Protein AF-A0A0V1L958-F1 (afdb_monomer_lite)

InterPro domains:
  IPR001623 DnaJ domain [PF00226] (36-102)
  IPR001623 DnaJ domain [PF00226] (265-318)
  IPR001623 DnaJ domain [PR00625] (37-55)
  IPR001623 DnaJ domain [PR00625] (57-72)
  IPR001623 DnaJ domain [PR00625] (77-97)
  IPR001623 DnaJ domain [PR00625] (97-116)
  IPR001623 DnaJ domain [PS50076] (35-105)
  IPR001623 DnaJ domain [PS50076] (251-321)
  IPR001623 DnaJ domain [SM00271] (34-97)
  IPR001623 DnaJ domain [SM00271] (250-313)
  IPR001623 DnaJ domain [cd06257] (35-94)
  IPR001623 DnaJ domain [cd06257] (269-310)
  IPR018253 DnaJ domain, conserved site [PS00636] (82-101)
  IPR018253 DnaJ domain, conserved site [PS00636] (298-317)
  IPR036869 Chaperone J-domain superfamily [G3DSA:1.10.287.110] (22-124)
  IPR036869 Chaperone J-domain superfamily [G3DSA:1.10.287.110] (256-340)
  IPR036869 Chaperone J-domain superfamily [SSF46565] (31-121)
  IPR036869 Chaperone J-domain superfamily [SSF46565] (265-337)
  IPR052594 J domain-containing protein [PTHR44144] (22-258)
  IPR056453 DNAJC9, HTH domain [PF23302] (141-210)

Sequence (487 aa):
MVVTQDSKRTPLLIEFFIAMDTFADECKQYFDTECLYELLNLSKDAKPDRTAIKKAYYKASLKYHPDRVHGKDEKELATKKFQILSKAFDVLYDEEKRAAYDEMGLVDNDLLSKVSDWMTFWRKLFKPVEKQDIESFYANYIGSEEERYDLKKAYLAKKGDMDYIVETICGISSPEEESRYREILLEMIKNREIPAYKQFTQEDPNKKMKRTNRAKREAQRFKKESEKCPSGDLFAEIAKRAEKRRKDGEAFLDRLAASCPKMLSQIVLQKAYYKASLKYHPDRVHGKDEKELATKKFQILSKAFDVLYDEEKRAAYDEMGLVDNDLLSKVSDWMTFWRKLFKPVEKQDIESFYANYIGSEEERYDLKKAYLAKKGDMDYIVETICGISSPEEESRYREILLEMIKNREIPAYKQFTQEDPNKKMKRTNRAKREAQRFKKESEKCPSGDLFAEIAKRAEKRRKDGEAFLDRLAASCPKVTKKSRKKN

Structure (mmCIF, N/CA/C/O backbone):
data_AF-A0A0V1L958-F1
#
_entry.id   AF-A0A0V1L958-F1
#
loop_
_atom_site.group_PDB
_atom_site.id
_atom_site.type_symbol
_atom_site.label_atom_id
_atom_site.label_alt_id
_atom_site.label_comp_id
_atom_site.label_asym_id
_atom_site.label_entity_id
_atom_site.label_seq_id
_atom_site.pdbx_PDB_ins_code
_atom_site.Cartn_x
_atom_site.Cartn_y
_atom_site.Cartn_z
_atom_site.occupancy
_atom_site.B_iso_or_equiv
_atom_site.auth_seq_id
_atom_site.auth_comp_id
_atom_site.auth_asym_id
_atom_site.auth_atom_id
_atom_site.pdbx_PDB_model_num
ATOM 1 N N . MET A 1 1 ? -50.303 53.799 -48.688 1.00 34.72 1 MET A N 1
ATOM 2 C CA . MET A 1 1 ? -50.592 55.032 -47.929 1.00 34.72 1 MET A CA 1
ATOM 3 C C . MET A 1 1 ? -50.660 54.668 -46.456 1.00 34.72 1 MET A C 1
ATOM 5 O O . MET A 1 1 ? -51.419 53.768 -46.143 1.00 34.72 1 MET A O 1
ATOM 9 N N . VAL A 1 2 ? -49.862 55.365 -45.633 1.00 32.59 2 VAL A N 1
ATOM 10 C CA . VAL A 1 2 ? -50.050 55.629 -44.186 1.00 32.59 2 VAL A CA 1
ATOM 11 C C . VAL A 1 2 ? -50.062 54.381 -43.278 1.00 32.59 2 VAL A C 1
ATOM 13 O O . VAL A 1 2 ? -51.015 53.620 -43.261 1.00 32.59 2 VAL A O 1
ATOM 16 N N . VAL A 1 3 ? -48.934 54.003 -42.663 1.00 32.62 3 VAL A N 1
ATOM 17 C CA . VAL A 1 3 ? -48.378 54.528 -41.390 1.00 32.62 3 VAL A CA 1
ATOM 18 C C . VAL A 1 3 ? -49.330 54.336 -40.206 1.00 32.62 3 VAL A C 1
ATOM 20 O O . VAL A 1 3 ? -50.265 55.104 -40.033 1.00 32.62 3 VAL A O 1
ATOM 23 N N . THR A 1 4 ? -48.993 53.401 -39.316 1.00 35.91 4 THR A N 1
ATOM 24 C CA . THR A 1 4 ? -49.228 53.567 -37.874 1.00 35.91 4 THR A CA 1
ATOM 25 C C . THR A 1 4 ? -47.968 53.130 -37.134 1.00 35.91 4 THR A C 1
ATOM 27 O O . THR A 1 4 ? -47.658 51.942 -37.043 1.00 35.91 4 THR A O 1
ATOM 30 N N . GLN A 1 5 ? -47.213 54.137 -36.706 1.00 33.38 5 GLN A N 1
ATOM 31 C CA . GLN A 1 5 ? -46.013 54.076 -35.883 1.00 33.38 5 GLN A CA 1
ATOM 32 C C . GLN A 1 5 ? -46.358 53.922 -34.394 1.00 33.38 5 GLN A C 1
ATOM 34 O O . GLN A 1 5 ? -47.342 54.497 -33.939 1.00 33.38 5 GLN A O 1
ATOM 39 N N . ASP A 1 6 ? -45.440 53.244 -33.691 1.00 32.62 6 ASP A N 1
ATOM 40 C CA . ASP A 1 6 ? -44.981 53.506 -32.318 1.00 32.62 6 ASP A CA 1
ATOM 41 C C . ASP A 1 6 ? -45.963 53.339 -31.152 1.00 32.62 6 ASP A C 1
ATOM 43 O O . ASP A 1 6 ? -47.161 53.531 -31.256 1.00 32.62 6 ASP A O 1
ATOM 47 N N . SER A 1 7 ? -45.542 53.084 -29.919 1.00 33.09 7 SER A N 1
ATOM 48 C CA . SER A 1 7 ? -44.327 52.558 -29.287 1.00 33.09 7 SER A CA 1
ATOM 49 C C . SER A 1 7 ? -44.721 52.380 -27.807 1.00 33.09 7 SER A C 1
ATOM 51 O O . SER A 1 7 ? -45.605 53.099 -27.337 1.00 33.09 7 SER A O 1
ATOM 53 N N . LYS A 1 8 ? -44.066 51.441 -27.099 1.00 34.97 8 LYS A N 1
ATOM 54 C CA . LYS A 1 8 ? -44.044 51.165 -25.631 1.00 34.97 8 LYS A CA 1
ATOM 55 C C . LYS A 1 8 ? -44.277 49.678 -25.301 1.00 34.97 8 LYS A C 1
ATOM 57 O O . LYS A 1 8 ? -45.287 49.279 -24.737 1.00 34.97 8 LYS A O 1
ATOM 62 N N . ARG A 1 9 ? -43.275 48.860 -25.637 1.00 35.84 9 ARG A N 1
ATOM 63 C CA . ARG A 1 9 ? -42.814 47.716 -24.818 1.00 35.84 9 ARG A CA 1
ATOM 64 C C . ARG A 1 9 ? -41.791 48.320 -23.831 1.00 35.84 9 ARG A C 1
ATOM 66 O O . ARG A 1 9 ? -41.052 49.193 -24.271 1.00 35.84 9 ARG A O 1
ATOM 73 N N . THR A 1 10 ? -41.666 48.014 -22.543 1.00 43.62 10 THR A N 1
ATOM 74 C CA . THR A 1 10 ? -41.894 46.825 -21.689 1.00 43.62 10 THR A CA 1
ATOM 75 C C . THR A 1 10 ? -42.270 47.310 -20.251 1.00 43.62 10 THR A C 1
ATOM 77 O O . THR A 1 10 ? -42.455 48.521 -20.097 1.00 43.62 10 THR A O 1
ATOM 80 N N . PRO A 1 11 ? -42.464 46.457 -19.210 1.00 42.91 11 PRO A N 1
ATOM 81 C CA . PRO A 1 11 ? -41.418 45.613 -18.580 1.00 42.91 11 PRO A CA 1
ATOM 82 C C . PRO A 1 11 ? -41.889 44.146 -18.408 1.00 42.91 11 PRO A C 1
ATOM 84 O O . PRO A 1 11 ? -43.016 43.888 -18.012 1.00 42.91 11 PRO A O 1
ATOM 87 N N . LEU A 1 12 ? -41.145 43.107 -18.805 1.00 37.53 12 LEU A N 1
ATOM 88 C CA . LEU A 1 12 ? -39.969 42.579 -18.093 1.00 37.53 12 LEU A CA 1
ATOM 89 C C . LEU A 1 12 ? -40.127 42.619 -16.563 1.00 37.53 12 LEU A C 1
ATOM 91 O O . LEU A 1 12 ? -39.428 43.371 -15.896 1.00 37.53 12 LEU A O 1
ATOM 95 N N . LEU A 1 13 ? -41.063 41.842 -16.006 1.00 35.81 13 LEU A N 1
ATOM 96 C CA . LEU A 1 13 ? -41.132 41.642 -14.550 1.00 35.81 13 LEU A CA 1
ATOM 97 C C . LEU A 1 13 ? -41.776 40.313 -14.120 1.00 35.81 13 LEU A C 1
ATOM 99 O O . LEU A 1 13 ? -42.358 40.234 -13.045 1.00 35.81 13 LEU A O 1
ATOM 103 N N . ILE A 1 14 ? -41.699 39.267 -14.954 1.00 36.25 14 ILE A N 1
ATOM 104 C CA . ILE A 1 14 ? -42.205 37.926 -14.583 1.00 36.25 14 ILE A CA 1
ATOM 105 C C . ILE A 1 14 ? -41.171 36.801 -14.802 1.00 36.25 14 ILE A C 1
ATOM 107 O O . ILE A 1 14 ? -41.283 35.759 -14.173 1.00 36.25 14 ILE A O 1
ATOM 111 N N . GLU A 1 15 ? -40.079 37.016 -15.543 1.00 33.12 15 GLU A N 1
ATOM 112 C CA . GLU A 1 15 ? -39.010 36.004 -15.698 1.00 33.12 15 GLU A CA 1
ATOM 113 C C . GLU A 1 15 ? -37.699 36.387 -14.994 1.00 33.12 15 GLU A C 1
ATOM 115 O O . GLU A 1 15 ? -36.605 36.196 -15.514 1.00 33.12 15 GLU A O 1
ATOM 120 N N . PHE A 1 16 ? -37.802 36.952 -13.790 1.00 30.97 16 PHE A N 1
ATOM 121 C CA . PHE A 1 16 ? -36.652 37.141 -12.898 1.00 30.97 16 PHE A CA 1
ATOM 122 C C . PHE A 1 16 ? -36.967 36.647 -11.479 1.00 30.97 16 PHE A C 1
ATOM 124 O O . PHE A 1 16 ? -36.532 37.225 -10.489 1.00 30.97 16 PHE A O 1
ATOM 131 N N . PHE A 1 17 ? -37.754 35.573 -11.369 1.00 32.97 17 PHE A N 1
ATOM 132 C CA . PHE A 1 17 ? -37.924 34.845 -10.114 1.00 32.97 17 PHE A CA 1
ATOM 133 C C . PHE A 1 17 ? -36.887 33.715 -10.051 1.00 32.97 17 PHE A C 1
ATOM 135 O O . PHE A 1 17 ? -37.150 32.569 -10.385 1.00 32.97 17 PHE A O 1
ATOM 142 N N . ILE A 1 18 ? -35.666 34.119 -9.695 1.00 35.16 18 ILE A N 1
ATOM 143 C CA . ILE A 1 18 ? -34.832 33.443 -8.701 1.00 35.16 18 ILE A CA 1
ATOM 144 C C . ILE A 1 18 ? -34.645 31.925 -8.922 1.00 35.16 18 ILE A C 1
ATOM 146 O O . ILE A 1 18 ? -35.332 31.092 -8.338 1.00 35.16 18 ILE A O 1
ATOM 150 N N . ALA A 1 19 ? -33.605 31.567 -9.677 1.00 34.44 19 ALA A N 1
ATOM 151 C CA . ALA A 1 19 ? -32.840 30.357 -9.392 1.00 34.44 19 ALA A CA 1
ATOM 152 C C . ALA A 1 19 ? -32.055 30.596 -8.086 1.00 34.44 19 ALA A C 1
ATOM 154 O O . ALA A 1 19 ? -30.899 31.010 -8.110 1.00 34.44 19 ALA A O 1
ATOM 155 N N . MET A 1 20 ? -32.719 30.448 -6.938 1.00 36.75 20 MET A N 1
ATOM 156 C CA . MET A 1 20 ? -32.032 30.231 -5.666 1.00 36.75 20 MET A CA 1
ATOM 157 C C . MET A 1 20 ? -31.793 28.734 -5.592 1.00 36.75 20 MET A C 1
ATOM 159 O O . MET A 1 20 ? -32.751 27.980 -5.459 1.00 36.75 20 MET A O 1
ATOM 163 N N . ASP A 1 21 ? -30.532 28.322 -5.690 1.00 49.59 21 ASP A N 1
ATOM 164 C CA . ASP A 1 21 ? -30.099 26.998 -5.254 1.00 49.59 21 ASP A CA 1
ATOM 165 C C . ASP A 1 21 ? -30.551 26.837 -3.794 1.00 49.59 21 ASP A C 1
ATOM 167 O O . ASP A 1 21 ? -29.983 27.444 -2.875 1.00 49.59 21 ASP A O 1
ATOM 171 N N . THR A 1 22 ? -31.653 26.118 -3.573 1.00 69.44 22 THR A N 1
ATOM 172 C CA . THR A 1 22 ? -32.182 25.952 -2.223 1.00 69.44 22 THR A CA 1
ATOM 173 C C . THR A 1 22 ? -31.316 24.935 -1.491 1.00 69.44 22 THR A C 1
ATOM 175 O O . THR A 1 22 ? -30.816 23.972 -2.069 1.00 69.44 22 THR A O 1
ATOM 178 N N . PHE A 1 23 ? -31.123 25.116 -0.185 1.00 71.62 23 PHE A N 1
ATOM 179 C CA . PHE A 1 23 ? -30.355 24.165 0.625 1.00 71.62 23 PHE A CA 1
ATOM 180 C C . PHE A 1 23 ? -30.924 22.729 0.553 1.00 71.62 23 PHE A C 1
ATOM 182 O O . PHE A 1 23 ? -30.184 21.754 0.697 1.00 71.62 23 PHE A O 1
ATOM 189 N N . ALA A 1 24 ? -32.221 22.589 0.265 1.00 71.12 24 ALA A N 1
ATOM 190 C CA . ALA A 1 24 ? -32.866 21.307 0.003 1.00 71.12 24 ALA A CA 1
ATOM 191 C C . ALA A 1 24 ? -32.310 20.611 -1.257 1.00 71.12 24 ALA A C 1
ATOM 193 O O . ALA A 1 24 ? -32.070 19.402 -1.225 1.00 71.12 24 ALA A O 1
ATOM 194 N N . ASP A 1 25 ? -32.016 21.365 -2.322 1.00 74.94 25 ASP A N 1
ATOM 195 C CA . ASP A 1 25 ? -31.424 20.838 -3.557 1.00 74.94 25 ASP A CA 1
ATOM 196 C C . ASP A 1 25 ? -29.988 20.342 -3.326 1.00 74.94 25 ASP A C 1
ATOM 198 O O . ASP A 1 25 ? -29.609 19.272 -3.814 1.00 74.94 25 ASP A O 1
ATOM 202 N N . GLU A 1 26 ? -29.205 21.057 -2.505 1.00 77.56 26 GLU A N 1
ATOM 203 C CA . GLU A 1 26 ? -27.882 20.595 -2.063 1.00 77.56 26 GLU A CA 1
ATOM 204 C C . GLU A 1 26 ? -27.998 19.276 -1.275 1.00 77.56 26 GLU A C 1
ATOM 206 O O . GLU A 1 26 ? -27.267 18.318 -1.534 1.00 77.56 26 GLU A O 1
ATOM 211 N N . CYS A 1 27 ? -28.941 19.177 -0.334 1.00 78.88 27 CYS A N 1
ATOM 212 C CA . CYS A 1 27 ? -29.138 17.955 0.452 1.00 78.88 27 CYS A CA 1
ATOM 213 C C . CYS A 1 27 ? -29.503 16.755 -0.441 1.00 78.88 27 CYS A C 1
ATOM 215 O O . CYS A 1 27 ? -28.914 15.675 -0.306 1.00 78.88 27 CYS A O 1
ATOM 217 N N . LYS A 1 28 ? -30.384 16.970 -1.424 1.00 81.06 28 LYS A N 1
ATOM 218 C CA . LYS A 1 28 ? -30.781 15.957 -2.405 1.00 81.06 28 LYS A CA 1
ATOM 219 C C . LYS A 1 28 ? -29.618 15.511 -3.288 1.00 81.06 28 LYS A C 1
ATOM 221 O O . LYS A 1 28 ? -29.446 14.317 -3.495 1.00 81.06 28 LYS A O 1
ATOM 226 N N . GLN A 1 29 ? -28.778 16.434 -3.757 1.00 81.25 29 GLN A N 1
ATOM 227 C CA . GLN A 1 29 ? -27.649 16.108 -4.634 1.00 81.25 29 GLN A CA 1
ATOM 228 C C . GLN A 1 29 ? -26.586 15.225 -3.954 1.00 81.25 29 GLN A C 1
ATOM 230 O O . GLN A 1 29 ? -25.982 14.372 -4.607 1.00 81.25 29 GLN A O 1
ATOM 235 N N . TYR A 1 30 ? -26.305 15.443 -2.663 1.00 81.44 30 TYR A N 1
ATOM 236 C CA . TYR A 1 30 ? -25.180 14.784 -1.979 1.00 81.44 30 TYR A CA 1
ATOM 237 C C . TYR A 1 30 ? -25.575 13.609 -1.071 1.00 81.44 30 TYR A C 1
ATOM 239 O O . TYR A 1 30 ? -24.711 12.762 -0.784 1.00 81.44 30 TYR A O 1
ATOM 247 N N . PHE A 1 31 ? -26.826 13.568 -0.605 1.00 79.25 31 PHE A N 1
ATOM 248 C CA . PHE A 1 31 ? -27.336 12.585 0.358 1.00 79.25 31 PHE A CA 1
ATOM 249 C C . PHE A 1 31 ? -28.683 11.956 -0.043 1.00 79.25 31 PHE A C 1
ATOM 251 O O . PHE A 1 31 ? -29.248 11.209 0.756 1.00 79.25 31 PHE A O 1
ATOM 258 N N . ASP A 1 32 ? -29.191 12.236 -1.250 1.00 81.50 32 ASP A N 1
ATOM 259 C CA . ASP A 1 32 ? -30.458 11.710 -1.789 1.00 81.50 32 ASP A CA 1
ATOM 260 C C . ASP A 1 32 ? -31.678 11.956 -0.876 1.00 81.50 32 ASP A C 1
ATOM 262 O O . ASP A 1 32 ? -32.675 11.243 -0.948 1.00 81.50 32 ASP A O 1
ATOM 266 N N . THR A 1 33 ? -31.597 12.954 0.012 1.00 78.94 33 THR A N 1
ATOM 267 C CA . THR A 1 33 ? -32.581 13.192 1.075 1.00 78.94 33 THR A CA 1
ATOM 268 C C . THR A 1 33 ? -32.763 14.687 1.325 1.00 78.94 33 THR A C 1
ATOM 270 O O . THR A 1 33 ? -31.783 15.420 1.405 1.00 78.94 33 THR A O 1
ATOM 273 N N . GLU A 1 34 ? -34.009 15.137 1.489 1.00 76.12 34 GLU A N 1
ATOM 274 C CA . GLU A 1 34 ? -34.371 16.542 1.776 1.00 76.12 34 GLU A CA 1
ATOM 275 C C . GLU A 1 34 ? -34.651 16.781 3.280 1.00 76.12 34 GLU A C 1
ATOM 277 O O . GLU A 1 34 ? -34.739 17.917 3.746 1.00 76.12 34 GLU A O 1
ATOM 282 N N . CYS A 1 35 ? -34.766 15.706 4.070 1.00 81.00 35 CYS A N 1
ATOM 283 C CA . CYS A 1 35 ? -35.030 15.751 5.507 1.00 81.00 35 CYS A CA 1
ATOM 284 C C . CYS A 1 35 ? -33.734 15.889 6.329 1.00 81.00 35 CYS A C 1
ATOM 286 O O . CYS A 1 35 ? -32.867 15.012 6.306 1.00 81.00 35 CYS A O 1
ATOM 288 N N . LEU A 1 36 ? -33.621 16.957 7.131 1.00 82.12 36 LEU A N 1
ATOM 289 C CA . LEU A 1 36 ? -32.430 17.208 7.961 1.00 82.12 36 LEU A CA 1
ATOM 290 C C . LEU A 1 36 ? -32.231 16.156 9.061 1.00 82.12 36 LEU A C 1
ATOM 292 O O . LEU A 1 36 ? -31.097 15.853 9.433 1.00 82.12 36 LEU A O 1
ATOM 296 N N . TYR A 1 37 ? -33.319 15.583 9.583 1.00 83.44 37 TYR A N 1
ATOM 297 C CA . TYR A 1 37 ? -33.236 14.515 10.580 1.00 83.44 37 TYR A CA 1
ATOM 298 C C . TYR A 1 37 ? -32.628 13.249 9.973 1.00 83.44 37 TYR A C 1
ATOM 300 O O . TYR A 1 37 ? -31.693 12.680 10.537 1.00 83.44 37 TYR A O 1
ATOM 308 N N . GLU A 1 38 ? -33.085 12.861 8.783 1.00 83.88 38 GLU A N 1
ATOM 309 C CA . GLU A 1 38 ? -32.570 11.697 8.059 1.00 83.88 38 GLU A CA 1
ATOM 310 C C . GLU A 1 38 ? -31.110 11.887 7.634 1.00 83.88 38 GLU A C 1
ATOM 312 O O . GLU A 1 38 ? -30.319 10.947 7.720 1.00 83.88 38 GLU A O 1
ATOM 317 N N . LEU A 1 39 ? -30.708 13.120 7.304 1.00 84.38 39 LEU A N 1
ATOM 318 C CA . LEU A 1 39 ? -29.314 13.469 7.024 1.00 84.38 39 LEU A CA 1
ATOM 319 C C . LEU A 1 39 ? -28.372 13.120 8.195 1.00 84.38 39 LEU A C 1
ATOM 321 O O . LEU A 1 39 ? -27.256 12.630 7.994 1.00 84.38 39 LEU A O 1
ATOM 325 N N . LEU A 1 40 ? -28.833 13.329 9.433 1.00 83.12 40 LEU A N 1
ATOM 326 C CA . LEU A 1 40 ? -28.118 12.947 10.654 1.00 83.12 40 LEU A CA 1
ATOM 327 C C . LEU A 1 40 ? -28.400 11.495 11.095 1.00 83.12 40 LEU A C 1
ATOM 329 O O . LEU A 1 40 ? -27.878 11.064 12.121 1.00 83.12 40 LEU A O 1
ATOM 333 N N . ASN A 1 41 ? -29.152 10.707 10.319 1.00 82.62 41 ASN A N 1
ATOM 334 C CA . ASN A 1 41 ? -29.668 9.378 10.684 1.00 82.62 41 ASN A CA 1
ATOM 335 C C . ASN A 1 41 ? -30.516 9.384 11.971 1.00 82.62 41 ASN A C 1
ATOM 337 O O . ASN A 1 41 ? -30.402 8.491 12.815 1.00 82.62 41 ASN A O 1
ATOM 341 N N . LEU A 1 42 ? -31.352 10.405 12.135 1.00 83.44 42 LEU A N 1
ATOM 342 C CA . LEU A 1 42 ? -32.339 10.522 13.202 1.00 83.44 42 LEU A CA 1
ATOM 343 C C . LEU A 1 42 ? -33.750 10.387 12.626 1.00 83.44 42 LEU A C 1
ATOM 345 O O . LEU A 1 42 ? -34.031 10.835 11.519 1.00 83.44 42 LEU A O 1
ATOM 349 N N . SER A 1 43 ? -34.652 9.789 13.400 1.00 78.44 43 SER A N 1
ATOM 350 C CA . SER A 1 43 ? -36.080 9.788 13.077 1.00 78.44 43 SER A CA 1
ATOM 351 C C . SER A 1 43 ? -36.714 11.091 13.571 1.00 78.44 43 SER A C 1
ATOM 353 O O . SER A 1 43 ? -36.534 11.455 14.737 1.00 78.44 43 SER A O 1
ATOM 355 N N . LYS A 1 44 ? -37.467 11.774 12.697 1.00 71.62 44 LYS A N 1
ATOM 356 C CA . LYS A 1 44 ? -38.232 12.988 13.036 1.00 71.62 44 LYS A CA 1
ATOM 357 C C . LYS A 1 44 ? -39.283 12.709 14.121 1.00 71.62 44 LYS A C 1
ATOM 359 O O . LYS A 1 44 ? -39.476 13.523 15.021 1.00 71.62 44 LYS A O 1
ATOM 364 N N . ASP A 1 45 ? -39.883 11.519 14.098 1.00 63.56 45 ASP A N 1
ATOM 365 C CA . ASP A 1 45 ? -40.940 11.105 15.034 1.00 63.56 45 ASP A CA 1
ATOM 366 C C . ASP A 1 45 ? -40.430 10.904 16.467 1.00 63.56 45 ASP A C 1
ATOM 368 O O . ASP A 1 45 ? -41.184 11.020 17.432 1.00 63.56 45 ASP A O 1
ATOM 372 N N . ALA A 1 46 ? -39.130 10.640 16.625 1.00 60.69 46 ALA A N 1
ATOM 373 C CA . ALA A 1 46 ? -38.510 10.375 17.918 1.00 60.69 46 ALA A CA 1
ATOM 374 C C . ALA A 1 46 ? -38.252 11.638 18.763 1.00 60.69 46 ALA A C 1
ATOM 376 O O . ALA A 1 46 ? -37.761 11.498 19.882 1.00 60.69 46 ALA A O 1
ATOM 377 N N . LYS A 1 47 ? -38.539 12.849 18.243 1.00 69.31 47 LYS A N 1
ATOM 378 C CA . LYS A 1 47 ? -38.243 14.155 18.876 1.00 69.31 47 LYS A CA 1
ATOM 379 C C . LYS A 1 47 ? -36.872 14.161 19.575 1.00 69.31 47 LYS A C 1
ATOM 381 O O . LYS A 1 47 ? -36.798 14.271 20.801 1.00 69.31 47 LYS A O 1
ATOM 386 N N . PRO A 1 48 ? -35.776 13.978 18.817 1.00 72.88 48 PRO A N 1
ATOM 387 C CA . PRO A 1 48 ? -34.462 13.769 19.403 1.00 72.88 48 PRO A CA 1
ATOM 388 C C . PRO A 1 48 ? -34.030 14.975 20.248 1.00 72.88 48 PRO A C 1
ATOM 390 O O . PRO A 1 48 ? -34.073 16.126 19.807 1.00 72.88 48 PRO A O 1
ATOM 393 N N . ASP A 1 49 ? -33.589 14.695 21.473 1.00 79.56 49 ASP A N 1
ATOM 394 C CA . ASP A 1 49 ? -33.024 15.691 22.381 1.00 79.56 49 ASP A CA 1
ATOM 395 C C . ASP A 1 49 ? -31.697 16.265 21.830 1.00 79.56 49 ASP A C 1
ATOM 397 O O . ASP A 1 49 ? -31.009 15.620 21.027 1.00 79.56 49 ASP A O 1
ATOM 401 N N . ARG A 1 50 ? -31.291 17.465 22.274 1.00 79.75 50 ARG A N 1
ATOM 402 C CA . ARG A 1 50 ? -30.060 18.150 21.816 1.00 79.75 50 ARG A CA 1
ATOM 403 C C . ARG A 1 50 ? -28.822 17.255 21.939 1.00 79.75 50 ARG A C 1
ATOM 405 O O . ARG A 1 50 ? -27.926 17.285 21.092 1.00 79.75 50 ARG A O 1
ATOM 412 N N . THR A 1 51 ? -28.781 16.412 22.971 1.00 79.75 51 THR A N 1
ATOM 413 C CA . THR A 1 51 ? -27.709 15.433 23.199 1.00 79.75 51 THR A CA 1
ATOM 414 C C . THR A 1 51 ? -27.651 14.349 22.115 1.00 79.75 51 THR A C 1
ATOM 416 O O . THR A 1 51 ? -26.560 13.987 21.663 1.00 79.75 51 THR A O 1
ATOM 419 N N . ALA A 1 52 ? -28.803 13.858 21.649 1.00 81.81 52 ALA A N 1
ATOM 420 C CA . ALA A 1 52 ? -28.908 12.882 20.566 1.00 81.81 52 ALA A CA 1
ATOM 421 C C . ALA A 1 52 ? -28.507 13.498 19.217 1.00 81.81 52 ALA A C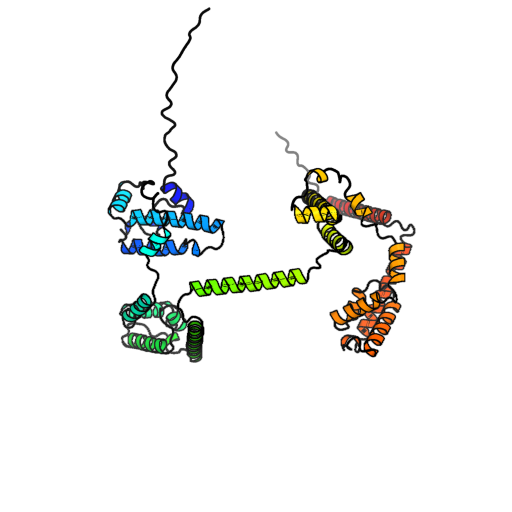 1
ATOM 423 O O . ALA A 1 52 ? -27.740 12.882 18.475 1.00 81.81 52 ALA A O 1
ATOM 424 N N . ILE A 1 53 ? -28.929 14.740 18.952 1.00 84.50 53 ILE A N 1
ATOM 425 C CA . ILE A 1 53 ? -28.557 15.510 17.753 1.00 84.50 53 ILE A CA 1
ATOM 426 C C . ILE A 1 53 ? -27.041 15.732 17.701 1.00 84.50 53 ILE A C 1
ATOM 428 O O . ILE A 1 53 ? -26.399 15.428 16.693 1.00 84.50 53 ILE A O 1
ATOM 432 N N . LYS A 1 54 ? -26.430 16.143 18.821 1.00 84.00 54 LYS A N 1
ATOM 433 C CA . LYS A 1 54 ? -24.970 16.298 18.935 1.00 84.00 54 LYS A CA 1
ATOM 434 C C . LYS A 1 54 ? -24.220 14.985 18.687 1.00 84.00 54 LYS A C 1
ATOM 436 O O . LYS A 1 54 ? -23.219 14.979 17.970 1.00 84.00 54 LYS A O 1
ATOM 441 N N . LYS A 1 55 ? -24.697 13.865 19.243 1.00 83.31 55 LYS A N 1
ATOM 442 C CA . LYS A 1 55 ? -24.094 12.532 19.034 1.00 83.31 55 LYS A CA 1
ATOM 443 C C . LYS A 1 55 ? -24.207 12.064 17.580 1.00 83.31 55 LYS A C 1
ATOM 445 O O . LYS A 1 55 ? -23.253 11.497 17.046 1.00 83.31 55 LYS A O 1
ATOM 450 N N . ALA A 1 56 ? -25.355 12.283 16.948 1.00 84.75 56 ALA A N 1
ATOM 451 C CA . ALA A 1 56 ? -25.610 11.911 15.561 1.00 84.75 56 ALA A CA 1
ATOM 452 C C . ALA A 1 56 ? -24.733 12.715 14.587 1.00 84.75 56 ALA A C 1
ATOM 454 O O . ALA A 1 56 ? -24.032 12.131 13.757 1.00 84.75 56 ALA A O 1
ATOM 455 N N . TYR A 1 57 ? -24.666 14.035 14.781 1.00 86.25 57 TYR A N 1
ATOM 456 C CA . TYR A 1 57 ? -23.769 14.913 14.033 1.00 86.25 57 TYR A CA 1
ATOM 457 C C . TYR A 1 57 ? -22.300 14.527 14.205 1.00 86.25 57 TYR A C 1
ATOM 459 O O . TYR A 1 57 ? -21.580 14.428 13.214 1.00 86.25 57 TYR A O 1
ATOM 467 N N . TYR A 1 58 ? -21.856 14.206 15.424 1.00 82.75 58 TYR A N 1
ATOM 468 C CA . TYR A 1 58 ? -20.486 13.741 15.653 1.00 82.75 58 TYR A CA 1
ATOM 469 C C . TYR A 1 58 ? -20.152 12.508 14.797 1.00 82.75 58 TYR A C 1
ATOM 471 O O . TYR A 1 58 ? -19.170 12.515 14.051 1.00 82.75 58 TYR A O 1
ATOM 479 N N . LYS A 1 59 ? -21.014 11.483 14.812 1.00 84.44 59 LYS A N 1
ATOM 480 C CA . LYS A 1 59 ? -20.833 10.263 14.005 1.00 84.44 59 LYS A CA 1
ATOM 481 C C . LYS A 1 59 ? -20.809 10.547 12.500 1.00 84.44 59 LYS A C 1
ATOM 483 O O . LYS A 1 59 ? -19.951 10.011 11.799 1.00 84.44 59 LYS A O 1
ATOM 488 N N . ALA A 1 60 ? -21.721 11.384 12.008 1.00 84.44 60 ALA A N 1
ATOM 489 C CA . ALA A 1 60 ? -21.784 11.750 10.594 1.00 84.44 60 ALA A CA 1
ATOM 490 C C . ALA A 1 60 ? -20.557 12.576 10.164 1.00 84.44 60 ALA A C 1
ATOM 492 O O . ALA A 1 60 ? -19.937 12.278 9.143 1.00 84.44 60 ALA A O 1
ATOM 493 N N . SER A 1 61 ? -20.141 13.544 10.985 1.00 84.00 61 SER A N 1
ATOM 494 C CA . SER A 1 61 ? -18.987 14.413 10.729 1.00 84.00 61 SER A CA 1
ATOM 495 C C . SER A 1 61 ? -17.677 13.623 10.626 1.00 84.00 61 SER A C 1
ATOM 497 O O . SER A 1 61 ? -16.882 13.871 9.724 1.00 84.00 61 SER A O 1
ATOM 499 N N . LEU A 1 62 ? -17.489 12.589 11.456 1.00 82.50 62 LEU A N 1
ATOM 500 C CA . LEU A 1 62 ? -16.328 11.701 11.372 1.00 82.50 62 LEU A CA 1
ATOM 501 C C . LEU A 1 62 ? -16.283 10.903 10.067 1.00 82.50 62 LEU A C 1
ATOM 503 O O . LEU A 1 62 ? -15.194 10.549 9.620 1.00 82.50 62 LEU A O 1
ATOM 507 N N . LYS A 1 63 ? -17.431 10.579 9.462 1.00 82.62 63 LYS A N 1
ATOM 508 C CA . LYS A 1 63 ? -17.490 9.812 8.208 1.00 82.62 63 LYS A CA 1
ATOM 509 C C . LYS A 1 63 ? -17.061 10.651 7.004 1.00 82.62 63 LYS A C 1
ATOM 511 O O . LYS A 1 63 ? -16.399 10.122 6.118 1.00 82.62 63 LYS A O 1
ATOM 516 N N . TYR A 1 64 ? -17.405 11.938 6.995 1.00 83.38 64 TYR A N 1
ATOM 517 C CA . TYR A 1 64 ? -17.164 12.845 5.867 1.00 83.38 64 TYR A CA 1
ATOM 518 C C . TYR A 1 64 ? -16.089 13.906 6.152 1.00 83.38 64 TYR A C 1
ATOM 520 O O . TYR A 1 64 ? -16.009 14.909 5.452 1.00 83.38 64 TYR A O 1
ATOM 528 N N . HIS A 1 65 ? -15.247 13.702 7.168 1.00 79.44 65 HIS A N 1
ATOM 529 C CA . HIS A 1 65 ? -14.187 14.649 7.512 1.00 79.44 65 HIS A CA 1
ATOM 530 C C . HIS A 1 65 ? -13.093 14.693 6.420 1.00 79.44 65 HIS A C 1
ATOM 532 O O . HIS A 1 65 ? -12.549 13.637 6.076 1.00 79.44 65 HIS A O 1
ATOM 538 N N . PRO A 1 66 ? -12.693 15.878 5.913 1.00 79.06 66 PRO A N 1
ATOM 539 C CA . PRO A 1 66 ? -11.747 15.994 4.795 1.00 79.06 66 PRO A CA 1
ATOM 540 C C . PRO A 1 66 ? -10.327 15.507 5.122 1.00 79.06 66 PRO A C 1
ATOM 542 O O . PRO A 1 66 ? -9.576 15.157 4.217 1.00 79.06 66 PRO A O 1
ATOM 545 N N . ASP A 1 67 ? -9.963 15.425 6.405 1.00 77.06 67 ASP A N 1
ATOM 546 C CA . ASP A 1 67 ? -8.665 14.886 6.852 1.00 77.06 67 ASP A CA 1
ATOM 547 C C . ASP A 1 67 ? -8.550 13.357 6.696 1.00 77.06 67 ASP A C 1
ATOM 549 O O . ASP A 1 67 ? -7.457 12.800 6.722 1.00 77.06 67 ASP A O 1
ATOM 553 N N . ARG A 1 68 ? -9.671 12.647 6.492 1.00 75.38 68 ARG A N 1
ATOM 554 C CA . ARG A 1 68 ? -9.669 11.185 6.286 1.00 75.38 68 ARG A CA 1
ATOM 555 C C . ARG A 1 68 ? -9.438 10.772 4.833 1.00 75.38 68 ARG A C 1
ATOM 557 O O . ARG A 1 68 ? -9.361 9.579 4.552 1.00 75.38 68 ARG A O 1
ATOM 564 N N . VAL A 1 69 ? -9.363 11.736 3.921 1.00 78.75 69 VAL A N 1
ATOM 565 C CA . VAL A 1 69 ? -9.349 11.517 2.475 1.00 78.75 69 VAL A CA 1
ATOM 566 C C . VAL A 1 69 ? -8.057 12.082 1.888 1.00 78.75 69 VAL A C 1
ATOM 568 O O . VAL A 1 69 ? -7.621 13.172 2.256 1.00 78.75 69 VAL A O 1
ATOM 571 N N . HIS A 1 70 ? -7.416 11.347 0.978 1.00 69.94 70 HIS A N 1
ATOM 572 C CA . HIS A 1 70 ? -6.109 11.726 0.425 1.00 69.94 70 HIS A CA 1
ATOM 573 C C . HIS A 1 70 ? -6.178 12.289 -1.007 1.00 69.94 70 HIS A C 1
ATOM 575 O O . HIS A 1 70 ? -5.281 13.046 -1.383 1.00 69.94 70 HIS A O 1
ATOM 581 N N . GLY A 1 71 ? -7.230 11.989 -1.781 1.00 76.31 71 GLY A N 1
ATOM 582 C CA . GLY A 1 71 ? -7.434 12.503 -3.143 1.00 76.31 71 GLY A CA 1
ATOM 583 C C . GLY A 1 71 ? -7.952 13.947 -3.186 1.00 76.31 71 GLY A C 1
ATOM 584 O O . GLY A 1 71 ? -8.680 14.370 -2.293 1.00 76.31 71 GLY A O 1
ATOM 585 N N . LYS A 1 72 ? -7.584 14.720 -4.220 1.00 74.25 72 LYS A N 1
ATOM 586 C CA . LYS A 1 72 ? -7.995 16.131 -4.372 1.00 74.25 72 LYS A CA 1
ATOM 587 C C . LYS A 1 72 ? -9.506 16.265 -4.619 1.00 74.25 72 LYS A C 1
ATOM 589 O O . LYS A 1 72 ? -10.177 16.955 -3.861 1.00 74.25 72 LYS A O 1
ATOM 594 N N . ASP A 1 73 ? -10.037 15.517 -5.583 1.00 77.50 73 ASP A N 1
ATOM 595 C CA . ASP A 1 73 ? -11.465 15.553 -5.940 1.00 77.50 73 ASP A CA 1
ATOM 596 C C . ASP A 1 73 ? -12.342 14.980 -4.813 1.00 77.50 73 ASP A C 1
ATOM 598 O O . ASP A 1 73 ? -13.401 15.508 -4.472 1.00 77.50 73 ASP A O 1
ATOM 602 N N . GLU A 1 74 ? -11.862 13.925 -4.152 1.00 77.12 74 GLU A N 1
ATOM 603 C CA . GLU A 1 74 ? -12.555 13.319 -3.013 1.00 77.12 74 GLU A CA 1
ATOM 604 C C . GLU A 1 74 ? -12.579 14.249 -1.787 1.00 77.12 74 GLU A C 1
ATOM 606 O O . GLU A 1 74 ? -13.557 14.253 -1.038 1.00 77.12 74 GLU A O 1
ATOM 611 N N . LYS A 1 75 ? -11.537 15.071 -1.584 1.00 80.94 75 LYS A N 1
ATOM 612 C CA . LYS A 1 75 ? -11.515 16.102 -0.534 1.00 80.94 75 LYS A CA 1
ATOM 613 C C . LYS A 1 75 ? -12.548 17.191 -0.783 1.00 80.94 75 LYS A C 1
ATOM 615 O O . LYS A 1 75 ? -13.189 17.631 0.170 1.00 80.94 75 LYS A O 1
ATOM 620 N N . GLU A 1 76 ? -12.729 17.618 -2.029 1.00 81.62 76 GLU A N 1
ATOM 621 C CA . GLU A 1 76 ? -13.747 18.614 -2.384 1.00 81.62 76 GLU A CA 1
ATOM 622 C C . GLU A 1 76 ? -15.157 18.073 -2.109 1.00 81.62 76 GLU A C 1
ATOM 624 O O . GLU A 1 76 ? -15.960 18.737 -1.451 1.00 81.62 76 GLU A O 1
ATOM 629 N N . LEU A 1 77 ? -15.428 16.822 -2.500 1.00 82.56 77 LEU A N 1
ATOM 630 C CA . LEU A 1 77 ? -16.693 16.143 -2.200 1.00 82.56 77 LEU A CA 1
ATOM 631 C C . LEU A 1 77 ? -16.923 15.961 -0.692 1.00 82.56 77 LEU A C 1
ATOM 633 O O . LEU A 1 77 ? -18.025 16.217 -0.204 1.00 82.56 77 LEU A O 1
ATOM 637 N N . ALA A 1 78 ? -15.898 15.545 0.057 1.00 81.50 78 ALA A N 1
ATOM 638 C CA . ALA A 1 78 ? -15.976 15.406 1.511 1.00 81.50 78 ALA A CA 1
ATOM 639 C C . ALA A 1 78 ? -16.246 16.754 2.192 1.00 81.50 78 ALA A C 1
ATOM 641 O O . ALA A 1 78 ? -17.098 16.835 3.071 1.00 81.50 78 ALA A O 1
ATOM 642 N N . THR A 1 79 ? -15.592 17.825 1.733 1.00 82.88 79 THR A N 1
ATOM 643 C CA . THR A 1 79 ? -15.789 19.184 2.257 1.00 82.88 79 THR A CA 1
ATOM 644 C C . THR A 1 79 ? -17.225 19.657 2.045 1.00 82.88 79 THR A C 1
ATOM 646 O O . THR A 1 79 ? -17.847 20.127 2.994 1.00 82.88 79 THR A O 1
ATOM 649 N N . LYS A 1 80 ? -17.794 19.464 0.848 1.00 83.12 80 LYS A N 1
ATOM 650 C CA . LYS A 1 80 ? -19.195 19.825 0.572 1.00 83.12 80 LYS A CA 1
ATOM 651 C C . LYS A 1 80 ? -20.180 19.017 1.417 1.00 83.12 80 LYS A C 1
ATOM 653 O O . LYS A 1 80 ? -21.069 19.585 2.044 1.00 83.12 80 LYS A O 1
ATOM 658 N N . LYS A 1 81 ? -19.988 17.696 1.513 1.00 84.12 81 LYS A N 1
ATOM 659 C CA . LYS A 1 81 ? -20.820 16.830 2.369 1.00 84.12 81 LYS A CA 1
ATOM 660 C C . LYS A 1 81 ? -20.747 17.229 3.840 1.00 84.12 81 LYS A C 1
ATOM 662 O O . LYS A 1 81 ? -21.763 17.225 4.530 1.00 84.12 81 LYS A O 1
ATOM 667 N N . PHE A 1 82 ? -19.559 17.591 4.311 1.00 83.50 82 PHE A N 1
ATOM 668 C CA . PHE A 1 82 ? -19.357 18.072 5.669 1.00 83.50 82 PHE A CA 1
ATOM 669 C C . PHE A 1 82 ? -20.088 19.397 5.912 1.00 83.50 82 PHE A C 1
ATOM 671 O O . PHE A 1 82 ? -20.791 19.523 6.908 1.00 83.50 82 PHE A O 1
ATOM 678 N N . GLN A 1 83 ? -19.975 20.356 4.989 1.00 82.50 83 GLN A N 1
ATOM 679 C CA . GLN A 1 83 ? -20.664 21.646 5.081 1.00 82.50 83 GLN A CA 1
ATOM 680 C C . GLN A 1 83 ? -22.181 21.474 5.180 1.00 82.50 83 GLN A C 1
ATOM 682 O O . GLN A 1 83 ? -22.806 22.087 6.041 1.00 82.50 83 GLN A O 1
ATOM 687 N N . ILE A 1 84 ? -22.765 20.599 4.358 1.00 83.56 84 ILE A N 1
ATOM 688 C CA . ILE A 1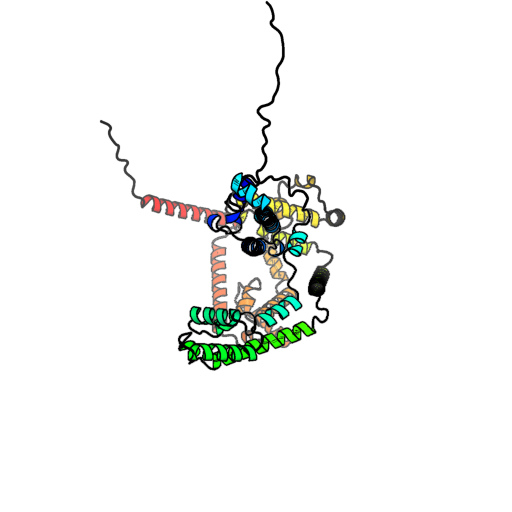 84 ? -24.204 20.304 4.388 1.00 83.56 84 ILE A CA 1
ATOM 689 C C . ILE A 1 84 ? -24.613 19.713 5.747 1.00 83.56 84 ILE A C 1
ATOM 691 O O . ILE A 1 84 ? -25.606 20.138 6.335 1.00 83.56 84 ILE A O 1
ATOM 695 N N . LEU A 1 85 ? -23.814 18.794 6.303 1.00 85.31 85 LEU A N 1
ATOM 696 C CA . LEU A 1 85 ? -24.057 18.235 7.638 1.00 85.31 85 LEU A CA 1
ATOM 697 C C . LEU A 1 85 ? -23.961 19.285 8.750 1.00 85.31 85 LEU A C 1
ATOM 699 O O . LEU A 1 85 ? -24.749 19.237 9.692 1.00 85.31 85 LEU A O 1
ATOM 703 N N . SER A 1 86 ? -23.012 20.219 8.659 1.00 83.19 86 SER A N 1
ATOM 704 C CA . SER A 1 86 ? -22.890 21.324 9.615 1.00 83.19 86 SER A CA 1
ATOM 705 C C . SER A 1 86 ? -24.088 22.267 9.539 1.00 83.19 86 SER A C 1
ATOM 707 O O . SER A 1 86 ? -24.664 22.575 10.577 1.00 83.19 86 SER A O 1
ATOM 709 N N . LYS A 1 87 ? -24.521 22.640 8.326 1.00 81.31 87 LYS A N 1
ATOM 710 C CA . LYS A 1 87 ? -25.731 23.450 8.106 1.00 81.31 87 LYS A CA 1
ATOM 711 C C . LYS A 1 87 ? -26.962 22.777 8.730 1.00 81.31 87 LYS A C 1
ATOM 713 O O . LYS A 1 87 ? -27.711 23.413 9.464 1.00 81.31 87 LYS A O 1
ATOM 718 N N . ALA A 1 88 ? -27.138 21.473 8.505 1.00 84.25 88 ALA A N 1
ATOM 719 C CA . ALA A 1 88 ? -28.239 20.712 9.094 1.00 84.25 88 ALA A CA 1
ATOM 720 C C . ALA A 1 88 ? -28.169 20.655 10.627 1.00 84.25 88 ALA A C 1
ATOM 722 O O . ALA A 1 88 ? -29.187 20.790 11.302 1.00 84.25 88 ALA A O 1
ATOM 723 N N . PHE A 1 89 ? -26.970 20.478 11.188 1.00 84.69 89 PHE A N 1
ATOM 724 C CA . PHE A 1 89 ? -26.774 20.495 12.633 1.00 84.69 89 PHE A CA 1
ATOM 725 C C . PHE A 1 89 ? -27.103 21.858 13.244 1.00 84.69 89 PHE A C 1
ATOM 727 O O . PHE A 1 89 ? -27.787 21.888 14.258 1.00 84.69 89 PHE A O 1
ATOM 734 N N . ASP A 1 90 ? -26.688 22.968 12.634 1.00 83.00 90 ASP A N 1
ATOM 735 C CA . ASP A 1 90 ? -26.951 24.313 13.163 1.00 83.00 90 ASP A CA 1
ATOM 736 C C . ASP A 1 90 ? -28.448 24.651 13.200 1.00 83.00 90 ASP A C 1
ATOM 738 O O . ASP A 1 90 ? -28.905 25.329 14.122 1.00 83.00 90 ASP A O 1
ATOM 742 N N . VAL A 1 91 ? -29.222 24.150 12.232 1.00 82.44 91 VAL A N 1
ATOM 743 C CA . VAL A 1 91 ? -30.687 24.283 12.217 1.00 82.44 91 VAL A CA 1
ATOM 744 C C . VAL A 1 91 ? -31.331 23.412 13.294 1.00 82.44 91 VAL A C 1
ATOM 746 O O . VAL A 1 91 ? -32.222 23.872 13.996 1.00 82.44 91 VAL A O 1
ATOM 749 N N . LEU A 1 92 ? -30.883 22.162 13.450 1.00 83.12 92 LEU A N 1
ATOM 750 C CA . LEU A 1 92 ? -31.494 21.212 14.386 1.00 83.12 92 LEU A CA 1
ATOM 751 C C . LEU A 1 92 ? -31.038 21.387 15.844 1.00 83.12 92 LEU A C 1
ATOM 753 O O . LEU A 1 92 ? -31.728 20.943 16.761 1.00 83.12 92 LEU A O 1
ATOM 757 N N . TYR A 1 93 ? -29.865 21.973 16.076 1.00 82.56 93 TYR A N 1
ATOM 758 C CA . TYR A 1 93 ? -29.297 22.162 17.411 1.00 82.56 93 TYR A CA 1
ATOM 759 C C . TYR A 1 93 ? -29.926 23.347 18.152 1.00 82.56 93 TYR A C 1
ATOM 761 O O . TYR A 1 93 ? -30.087 23.292 19.373 1.00 82.56 93 TYR A O 1
ATOM 769 N N . ASP A 1 94 ? -30.279 24.404 17.419 1.00 80.81 94 ASP A N 1
ATOM 770 C CA . ASP A 1 94 ? -30.976 25.573 17.945 1.00 80.81 94 ASP A CA 1
ATOM 771 C C . ASP A 1 94 ? -32.484 25.288 18.032 1.00 80.81 94 ASP A C 1
ATOM 773 O O . ASP A 1 94 ? -33.110 24.872 17.061 1.00 80.81 94 ASP A O 1
ATOM 777 N N . GLU A 1 95 ? -33.073 25.482 19.212 1.00 79.50 95 GLU A N 1
ATOM 778 C CA . GLU A 1 95 ? -34.491 25.182 19.441 1.00 79.50 95 GLU A CA 1
ATOM 779 C C . GLU A 1 95 ? -35.422 26.067 18.617 1.00 79.50 95 GLU A C 1
ATOM 781 O O . GLU A 1 95 ? -36.431 25.566 18.123 1.00 79.50 95 GLU A O 1
ATOM 786 N N . GLU A 1 96 ? -35.069 27.339 18.431 1.00 75.62 96 GLU A N 1
ATOM 787 C CA . GLU A 1 96 ? -35.889 28.294 17.684 1.00 75.62 96 GLU A CA 1
ATOM 788 C C . GLU A 1 96 ? -35.848 27.975 16.186 1.00 75.62 96 GLU A C 1
ATOM 790 O O . GLU A 1 96 ? -36.882 27.935 15.519 1.00 75.62 96 GLU A O 1
ATOM 795 N N . LYS A 1 97 ? -34.660 27.644 15.662 1.00 77.69 97 LYS A N 1
ATOM 796 C CA . LYS A 1 97 ? -34.489 27.259 14.251 1.00 77.69 97 LYS A CA 1
ATOM 797 C C . LYS A 1 97 ? -35.083 25.891 13.947 1.00 77.69 97 LYS A C 1
ATOM 799 O O . LYS A 1 97 ? -35.642 25.702 12.870 1.00 77.69 97 LYS A O 1
ATOM 804 N N . ARG A 1 98 ? -35.003 24.950 14.889 1.00 81.69 98 ARG A N 1
ATOM 805 C CA . ARG A 1 98 ? -35.631 23.634 14.759 1.00 81.69 98 ARG A CA 1
ATOM 806 C C . ARG A 1 98 ? -37.150 23.755 14.733 1.00 81.69 98 ARG A C 1
ATOM 808 O O . ARG A 1 98 ? -37.770 23.128 13.884 1.00 81.69 98 ARG A O 1
ATOM 815 N N . ALA A 1 99 ? -37.731 24.580 15.606 1.00 77.50 99 ALA A N 1
ATOM 816 C CA . ALA A 1 99 ? -39.167 24.850 15.594 1.00 77.50 99 ALA A CA 1
ATOM 817 C C . ALA A 1 99 ? -39.603 25.493 14.267 1.00 77.50 99 ALA A C 1
ATOM 819 O O . ALA A 1 99 ? -40.542 25.013 13.638 1.00 77.50 99 ALA A O 1
ATOM 820 N N . ALA A 1 100 ? -38.859 26.493 13.781 1.00 75.75 100 ALA A N 1
ATOM 821 C CA . ALA A 1 100 ? -39.120 27.111 12.481 1.00 75.75 100 ALA A CA 1
ATOM 822 C C . ALA A 1 100 ? -39.008 26.110 11.314 1.00 75.75 100 ALA A C 1
ATOM 824 O O . ALA A 1 100 ? -39.838 26.124 10.407 1.00 75.75 100 ALA A O 1
ATOM 825 N N . TYR A 1 101 ? -38.027 25.201 11.344 1.00 78.19 101 TYR A N 1
ATOM 826 C CA . TYR A 1 101 ? -37.893 24.128 10.354 1.00 78.19 101 TYR A CA 1
ATOM 827 C C . TYR A 1 101 ? -39.049 23.120 10.422 1.00 78.19 101 TYR A C 1
ATOM 829 O O . TYR A 1 101 ? -39.573 22.712 9.385 1.00 78.19 101 TYR A O 1
ATOM 837 N N . ASP A 1 102 ? -39.469 22.731 11.627 1.00 80.00 102 ASP A N 1
ATOM 838 C CA . ASP A 1 102 ? -40.575 21.794 11.828 1.00 80.00 102 ASP A CA 1
ATOM 839 C C . ASP A 1 102 ? -41.930 22.387 11.389 1.00 80.00 102 ASP A C 1
ATOM 841 O O . ASP A 1 102 ? -42.777 21.628 10.913 1.00 80.00 102 ASP A O 1
ATOM 845 N N . GLU A 1 103 ? -42.114 23.711 11.497 1.00 73.75 103 GLU A N 1
ATOM 846 C CA . GLU A 1 103 ? -43.336 24.436 11.109 1.00 73.75 103 GLU A CA 1
ATOM 847 C C . GLU A 1 103 ? -43.368 24.877 9.636 1.00 73.75 103 GLU A C 1
ATOM 849 O O . GLU A 1 103 ? -44.398 24.730 8.978 1.00 73.75 103 GLU A O 1
ATOM 854 N N . MET A 1 104 ? -42.270 25.427 9.104 1.00 64.25 104 MET A N 1
ATOM 855 C CA . MET A 1 104 ? -42.237 26.062 7.775 1.00 64.25 104 MET A CA 1
ATOM 856 C C . MET A 1 104 ? -41.544 25.219 6.698 1.00 64.25 104 MET A C 1
ATOM 858 O O . MET A 1 104 ? -41.692 25.513 5.513 1.00 64.25 104 MET A O 1
ATOM 862 N N . GLY A 1 105 ? -40.766 24.196 7.072 1.00 62.94 105 GLY A N 1
ATOM 863 C CA . GLY A 1 105 ? -40.041 23.324 6.134 1.00 62.94 105 GLY A CA 1
ATOM 864 C C . GLY A 1 105 ? -38.940 24.006 5.306 1.00 62.94 105 GLY A C 1
ATOM 865 O O . GLY A 1 105 ? -38.288 23.340 4.504 1.00 62.94 105 GLY A O 1
ATOM 866 N N . LEU A 1 106 ? -38.709 25.308 5.493 1.00 57.84 106 LEU A N 1
ATOM 867 C CA . LEU A 1 106 ? -37.736 26.114 4.757 1.00 57.84 106 LEU A CA 1
ATOM 868 C C . LEU A 1 106 ? -36.535 26.452 5.643 1.00 57.84 106 LEU A C 1
ATOM 870 O O . LEU A 1 106 ? -36.683 26.854 6.795 1.00 57.84 106 LEU A O 1
ATOM 874 N N . VAL A 1 107 ? -35.337 26.307 5.079 1.00 58.78 107 VAL A N 1
ATOM 875 C CA . VAL A 1 107 ? -34.073 26.703 5.707 1.00 58.78 107 VAL A CA 1
ATOM 876 C C . VAL A 1 107 ? -33.493 27.845 4.888 1.00 58.78 107 VAL A C 1
ATOM 878 O O . VAL A 1 107 ? -33.158 27.653 3.719 1.00 58.78 107 VAL A O 1
ATOM 881 N N . ASP A 1 108 ? -33.391 29.026 5.489 1.00 55.62 108 ASP A N 1
ATOM 882 C CA . ASP A 1 108 ? -32.860 30.203 4.807 1.00 55.62 108 ASP A CA 1
ATOM 883 C C . ASP A 1 108 ? -31.329 30.105 4.646 1.00 55.62 108 ASP A C 1
ATOM 885 O O . ASP A 1 108 ? -30.604 29.793 5.596 1.00 55.62 108 ASP A O 1
ATOM 889 N N . ASN A 1 109 ? -30.833 30.339 3.427 1.00 52.50 109 ASN A N 1
ATOM 890 C CA . ASN A 1 109 ? -29.441 30.071 3.023 1.00 52.50 109 ASN A CA 1
ATOM 891 C C . ASN A 1 109 ? -28.467 31.180 3.493 1.00 52.50 109 ASN A C 1
ATOM 893 O O . ASN A 1 109 ? -27.249 30.998 3.481 1.00 52.50 109 ASN A O 1
ATOM 897 N N . ASP A 1 110 ? -28.993 32.326 3.943 1.00 49.09 110 ASP A N 1
ATOM 898 C CA . ASP A 1 110 ? -28.211 33.550 4.186 1.00 49.09 110 ASP A CA 1
ATOM 899 C C . ASP A 1 110 ? -27.602 33.651 5.603 1.00 49.09 110 ASP A C 1
ATOM 901 O O . ASP A 1 110 ? -26.702 34.449 5.869 1.00 49.09 110 ASP A O 1
ATOM 905 N N . LEU A 1 111 ? -28.011 32.781 6.534 1.00 47.47 111 LEU A N 1
ATOM 906 C CA . LEU A 1 111 ? -27.573 32.834 7.938 1.00 47.47 111 LEU A CA 1
ATOM 907 C C . LEU A 1 111 ? -26.148 32.299 8.199 1.00 47.47 111 LEU A C 1
ATOM 909 O O . LEU A 1 111 ? -25.679 32.348 9.338 1.00 47.47 111 LEU A O 1
ATOM 913 N N . LEU A 1 112 ? -25.445 31.793 7.178 1.00 46.81 112 LEU A N 1
ATOM 914 C CA . LEU A 1 112 ? -24.205 31.015 7.344 1.00 46.81 112 LEU A CA 1
ATOM 915 C C . LEU A 1 112 ? -23.032 31.431 6.441 1.00 46.81 112 LEU A C 1
ATOM 917 O O . LEU A 1 112 ? -21.950 30.851 6.554 1.00 46.81 112 LEU A O 1
ATOM 921 N N . SER A 1 113 ? -23.169 32.488 5.632 1.00 50.75 113 SER A N 1
ATOM 922 C CA . SER A 1 113 ? -22.080 33.002 4.774 1.00 50.75 113 SER A CA 1
ATOM 923 C C . SER A 1 113 ? -20.844 33.507 5.548 1.00 50.75 113 SER A C 1
ATOM 925 O O . SER A 1 113 ? -19.789 33.730 4.957 1.00 50.75 113 SER A O 1
ATOM 927 N N . LYS A 1 114 ? -20.931 33.647 6.881 1.00 50.09 114 LYS A N 1
ATOM 928 C CA . LYS A 1 114 ? -19.845 34.141 7.748 1.00 50.09 114 LYS A CA 1
ATOM 929 C C . LYS A 1 114 ? -18.983 33.067 8.417 1.00 50.09 114 LYS A C 1
ATOM 931 O O . LYS A 1 114 ? -17.992 33.424 9.053 1.00 50.09 114 LYS A O 1
ATOM 936 N N . VAL A 1 115 ? -19.283 31.772 8.291 1.00 48.88 115 VAL A N 1
ATOM 937 C CA . VAL A 1 115 ? -18.460 30.725 8.933 1.00 48.88 115 VAL A CA 1
ATOM 938 C C . VAL A 1 115 ? -17.365 30.253 7.973 1.00 48.88 115 VAL A C 1
ATOM 940 O O . VAL A 1 115 ? -17.350 29.119 7.504 1.00 48.88 115 VAL A O 1
ATOM 943 N N . SER A 1 116 ? -16.411 31.146 7.695 1.00 51.75 116 SER A N 1
ATOM 944 C CA . SER A 1 116 ? -15.196 30.819 6.929 1.00 51.75 116 SER A CA 1
ATOM 945 C C . SER A 1 116 ? -14.308 29.779 7.635 1.00 51.75 116 SER A C 1
ATOM 947 O O . SER A 1 116 ? -13.428 29.209 7.001 1.00 51.75 116 SER A O 1
ATOM 949 N N . ASP A 1 117 ? -14.556 29.488 8.916 1.00 60.62 117 ASP A N 1
ATOM 950 C CA . ASP A 1 117 ? -13.741 28.593 9.740 1.00 60.62 117 ASP A CA 1
ATOM 951 C C . ASP A 1 117 ? -14.590 27.526 10.456 1.00 60.62 117 ASP A C 1
ATOM 953 O O . ASP A 1 117 ? -14.547 27.351 11.677 1.00 60.62 117 ASP A O 1
ATOM 957 N N . TRP A 1 118 ? -15.365 26.753 9.694 1.00 63.06 118 TRP A N 1
ATOM 958 C CA . TRP A 1 118 ? -16.159 25.624 10.209 1.00 63.06 118 TRP A CA 1
ATOM 959 C C . TRP A 1 118 ? -15.313 24.597 10.990 1.00 63.06 118 TRP A C 1
ATOM 961 O O . TRP A 1 118 ? -15.788 23.966 11.936 1.00 63.06 118 TRP A O 1
ATOM 971 N N . MET A 1 119 ? -14.026 24.471 10.652 1.00 61.47 119 MET A N 1
ATOM 972 C CA . MET A 1 119 ? -13.081 23.590 11.342 1.00 61.47 119 MET A CA 1
ATOM 973 C C . MET A 1 119 ? -12.773 24.078 12.767 1.00 61.47 119 MET A C 1
ATOM 975 O O . MET A 1 119 ? -12.565 23.268 13.671 1.00 61.47 119 MET A O 1
ATOM 979 N N . THR A 1 120 ? -12.805 25.395 13.001 1.00 67.31 120 THR A N 1
ATOM 980 C CA . THR A 1 120 ? -12.662 25.979 14.346 1.00 67.31 120 THR A CA 1
ATOM 981 C C . THR A 1 120 ? -13.930 25.787 15.174 1.00 67.31 120 THR A C 1
ATOM 983 O O . THR A 1 120 ? -13.842 25.449 16.354 1.00 67.31 120 THR A O 1
ATOM 986 N N . PHE A 1 121 ? -15.107 25.903 14.551 1.00 68.88 121 PHE A N 1
ATOM 987 C CA . PHE A 1 121 ? -16.392 25.634 15.195 1.00 68.88 121 PHE A CA 1
ATOM 988 C C . PHE A 1 121 ? -16.506 24.170 15.632 1.00 68.88 121 PHE A C 1
ATOM 990 O O . PHE A 1 121 ? -16.823 23.896 16.790 1.00 68.88 121 PHE A O 1
ATOM 997 N N . TRP A 1 122 ? -16.148 23.225 14.757 1.00 70.50 122 TRP A N 1
ATOM 998 C CA . TRP A 1 122 ? -16.138 21.801 15.096 1.00 70.50 122 TRP A CA 1
ATOM 999 C C . TRP A 1 122 ? -15.172 21.492 16.251 1.00 70.50 122 TRP A C 1
ATOM 1001 O O . TRP A 1 122 ? -15.563 20.818 17.200 1.00 70.50 122 TRP A O 1
ATOM 1011 N N . ARG A 1 123 ? -13.955 22.062 16.244 1.00 72.50 123 ARG A N 1
ATOM 1012 C CA . ARG A 1 123 ? -12.986 21.932 17.354 1.00 72.50 123 ARG A CA 1
ATOM 1013 C C . ARG A 1 123 ? -13.466 22.573 18.660 1.00 72.50 123 ARG A C 1
ATOM 1015 O O . ARG A 1 123 ? -13.094 22.119 19.738 1.00 72.50 123 ARG A O 1
ATOM 1022 N N . LYS A 1 124 ? -14.290 23.622 18.585 1.00 74.38 124 LYS A N 1
ATOM 1023 C CA . LYS A 1 124 ? -14.905 24.265 19.756 1.00 74.38 124 LYS A CA 1
ATOM 1024 C C . LYS A 1 124 ? -16.031 23.410 20.345 1.00 74.38 124 LYS A C 1
ATOM 1026 O O . LYS A 1 124 ? -16.161 23.335 21.565 1.00 74.38 124 LYS A O 1
ATOM 1031 N N . LEU A 1 125 ? -16.833 22.764 19.495 1.00 70.69 125 LEU A N 1
ATOM 1032 C CA . LEU A 1 125 ? -17.925 21.872 19.907 1.00 70.69 125 LEU A CA 1
ATOM 1033 C C . LEU A 1 125 ? -17.437 20.512 20.424 1.00 70.69 125 LEU A C 1
ATOM 1035 O O . LEU A 1 125 ? -18.038 19.953 21.352 1.00 70.69 125 LEU A O 1
ATOM 1039 N N . PHE A 1 126 ? -16.369 19.998 19.812 1.00 75.69 126 PHE A N 1
ATOM 1040 C CA . PHE A 1 126 ? -15.704 18.741 20.127 1.00 75.69 126 PHE A CA 1
ATOM 1041 C C . PHE A 1 126 ? -14.237 19.039 20.424 1.00 75.69 126 PHE A C 1
ATOM 1043 O O . PHE A 1 126 ? -13.383 18.994 19.534 1.00 75.69 126 PHE A O 1
ATOM 1050 N N . LYS A 1 127 ? -13.960 19.384 21.687 1.00 72.31 127 LYS A N 1
ATOM 1051 C CA . LYS A 1 127 ? -12.585 19.558 22.157 1.00 72.31 127 LYS A CA 1
ATOM 1052 C C . LYS A 1 127 ? -11.780 18.292 21.826 1.00 72.31 127 LYS A C 1
ATOM 1054 O O . LYS A 1 127 ? -12.328 17.191 21.946 1.00 72.31 127 LYS A O 1
ATOM 1059 N N . PRO A 1 128 ? -10.524 18.430 21.368 1.00 68.00 128 PRO A N 1
ATOM 1060 C CA . PRO A 1 128 ? -9.667 17.274 21.162 1.00 68.00 128 PRO A CA 1
ATOM 1061 C C . PRO A 1 128 ? -9.544 16.522 22.485 1.00 68.00 128 PRO A C 1
ATOM 1063 O O . PRO A 1 128 ? -9.400 17.148 23.527 1.00 68.00 128 PRO A O 1
ATOM 1066 N N . VAL A 1 129 ? -9.631 15.195 22.430 1.00 73.12 129 VAL A N 1
ATOM 1067 C CA . VAL A 1 129 ? -9.524 14.352 23.621 1.00 73.12 129 VAL A CA 1
ATOM 1068 C C . VAL A 1 129 ? -8.125 14.527 24.208 1.00 73.12 129 VAL A C 1
ATOM 1070 O O . VAL A 1 129 ? -7.135 14.129 23.586 1.00 73.12 129 VAL A O 1
ATOM 1073 N N . GLU A 1 130 ? -8.040 15.143 25.383 1.00 77.81 130 GLU A N 1
ATOM 1074 C CA . GLU A 1 130 ? -6.784 15.309 26.103 1.00 77.81 130 GLU A CA 1
ATOM 1075 C C . GLU A 1 130 ? -6.484 14.072 26.958 1.00 77.81 130 GLU A C 1
ATOM 1077 O O . GLU A 1 130 ? -7.358 13.257 27.259 1.00 77.81 130 GLU A O 1
ATOM 1082 N N . LYS A 1 131 ? -5.227 13.917 27.391 1.00 77.38 131 LYS A N 1
ATOM 1083 C CA . LYS A 1 131 ? -4.843 12.805 28.280 1.00 77.38 131 LYS A CA 1
ATOM 1084 C C . LYS A 1 131 ? -5.674 12.793 29.567 1.00 77.38 131 LYS A C 1
ATOM 1086 O O . LYS A 1 131 ? -6.076 11.728 30.017 1.00 77.38 131 LYS A O 1
ATOM 1091 N N . GLN A 1 132 ? -5.987 13.974 30.096 1.00 80.00 132 GLN A N 1
ATOM 1092 C CA . GLN A 1 132 ? -6.804 14.141 31.297 1.00 80.00 132 GLN A CA 1
ATOM 1093 C C . GLN A 1 132 ? -8.262 13.699 31.081 1.00 80.00 132 GLN A C 1
ATOM 1095 O O . GLN A 1 132 ? -8.863 13.110 31.978 1.00 80.00 132 GLN A O 1
ATOM 1100 N N . ASP A 1 133 ? -8.825 13.909 29.885 1.00 78.19 133 ASP A N 1
ATOM 1101 C CA . ASP A 1 133 ? -10.171 13.426 29.542 1.00 78.19 133 ASP A CA 1
ATOM 1102 C C . ASP A 1 133 ? -10.214 11.891 29.506 1.00 78.19 133 ASP A C 1
ATOM 1104 O O . ASP A 1 133 ? -11.177 11.270 29.946 1.00 78.19 133 ASP A O 1
ATOM 1108 N N . ILE A 1 134 ? -9.140 11.265 29.018 1.00 79.56 134 ILE A N 1
ATOM 1109 C CA . ILE A 1 134 ? -9.003 9.804 28.980 1.00 79.56 134 ILE A CA 1
ATOM 1110 C C . ILE A 1 134 ? -8.841 9.242 30.397 1.00 79.56 134 ILE A C 1
ATOM 1112 O O . ILE A 1 134 ? -9.506 8.274 30.758 1.00 79.56 134 ILE A O 1
ATOM 1116 N N . GLU A 1 135 ? -7.974 9.845 31.211 1.00 83.19 135 GLU A N 1
ATOM 1117 C CA . GLU A 1 135 ? -7.732 9.428 32.597 1.00 83.19 135 GLU A CA 1
ATOM 1118 C C . GLU A 1 135 ? -8.988 9.577 33.465 1.00 83.19 135 GLU A C 1
ATOM 1120 O O . GLU A 1 135 ? -9.343 8.654 34.198 1.00 83.19 135 GLU A O 1
ATOM 1125 N N . SER A 1 136 ? -9.703 10.698 33.338 1.00 84.56 136 SER A N 1
ATOM 1126 C CA . SER A 1 136 ? -10.971 10.919 34.043 1.00 84.56 136 SER A CA 1
ATOM 1127 C C . SER A 1 136 ? -12.071 9.966 33.576 1.00 84.56 136 SER A C 1
ATOM 1129 O O . SER A 1 136 ? -12.834 9.468 34.404 1.00 84.56 136 SER A O 1
ATOM 1131 N N . PHE A 1 137 ? -12.127 9.643 32.279 1.00 83.56 137 PHE A N 1
ATOM 1132 C CA . PHE A 1 137 ? -13.028 8.613 31.770 1.00 83.56 137 PHE A CA 1
ATOM 1133 C C . PHE A 1 137 ? -12.743 7.254 32.419 1.00 83.56 137 PHE A C 1
ATOM 1135 O O . PHE A 1 137 ? -13.663 6.643 32.957 1.00 83.56 137 PHE A O 1
ATOM 1142 N N . TYR A 1 138 ? -11.484 6.800 32.446 1.00 80.50 138 TYR A N 1
ATOM 1143 C CA . TYR A 1 138 ? -11.134 5.527 33.084 1.00 80.50 138 TYR A CA 1
ATOM 1144 C C . TYR A 1 138 ? -11.416 5.521 34.586 1.00 80.50 138 TYR A C 1
ATOM 1146 O O . TYR A 1 138 ? -11.925 4.525 35.094 1.00 80.50 138 TYR A O 1
ATOM 1154 N N . ALA A 1 139 ? -11.146 6.624 35.286 1.00 84.44 139 ALA A N 1
ATOM 1155 C CA . ALA A 1 139 ? -11.427 6.740 36.715 1.00 84.44 139 ALA A CA 1
ATOM 1156 C C . ALA A 1 139 ? -12.924 6.594 37.038 1.00 84.44 139 ALA A C 1
ATOM 1158 O O . ALA A 1 139 ? -13.271 5.996 38.052 1.00 84.44 139 ALA A O 1
ATOM 1159 N N . ASN A 1 140 ? -13.799 7.105 36.167 1.00 85.56 140 ASN A N 1
ATOM 1160 C CA . ASN A 1 140 ? -15.248 7.004 36.338 1.00 85.56 140 ASN A CA 1
ATOM 1161 C C . ASN A 1 140 ? -15.818 5.679 35.819 1.00 85.56 140 ASN A C 1
ATOM 1163 O O . ASN A 1 140 ? -16.815 5.201 36.348 1.00 85.56 140 ASN A O 1
ATOM 1167 N N . TYR A 1 141 ? -15.216 5.100 34.780 1.00 85.94 141 TYR A N 1
ATOM 1168 C CA . TYR A 1 141 ? -15.695 3.875 34.146 1.00 85.94 141 TYR A CA 1
ATOM 1169 C C . TYR A 1 141 ? -15.313 2.624 34.949 1.00 85.94 141 TYR A C 1
ATOM 1171 O O . TYR A 1 141 ? -16.145 1.734 35.135 1.00 85.94 141 TYR A O 1
ATOM 1179 N N . ILE A 1 142 ? -14.083 2.552 35.467 1.00 83.00 142 ILE A N 1
ATOM 1180 C CA . ILE A 1 142 ? -13.593 1.390 36.219 1.00 83.00 142 ILE A CA 1
ATOM 1181 C C . ILE A 1 142 ? -14.389 1.234 37.522 1.00 83.00 142 ILE A C 1
ATOM 1183 O O . ILE A 1 142 ? -14.381 2.104 38.386 1.00 83.00 142 ILE A O 1
ATOM 1187 N N . GLY A 1 143 ? -15.056 0.091 37.684 1.00 81.00 143 GLY A N 1
ATOM 1188 C CA . GLY A 1 143 ? -15.888 -0.225 38.846 1.00 81.00 143 GLY A CA 1
ATOM 1189 C C . GLY A 1 143 ? -17.310 0.339 38.785 1.00 81.00 143 GLY A C 1
ATOM 1190 O O . GLY A 1 143 ? -18.083 0.105 39.713 1.00 81.00 143 GLY A O 1
ATOM 1191 N N . SER A 1 144 ? -17.672 1.043 37.710 1.00 87.50 144 SER A N 1
ATOM 1192 C CA . SER A 1 144 ? -19.023 1.573 37.511 1.00 87.50 144 SER A CA 1
ATOM 1193 C C . SER A 1 144 ? -20.037 0.497 37.108 1.00 87.50 144 SER A C 1
ATOM 1195 O O . SER A 1 144 ? -19.697 -0.611 36.676 1.00 87.50 144 SER A O 1
ATOM 1197 N N . GLU A 1 145 ? -21.322 0.844 37.199 1.00 86.00 145 GLU A N 1
ATOM 1198 C CA . GLU A 1 145 ? -22.398 0.023 36.637 1.00 86.00 145 GLU A CA 1
ATOM 1199 C C . GLU A 1 145 ? -22.317 -0.075 35.106 1.00 86.00 145 GLU A C 1
ATOM 1201 O O . GLU A 1 145 ? -22.703 -1.103 34.548 1.00 86.00 145 GLU A O 1
ATOM 1206 N N . GLU A 1 146 ? -21.768 0.943 34.430 1.00 85.12 146 GLU A N 1
ATOM 1207 C CA . GLU A 1 146 ? -21.577 0.945 32.974 1.00 85.12 146 GLU A CA 1
ATOM 1208 C C . GLU A 1 146 ? -20.598 -0.149 32.550 1.00 85.12 146 GLU A C 1
ATOM 1210 O O . GLU A 1 146 ? -20.890 -0.934 31.651 1.00 85.12 146 GLU A O 1
ATOM 1215 N N . GLU A 1 147 ? -19.486 -0.290 33.271 1.00 88.19 147 GLU A N 1
ATOM 1216 C CA . GLU A 1 147 ? -18.520 -1.354 33.013 1.00 88.19 147 GLU A CA 1
ATOM 1217 C C . GLU A 1 147 ? -19.128 -2.743 33.234 1.00 88.19 147 GLU A C 1
ATOM 1219 O O . GLU A 1 147 ? -18.929 -3.658 32.429 1.00 88.19 147 GLU A O 1
ATOM 1224 N N . ARG A 1 148 ? -19.915 -2.910 34.304 1.00 88.94 148 ARG A N 1
ATOM 1225 C CA . ARG A 1 148 ? -20.639 -4.163 34.564 1.00 88.94 148 ARG A CA 1
ATOM 1226 C C . ARG A 1 148 ? -21.642 -4.473 33.450 1.00 88.94 148 ARG A C 1
ATOM 1228 O O . ARG A 1 148 ? -21.750 -5.626 33.022 1.00 88.94 148 ARG A O 1
ATOM 1235 N N . TYR A 1 149 ? -22.356 -3.463 32.963 1.00 89.19 149 TYR A N 1
ATOM 1236 C CA . TYR A 1 149 ? -23.297 -3.595 31.856 1.00 89.19 149 TYR A CA 1
ATOM 1237 C C . TYR A 1 149 ? -22.593 -3.977 30.547 1.00 89.19 149 TYR A C 1
ATOM 1239 O O . TYR A 1 149 ? -23.021 -4.920 29.873 1.00 89.19 149 TYR A O 1
ATOM 1247 N N . ASP A 1 150 ? -21.490 -3.312 30.209 1.00 89.62 150 ASP A N 1
ATOM 1248 C CA . ASP A 1 150 ? -20.731 -3.572 28.986 1.00 89.62 150 ASP A CA 1
ATOM 1249 C C . ASP A 1 150 ? -20.066 -4.956 29.009 1.00 89.62 150 ASP A C 1
ATOM 1251 O O . ASP A 1 150 ? -20.138 -5.689 28.016 1.00 89.62 150 ASP A O 1
ATOM 1255 N N . LEU A 1 151 ? -19.538 -5.387 30.163 1.00 88.12 151 LEU A N 1
ATOM 1256 C CA . LEU A 1 151 ? -19.069 -6.761 30.390 1.00 88.12 151 LEU A CA 1
ATOM 1257 C C . LEU A 1 151 ? -20.174 -7.783 30.148 1.00 88.12 151 LEU A C 1
ATOM 1259 O O . LEU A 1 151 ? -19.980 -8.747 29.403 1.00 88.12 151 LEU A O 1
ATOM 1263 N N . LYS A 1 152 ? -21.353 -7.563 30.737 1.00 89.31 152 LYS A N 1
ATOM 1264 C CA . LYS A 1 152 ? -22.512 -8.444 30.567 1.00 89.31 152 LYS A CA 1
ATOM 1265 C C . LYS A 1 152 ? -22.938 -8.525 29.104 1.00 89.31 152 LYS A C 1
ATOM 1267 O O . LYS A 1 152 ? -23.170 -9.618 28.584 1.00 89.31 152 LYS A O 1
ATOM 1272 N N . LYS A 1 153 ? -23.000 -7.385 28.419 1.00 91.06 153 LYS A N 1
ATOM 1273 C CA . LYS A 1 153 ? -23.368 -7.292 27.005 1.00 91.06 153 LYS A CA 1
ATOM 1274 C C . LYS A 1 153 ? -22.368 -8.024 26.108 1.00 91.06 153 LYS A C 1
ATOM 1276 O O . LYS A 1 153 ? -22.786 -8.827 25.272 1.00 91.06 153 LYS A O 1
ATOM 1281 N N . ALA A 1 154 ? -21.068 -7.805 26.304 1.00 90.12 154 ALA A N 1
ATOM 1282 C CA . ALA A 1 154 ? -20.014 -8.474 25.542 1.00 90.12 154 ALA A CA 1
ATOM 1283 C C . ALA A 1 154 ? -19.999 -9.992 25.798 1.00 90.12 154 ALA A C 1
ATOM 1285 O O . ALA A 1 154 ? -19.903 -10.788 24.858 1.00 90.12 154 ALA A O 1
ATOM 1286 N N . TYR A 1 155 ? -20.179 -10.403 27.057 1.00 89.00 155 TYR A N 1
ATOM 1287 C CA . TYR A 1 155 ? -20.236 -11.809 27.450 1.00 89.00 155 TYR A CA 1
ATOM 1288 C C . TYR A 1 155 ? -21.412 -12.545 26.799 1.00 89.00 155 TYR A C 1
ATOM 1290 O O . TYR A 1 155 ? -21.239 -13.641 26.259 1.00 89.00 155 TYR A O 1
ATOM 1298 N N . LEU A 1 156 ? -22.604 -11.940 26.800 1.00 90.88 156 LEU A N 1
ATOM 1299 C CA . LEU A 1 156 ? -23.791 -12.514 26.163 1.00 90.88 156 LEU A CA 1
ATOM 1300 C C . LEU A 1 156 ? -23.656 -12.572 24.635 1.00 90.88 156 LEU A C 1
ATOM 1302 O O . LEU A 1 156 ? -24.049 -13.571 24.033 1.00 90.88 156 LEU A O 1
ATOM 1306 N N . ALA A 1 157 ? -23.052 -11.555 24.013 1.00 90.69 157 ALA A N 1
ATOM 1307 C CA . ALA A 1 157 ? -22.910 -11.473 22.559 1.00 90.69 157 ALA A CA 1
ATOM 1308 C C . ALA A 1 157 ? -22.082 -12.623 21.956 1.00 90.69 157 ALA A C 1
ATOM 1310 O O . ALA A 1 157 ? -22.413 -13.123 20.877 1.00 90.69 157 ALA A O 1
ATOM 1311 N N . LYS A 1 158 ? -21.016 -13.064 22.640 1.00 89.88 158 LYS A N 1
ATOM 1312 C CA . LYS A 1 158 ? -20.117 -14.134 22.159 1.00 89.88 158 LYS A CA 1
ATOM 1313 C C . LYS A 1 158 ? -19.983 -15.316 23.113 1.00 89.88 158 LYS A C 1
ATOM 1315 O O . LYS A 1 158 ? -18.993 -16.036 23.061 1.00 89.88 158 LYS A O 1
ATOM 1320 N N . LYS A 1 159 ? -20.994 -15.555 23.951 1.00 88.19 159 LYS A N 1
ATOM 1321 C CA . LYS A 1 159 ? -21.062 -16.721 24.850 1.00 88.19 159 LYS A CA 1
ATOM 1322 C C . LYS A 1 159 ? -19.800 -16.900 25.714 1.00 88.19 159 LYS A C 1
ATOM 1324 O O . LYS A 1 159 ? -19.319 -18.017 25.898 1.00 88.19 159 LYS A O 1
ATOM 1329 N N . GLY A 1 160 ? -19.273 -15.800 26.249 1.00 83.44 160 GLY A N 1
ATOM 1330 C CA . GLY A 1 160 ? -18.122 -15.812 27.155 1.00 83.44 160 GLY A CA 1
ATOM 1331 C C . GLY A 1 160 ? -16.747 -15.925 26.489 1.00 83.44 160 GLY A C 1
ATOM 1332 O O . GLY A 1 160 ? -15.801 -16.374 27.132 1.00 83.44 160 GLY A O 1
ATOM 1333 N N . ASP A 1 161 ? -16.618 -15.535 25.220 1.00 86.75 161 ASP A N 1
ATOM 1334 C CA . ASP A 1 161 ? -15.317 -15.427 24.558 1.00 86.75 161 ASP A CA 1
ATOM 1335 C C . ASP A 1 161 ? -14.480 -14.265 25.120 1.00 86.75 161 ASP A C 1
ATOM 1337 O O . ASP A 1 161 ? -14.773 -13.093 24.872 1.00 86.75 161 ASP A O 1
ATOM 1341 N N . MET A 1 162 ? -13.415 -14.592 25.855 1.00 83.75 162 MET A N 1
ATOM 1342 C CA . MET A 1 162 ? -12.525 -13.596 26.452 1.00 83.75 162 MET A CA 1
ATOM 1343 C C . MET A 1 162 ? -11.741 -12.792 25.418 1.00 83.75 162 MET A C 1
ATOM 1345 O O . MET A 1 162 ? -11.444 -11.635 25.693 1.00 83.75 162 MET A O 1
ATOM 1349 N N . ASP A 1 163 ? -11.433 -13.350 24.241 1.00 85.06 163 ASP A N 1
ATOM 1350 C CA . ASP A 1 163 ? -10.755 -12.588 23.182 1.00 85.06 163 ASP A CA 1
ATOM 1351 C C . ASP A 1 163 ? -11.643 -11.413 22.727 1.00 85.06 163 ASP A C 1
ATOM 1353 O O . ASP A 1 163 ? -11.183 -10.276 22.632 1.00 85.06 163 ASP A O 1
ATOM 1357 N N . TYR A 1 164 ? -12.941 -11.672 22.541 1.00 86.38 164 TYR A N 1
ATOM 1358 C CA . TYR A 1 164 ? -13.919 -10.663 22.130 1.00 86.38 164 TYR A CA 1
ATOM 1359 C C . TYR A 1 164 ? -14.237 -9.653 23.233 1.00 86.38 164 TYR A C 1
ATOM 1361 O O . TYR A 1 164 ? -14.334 -8.457 22.962 1.00 86.38 164 TYR A O 1
ATOM 1369 N N . ILE A 1 165 ? -14.401 -10.120 24.475 1.00 86.25 165 ILE A N 1
ATOM 1370 C CA . ILE A 1 165 ? -14.646 -9.242 25.628 1.00 86.25 165 ILE A CA 1
ATOM 1371 C C . ILE A 1 165 ? -13.480 -8.264 25.780 1.00 86.25 165 ILE A C 1
ATOM 1373 O O . ILE A 1 165 ? -13.705 -7.070 25.962 1.00 86.25 165 ILE A O 1
ATOM 1377 N N . VAL A 1 166 ? -12.249 -8.762 25.626 1.00 83.44 166 VAL A N 1
ATOM 1378 C CA . VAL A 1 166 ? -11.043 -7.943 25.740 1.00 83.44 166 VAL A CA 1
ATOM 1379 C C . VAL A 1 166 ? -10.927 -6.904 24.623 1.00 83.44 166 VAL A C 1
ATOM 1381 O O . VAL A 1 166 ? -10.481 -5.788 24.851 1.00 83.44 166 VAL A O 1
ATOM 1384 N N . GLU A 1 167 ? -11.330 -7.253 23.405 1.00 82.25 167 GLU A N 1
ATOM 1385 C CA . GLU A 1 167 ? -11.275 -6.334 22.265 1.00 82.25 167 GLU A CA 1
ATOM 1386 C C . GLU A 1 167 ? -12.406 -5.294 22.277 1.00 82.25 167 GLU A C 1
ATOM 1388 O O . GLU A 1 167 ? -12.236 -4.179 21.788 1.00 82.25 167 GLU A O 1
ATOM 1393 N N . THR A 1 168 ? -13.565 -5.654 22.829 1.00 82.75 168 THR A N 1
ATOM 1394 C CA . THR A 1 168 ? -14.765 -4.805 22.804 1.00 82.75 168 THR A CA 1
ATOM 1395 C C . THR A 1 168 ? -14.763 -3.766 23.921 1.00 82.75 168 THR A C 1
ATOM 1397 O O . THR A 1 168 ? -15.294 -2.672 23.735 1.00 82.75 168 THR A O 1
ATOM 1400 N N . ILE A 1 169 ? -14.196 -4.098 25.081 1.00 82.31 169 ILE A N 1
ATOM 1401 C CA . ILE A 1 169 ? -14.214 -3.225 26.255 1.00 82.31 169 ILE A CA 1
ATOM 1402 C C . ILE A 1 169 ? -12.991 -2.317 26.236 1.00 82.31 169 ILE A C 1
ATOM 1404 O O . ILE A 1 169 ? -11.850 -2.771 26.148 1.00 82.31 169 ILE A O 1
ATOM 1408 N N . CYS A 1 170 ? -13.239 -1.011 26.322 1.00 65.56 170 CYS A N 1
ATOM 1409 C CA . CYS A 1 170 ? -12.185 -0.013 26.384 1.00 65.56 170 CYS A CA 1
ATOM 1410 C C . CYS A 1 170 ? -11.332 -0.210 27.642 1.00 65.56 170 CYS A C 1
ATOM 1412 O O . CYS A 1 170 ? -11.865 -0.327 28.742 1.00 65.56 170 CYS A O 1
ATOM 1414 N N . GLY A 1 171 ? -10.007 -0.187 27.478 1.00 60.06 171 GLY A N 1
ATOM 1415 C CA . GLY A 1 171 ? -9.078 -0.095 28.603 1.00 60.06 171 GLY A CA 1
ATOM 1416 C C . GLY A 1 171 ? -8.094 -1.232 28.768 1.00 60.06 171 GLY A C 1
ATOM 1417 O O . GLY A 1 171 ? -7.219 -1.091 29.603 1.00 60.06 171 GLY A O 1
ATOM 1418 N N . ILE A 1 172 ? -8.149 -2.308 27.978 1.00 58.59 172 ILE A N 1
ATOM 1419 C CA . ILE A 1 172 ? -7.242 -3.437 28.225 1.00 58.59 172 ILE A CA 1
ATOM 1420 C C . ILE A 1 172 ? -5.870 -3.154 27.644 1.00 58.59 172 ILE A C 1
ATOM 1422 O O . ILE A 1 172 ? -5.588 -3.381 26.468 1.00 58.59 172 ILE A O 1
ATOM 1426 N N . SER A 1 173 ? -5.013 -2.652 28.521 1.00 56.88 173 SER A N 1
ATOM 1427 C CA . SER A 1 173 ? -3.599 -2.422 28.250 1.00 56.88 173 SER A CA 1
ATOM 1428 C C . SER A 1 173 ? -2.712 -3.270 29.163 1.00 56.88 173 SER A C 1
ATOM 1430 O O . SER A 1 173 ? -1.531 -3.461 28.857 1.00 56.88 173 SER A O 1
ATOM 1432 N N . SER A 1 174 ? -3.265 -3.824 30.253 1.00 65.50 174 SER A N 1
ATOM 1433 C CA . SER A 1 174 ? -2.519 -4.587 31.256 1.00 65.50 174 SER A CA 1
ATOM 1434 C C . SER A 1 174 ? -3.051 -6.016 31.464 1.00 65.50 174 SER A C 1
ATOM 1436 O O . SER A 1 174 ? -4.260 -6.236 31.550 1.00 65.50 174 SER A O 1
ATOM 1438 N N . PRO A 1 175 ? -2.165 -7.021 31.637 1.00 69.56 175 PRO A N 1
ATOM 1439 C CA . PRO A 1 175 ? -2.546 -8.366 32.085 1.00 69.56 175 PRO A CA 1
ATOM 1440 C C . PRO A 1 175 ? -3.314 -8.411 33.421 1.00 69.56 175 PRO A C 1
ATOM 1442 O O . PRO A 1 175 ? -4.007 -9.389 33.701 1.00 69.56 175 PRO A O 1
ATOM 1445 N N . GLU A 1 176 ? -3.172 -7.381 34.256 1.00 73.56 176 GLU A N 1
ATOM 1446 C CA . GLU A 1 176 ? -3.852 -7.263 35.552 1.00 73.56 176 GLU A CA 1
ATOM 1447 C C . GLU A 1 176 ? -5.358 -7.001 35.375 1.00 73.56 176 GLU A C 1
ATOM 1449 O O . GLU A 1 176 ? -6.181 -7.571 36.092 1.00 73.56 176 GLU A O 1
ATOM 1454 N N . GLU A 1 177 ? -5.738 -6.240 34.346 1.00 76.31 177 GLU A N 1
ATOM 1455 C CA . GLU A 1 177 ? -7.131 -5.871 34.060 1.00 76.31 177 GLU A CA 1
ATOM 1456 C C . GLU A 1 177 ? -7.961 -7.074 33.589 1.00 76.31 177 GLU A C 1
ATOM 1458 O O . GLU A 1 177 ? -9.112 -7.229 33.998 1.00 76.31 177 GLU A O 1
ATOM 1463 N N . GLU A 1 178 ? -7.366 -7.995 32.814 1.00 79.00 178 GLU A N 1
ATOM 1464 C CA . GLU A 1 178 ? -8.032 -9.248 32.414 1.00 79.00 178 GLU A CA 1
ATOM 1465 C C . GLU A 1 178 ? -8.420 -10.093 33.642 1.00 79.00 178 GLU A C 1
ATOM 1467 O O . GLU A 1 178 ? -9.449 -10.773 33.630 1.00 79.00 178 GLU A O 1
ATOM 1472 N N . SER A 1 179 ? -7.617 -10.053 34.710 1.00 83.62 179 SER A N 1
ATOM 1473 C CA . SER A 1 179 ? -7.892 -10.815 35.935 1.00 83.62 179 SER A CA 1
ATOM 1474 C C . SER A 1 179 ? -9.108 -10.252 36.672 1.00 83.62 179 SER A C 1
ATOM 1476 O O . SER A 1 179 ? -10.016 -11.012 37.007 1.00 83.62 179 SER A O 1
ATOM 1478 N N . ARG A 1 180 ? -9.197 -8.923 36.798 1.00 86.75 180 ARG A N 1
ATOM 1479 C CA . ARG A 1 180 ? -10.347 -8.233 37.402 1.00 86.75 180 ARG A CA 1
ATOM 1480 C C . ARG A 1 180 ? -11.650 -8.510 36.650 1.00 86.75 180 ARG A C 1
ATOM 1482 O O . ARG A 1 180 ? -12.673 -8.796 37.266 1.00 86.75 180 ARG A O 1
ATOM 1489 N N . TYR A 1 181 ? -11.621 -8.502 35.316 1.00 86.12 181 TYR A N 1
ATOM 1490 C CA . TYR A 1 181 ? -12.808 -8.833 34.520 1.00 86.12 181 TYR A CA 1
ATOM 1491 C C . TYR A 1 181 ? -13.288 -10.262 34.723 1.00 86.12 181 TYR A C 1
ATOM 1493 O O . TYR A 1 181 ? -14.493 -10.503 34.791 1.00 86.12 181 TYR A O 1
ATOM 1501 N N . ARG A 1 182 ? -12.368 -11.218 34.874 1.00 87.31 182 ARG A N 1
ATOM 1502 C CA . ARG A 1 182 ? -12.749 -12.595 35.204 1.00 87.31 182 ARG A CA 1
ATOM 1503 C C . ARG A 1 182 ? -13.397 -12.689 36.574 1.00 87.31 182 ARG A C 1
ATOM 1505 O O . ARG A 1 182 ? -14.371 -13.420 36.699 1.00 87.31 182 ARG A O 1
ATOM 1512 N N . GLU A 1 183 ? -12.887 -11.967 37.565 1.00 88.94 183 GLU A N 1
ATOM 1513 C CA . GLU A 1 183 ? -13.475 -11.936 38.907 1.00 88.94 183 GLU A CA 1
ATOM 1514 C C . GLU A 1 183 ? -14.903 -11.383 38.878 1.00 88.94 183 GLU A C 1
ATOM 1516 O O . GLU A 1 183 ? -15.810 -12.040 39.384 1.00 88.94 183 GLU A O 1
ATOM 1521 N N . ILE A 1 184 ? -15.128 -10.261 38.184 1.00 89.31 184 ILE A N 1
ATOM 1522 C CA . ILE A 1 184 ? -16.464 -9.661 38.022 1.00 89.31 184 ILE A CA 1
ATOM 1523 C C . ILE A 1 184 ? -17.422 -10.628 37.309 1.00 89.31 184 ILE A C 1
ATOM 1525 O O . ILE A 1 184 ? -18.554 -10.830 37.744 1.00 89.31 184 ILE A O 1
ATOM 1529 N N . LEU A 1 185 ? -16.979 -11.273 36.227 1.00 89.38 185 LEU A N 1
ATOM 1530 C CA . LEU A 1 185 ? -17.808 -12.238 35.499 1.00 89.38 185 LEU A CA 1
ATOM 1531 C C . LEU A 1 185 ? -18.106 -13.492 36.336 1.00 89.38 185 LEU A C 1
ATOM 1533 O O . LEU A 1 185 ? -19.219 -14.014 36.280 1.00 89.38 185 LEU A O 1
ATOM 1537 N N . LEU A 1 186 ? -17.148 -13.973 37.134 1.00 90.88 186 LEU A N 1
ATOM 1538 C CA . LEU A 1 186 ? -17.362 -15.083 38.067 1.00 90.88 186 LEU A CA 1
ATOM 1539 C C . LEU A 1 186 ? -18.352 -14.706 39.177 1.00 90.88 186 LEU A C 1
ATOM 1541 O O . LEU A 1 186 ? -19.193 -15.531 39.537 1.00 90.88 186 LEU A O 1
ATOM 1545 N N . GLU A 1 187 ? -18.296 -13.471 39.677 1.00 92.12 187 GLU A N 1
ATOM 1546 C CA . GLU A 1 187 ? -19.269 -12.923 40.627 1.00 92.12 187 GLU A CA 1
ATOM 1547 C C . GLU A 1 187 ? -20.680 -12.895 40.015 1.00 92.12 187 GLU A C 1
ATOM 1549 O O . GLU A 1 187 ? -21.622 -13.422 40.607 1.00 92.12 187 GLU A O 1
ATOM 1554 N N . MET A 1 188 ? -20.825 -12.399 38.782 1.00 89.75 188 MET A N 1
ATOM 1555 C CA . MET A 1 188 ? -22.108 -12.376 38.061 1.00 89.75 188 MET A CA 1
ATOM 1556 C C . MET A 1 188 ? -22.669 -13.779 37.793 1.00 89.75 188 MET A C 1
ATOM 1558 O O . MET A 1 188 ? -23.880 -13.998 37.882 1.00 89.75 188 MET A O 1
ATOM 1562 N N . ILE A 1 189 ? -21.803 -14.753 37.491 1.00 91.50 189 ILE A N 1
ATOM 1563 C CA . ILE A 1 189 ? -22.197 -16.161 37.333 1.00 91.50 189 ILE A CA 1
ATOM 1564 C C . ILE A 1 189 ? -22.666 -16.736 38.675 1.00 91.50 189 ILE A C 1
ATOM 1566 O O . ILE A 1 189 ? -23.685 -17.428 38.727 1.00 91.50 189 ILE A O 1
ATOM 1570 N N . LYS A 1 190 ? -21.960 -16.428 39.771 1.00 92.88 190 LYS A N 1
ATOM 1571 C CA . LYS A 1 190 ? -22.328 -16.862 41.127 1.00 92.88 190 LYS A CA 1
ATOM 1572 C C . LYS A 1 190 ? -23.685 -16.291 41.550 1.00 92.88 190 LYS A C 1
ATOM 1574 O O . LYS A 1 190 ? -24.508 -17.035 42.082 1.00 92.88 190 LYS A O 1
ATOM 1579 N N . ASN A 1 191 ? -23.942 -15.022 41.235 1.00 92.25 191 ASN A N 1
ATOM 1580 C CA . ASN A 1 191 ? -25.212 -14.336 41.491 1.00 92.25 191 ASN A CA 1
ATOM 1581 C C . ASN A 1 191 ? -26.335 -14.744 40.513 1.00 92.25 191 ASN A C 1
ATOM 1583 O O . ASN A 1 191 ? -27.465 -14.285 40.651 1.00 92.25 191 ASN A O 1
ATOM 1587 N N . ARG A 1 192 ? -26.054 -15.636 39.547 1.00 86.81 192 ARG A N 1
ATOM 1588 C CA . ARG A 1 192 ? -26.978 -16.107 38.495 1.00 86.81 192 ARG A CA 1
ATOM 1589 C C . ARG A 1 192 ? -27.508 -15.002 37.571 1.00 86.81 192 ARG A C 1
ATOM 1591 O O . ARG A 1 192 ? -28.546 -15.174 36.938 1.00 86.81 192 ARG A O 1
ATOM 1598 N N . GLU A 1 193 ? -26.781 -13.897 37.433 1.00 88.00 193 GLU A N 1
ATOM 1599 C CA . GLU A 1 193 ? -27.137 -12.803 36.519 1.00 88.00 193 GLU A CA 1
ATOM 1600 C C . GLU A 1 193 ? -26.811 -13.119 35.054 1.00 88.00 193 GLU A C 1
ATOM 1602 O O . GLU A 1 193 ? -27.384 -12.520 34.137 1.00 88.00 193 GLU A O 1
ATOM 1607 N N . ILE A 1 194 ? -25.857 -14.029 34.839 1.00 89.62 194 ILE A N 1
ATOM 1608 C CA . ILE A 1 194 ? -25.333 -14.429 33.534 1.00 89.62 194 ILE A CA 1
ATOM 1609 C C . ILE A 1 194 ? -25.129 -15.958 33.523 1.00 89.62 194 ILE A C 1
ATOM 1611 O O . ILE A 1 194 ? -24.643 -16.515 34.511 1.00 89.62 194 ILE A O 1
ATOM 1615 N N . PRO A 1 195 ? -25.475 -16.667 32.430 1.00 89.44 195 PRO A N 1
ATOM 1616 C CA . PRO A 1 195 ? -25.260 -18.110 32.321 1.00 89.44 195 PRO A CA 1
ATOM 1617 C C . PRO A 1 195 ? -23.772 -18.474 32.217 1.00 89.44 195 PRO A C 1
ATOM 1619 O O . PRO A 1 195 ? -23.006 -17.815 31.520 1.00 89.44 195 PRO A O 1
ATOM 1622 N N . ALA A 1 196 ? -23.371 -19.584 32.839 1.00 90.19 196 ALA A N 1
ATOM 1623 C CA . ALA A 1 196 ? -22.013 -20.109 32.723 1.00 90.19 196 ALA A CA 1
ATOM 1624 C C . ALA A 1 196 ? -21.799 -20.806 31.366 1.00 90.19 196 ALA A C 1
ATOM 1626 O O . ALA A 1 196 ? -22.271 -21.925 31.147 1.00 90.19 196 ALA A O 1
ATOM 1627 N N . TYR A 1 197 ? -21.056 -20.176 30.454 1.00 89.56 197 TYR A N 1
ATOM 1628 C CA . TYR A 1 197 ? -20.690 -20.800 29.180 1.00 89.56 197 TYR A CA 1
ATOM 1629 C C . TYR A 1 197 ? -19.384 -21.596 29.272 1.00 89.56 197 TYR A C 1
ATOM 1631 O O . TYR A 1 197 ? -18.399 -21.144 29.856 1.00 89.56 197 TYR A O 1
ATOM 1639 N N . LYS A 1 198 ? -19.347 -22.757 28.601 1.00 86.31 198 LYS A N 1
ATOM 1640 C CA . LYS A 1 198 ? -18.161 -23.634 28.526 1.00 86.31 198 LYS A CA 1
ATOM 1641 C C . LYS A 1 198 ? -16.926 -22.926 27.966 1.00 86.31 198 LYS A C 1
ATOM 1643 O O . LYS A 1 198 ? -15.817 -23.213 28.390 1.00 86.31 198 LYS A O 1
ATOM 1648 N N . GLN A 1 199 ? -17.125 -21.988 27.042 1.00 84.75 199 GLN A N 1
ATOM 1649 C CA . GLN A 1 199 ? -16.044 -21.229 26.411 1.00 84.75 199 GLN A CA 1
ATOM 1650 C C . GLN A 1 199 ? -15.289 -20.332 27.407 1.00 84.75 199 GLN A C 1
ATOM 1652 O O . GLN A 1 199 ? -14.093 -20.121 27.237 1.00 84.75 199 GLN A O 1
ATOM 1657 N N . PHE A 1 200 ? -15.967 -19.867 28.462 1.00 86.75 200 PHE A N 1
ATOM 1658 C CA . PHE A 1 200 ? -15.367 -19.086 29.544 1.00 86.75 200 PHE A CA 1
ATOM 1659 C C . PHE A 1 200 ? -14.817 -19.973 30.670 1.00 86.75 200 PHE A C 1
ATOM 1661 O O . PHE A 1 200 ? -13.724 -19.728 31.174 1.00 86.75 200 PHE A O 1
ATOM 1668 N N . THR A 1 201 ? -15.560 -21.009 31.075 1.00 84.69 201 THR A N 1
ATOM 1669 C CA . THR A 1 201 ? -15.182 -21.862 32.217 1.00 84.69 201 THR A CA 1
ATOM 1670 C C . THR A 1 201 ? -14.082 -22.871 31.890 1.00 84.69 201 THR A C 1
ATOM 1672 O O . THR A 1 201 ? -13.272 -23.187 32.756 1.00 84.69 201 THR A O 1
ATOM 1675 N N . GLN A 1 202 ? -14.032 -23.367 30.652 1.00 84.19 202 GLN A N 1
ATOM 1676 C CA . GLN A 1 202 ? -13.049 -24.340 30.160 1.00 84.19 202 GLN A CA 1
ATOM 1677 C C . GLN A 1 202 ? -12.182 -23.719 29.064 1.00 84.19 202 GLN A C 1
ATOM 1679 O O . GLN A 1 202 ? -12.027 -24.262 27.970 1.00 84.19 202 GLN A O 1
ATOM 1684 N N . GLU A 1 203 ? -11.651 -22.532 29.334 1.00 82.19 203 GLU A N 1
ATOM 1685 C CA . GLU A 1 203 ? -10.776 -21.870 28.382 1.00 82.19 203 GLU A CA 1
ATOM 1686 C C . GLU A 1 203 ? -9.402 -22.557 28.285 1.00 82.19 203 GLU A C 1
ATOM 1688 O O . GLU A 1 203 ? -8.789 -22.907 29.294 1.00 82.19 203 GLU A O 1
ATOM 1693 N N . ASP A 1 204 ? -8.886 -22.692 27.058 1.00 83.12 204 ASP A N 1
ATOM 1694 C CA . ASP A 1 204 ? -7.533 -23.192 26.802 1.00 83.12 204 ASP A CA 1
ATOM 1695 C C . ASP A 1 204 ? -6.472 -22.250 27.421 1.00 83.12 204 ASP A C 1
ATOM 1697 O O . ASP A 1 204 ? -6.400 -21.067 27.049 1.00 83.12 204 ASP A O 1
ATOM 1701 N N . PRO A 1 205 ? -5.593 -22.747 28.315 1.00 82.44 205 PRO A N 1
ATOM 1702 C CA . PRO A 1 205 ? -4.558 -21.932 28.951 1.00 82.44 205 PRO A CA 1
ATOM 1703 C C . PRO A 1 205 ? -3.601 -21.276 27.943 1.00 82.44 205 PRO A C 1
ATOM 1705 O O . PRO A 1 205 ? -3.083 -20.187 28.204 1.00 82.44 205 PRO A O 1
ATOM 1708 N N . ASN A 1 206 ? -3.400 -21.868 26.760 1.00 84.31 206 ASN A N 1
ATOM 1709 C CA . ASN A 1 206 ? -2.572 -21.289 25.705 1.00 84.31 206 ASN A CA 1
ATOM 1710 C C . ASN A 1 206 ? -3.187 -20.024 25.105 1.00 84.31 206 ASN A C 1
ATOM 1712 O O . ASN A 1 206 ? -2.444 -19.114 24.730 1.00 84.31 206 ASN A O 1
ATOM 1716 N N . LYS A 1 207 ? -4.520 -19.932 25.005 1.00 83.25 207 LYS A N 1
ATOM 1717 C CA . LYS A 1 207 ? -5.191 -18.713 24.519 1.00 83.25 207 LYS A CA 1
ATOM 1718 C C . LYS A 1 207 ? -4.981 -17.559 25.497 1.00 83.25 207 LYS A C 1
ATOM 1720 O O . LYS A 1 207 ? -4.525 -16.489 25.093 1.00 83.25 207 LYS A O 1
ATOM 1725 N N . LYS A 1 208 ? -5.150 -17.829 26.794 1.00 81.44 208 LYS A N 1
ATOM 1726 C CA . LYS A 1 208 ? -4.837 -1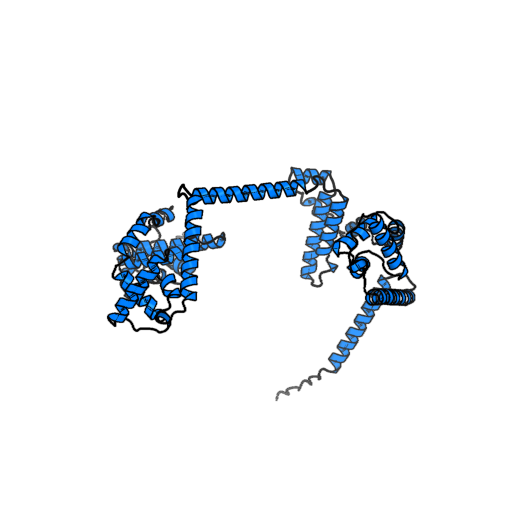6.882 27.875 1.00 81.44 208 LYS A CA 1
ATOM 1727 C C . LYS A 1 208 ? -3.365 -16.452 27.865 1.00 81.44 208 LYS A C 1
ATOM 1729 O O . LYS A 1 208 ? -3.052 -15.262 27.938 1.00 81.44 208 LYS A O 1
ATOM 1734 N N . MET A 1 209 ? -2.438 -17.396 27.701 1.00 81.56 209 MET A N 1
ATOM 1735 C CA . MET A 1 209 ? -1.008 -17.085 27.603 1.00 81.56 209 MET A CA 1
ATOM 1736 C C . MET A 1 209 ? -0.678 -16.228 26.367 1.00 81.56 209 MET A C 1
ATOM 1738 O O . MET A 1 209 ? 0.139 -15.310 26.441 1.00 81.56 209 MET A O 1
ATOM 1742 N N . LYS A 1 210 ? -1.316 -16.479 25.218 1.00 85.38 210 LYS A N 1
ATOM 1743 C CA . LYS A 1 210 ? -1.120 -15.670 24.003 1.00 85.38 210 LYS A CA 1
ATOM 1744 C C . LYS A 1 210 ? -1.612 -14.234 24.184 1.00 85.38 210 LYS A C 1
ATOM 1746 O O . LYS A 1 210 ? -0.879 -13.318 23.810 1.00 85.38 210 LYS A O 1
ATOM 1751 N N . ARG A 1 211 ? -2.789 -14.030 24.788 1.00 84.25 211 ARG A N 1
ATOM 1752 C CA . ARG A 1 211 ? -3.319 -12.688 25.089 1.00 84.25 211 ARG A CA 1
ATOM 1753 C C . ARG A 1 211 ? -2.414 -11.905 26.033 1.00 84.25 211 ARG A C 1
ATOM 1755 O O . ARG A 1 211 ? -1.990 -10.803 25.698 1.00 84.25 211 ARG A O 1
ATOM 1762 N N . THR A 1 212 ? -2.022 -12.506 27.154 1.00 81.75 212 THR A N 1
ATOM 1763 C CA . THR A 1 212 ? -1.121 -11.858 28.123 1.00 81.75 212 THR A CA 1
ATOM 1764 C C . THR A 1 212 ? 0.239 -11.509 27.509 1.00 81.75 212 THR A C 1
ATOM 1766 O O . THR A 1 212 ? 0.768 -10.423 27.745 1.00 81.75 212 THR A O 1
ATOM 1769 N N . ASN A 1 213 ? 0.800 -12.376 26.660 1.00 85.81 213 ASN A N 1
ATOM 1770 C CA . ASN A 1 213 ? 2.037 -12.081 25.933 1.00 85.81 213 ASN A CA 1
ATOM 1771 C C . ASN A 1 213 ? 1.867 -10.971 24.885 1.00 85.81 213 ASN A C 1
ATOM 1773 O O . ASN A 1 213 ? 2.794 -10.184 24.686 1.00 85.81 213 ASN A O 1
ATOM 1777 N N . ARG A 1 214 ? 0.709 -10.887 24.217 1.00 84.38 214 ARG A N 1
ATOM 1778 C CA . ARG A 1 214 ? 0.380 -9.786 23.300 1.00 84.38 214 ARG A CA 1
ATOM 1779 C C . ARG A 1 214 ? 0.313 -8.455 24.051 1.00 84.38 214 ARG A C 1
ATOM 1781 O O . ARG A 1 214 ? 1.046 -7.546 23.672 1.00 84.38 214 ARG A O 1
ATOM 1788 N N . ALA A 1 215 ? -0.433 -8.390 25.154 1.00 81.00 215 ALA A N 1
ATOM 1789 C CA . ALA A 1 215 ? -0.531 -7.196 25.999 1.00 81.00 215 ALA A CA 1
ATOM 1790 C C . ALA A 1 215 ? 0.849 -6.740 26.507 1.00 81.00 215 ALA A C 1
ATOM 1792 O O . ALA A 1 215 ? 1.219 -5.576 26.373 1.00 81.00 215 ALA A O 1
ATOM 1793 N N . LYS A 1 216 ? 1.694 -7.673 26.976 1.00 84.06 216 LYS A N 1
ATOM 1794 C CA . LYS A 1 216 ? 3.081 -7.366 27.382 1.00 84.06 216 LYS A CA 1
ATOM 1795 C C . LYS A 1 216 ? 3.919 -6.778 26.242 1.00 84.06 216 LYS A C 1
ATOM 1797 O O . LYS A 1 216 ? 4.690 -5.846 26.465 1.00 84.06 216 LYS A O 1
ATOM 1802 N N . ARG A 1 217 ? 3.798 -7.316 25.023 1.00 84.50 217 ARG A N 1
ATOM 1803 C CA . ARG A 1 217 ? 4.521 -6.808 23.842 1.00 84.50 217 ARG A CA 1
ATOM 1804 C C . ARG A 1 217 ? 4.034 -5.420 23.434 1.00 84.50 217 ARG A C 1
ATOM 1806 O O . ARG A 1 217 ? 4.862 -4.582 23.090 1.00 84.50 217 ARG A O 1
ATOM 1813 N N . GLU A 1 218 ? 2.728 -5.182 23.466 1.00 83.38 218 GLU A N 1
ATOM 1814 C CA . GLU A 1 218 ? 2.124 -3.881 23.158 1.00 83.38 218 GLU A CA 1
ATOM 1815 C C . GLU A 1 218 ? 2.535 -2.827 24.198 1.00 83.38 218 GLU A C 1
ATOM 1817 O O . GLU A 1 218 ? 3.047 -1.778 23.814 1.00 83.38 218 GLU A O 1
ATOM 1822 N N . ALA A 1 219 ? 2.497 -3.153 25.494 1.00 80.44 219 ALA A N 1
ATOM 1823 C CA . ALA A 1 219 ? 2.990 -2.279 26.562 1.00 80.44 219 ALA A CA 1
ATOM 1824 C C . ALA A 1 219 ? 4.491 -1.955 26.423 1.00 80.44 219 ALA A C 1
ATOM 1826 O O . ALA A 1 219 ? 4.911 -0.814 26.609 1.00 80.44 219 ALA A O 1
ATOM 1827 N N . GLN A 1 220 ? 5.325 -2.934 26.049 1.00 84.06 220 GLN A N 1
ATOM 1828 C CA . GLN A 1 220 ? 6.747 -2.691 25.769 1.00 84.06 220 GLN A CA 1
ATOM 1829 C C . GLN A 1 220 ? 6.963 -1.793 24.546 1.00 84.06 220 GLN A C 1
ATOM 1831 O O . GLN A 1 220 ? 7.876 -0.967 24.554 1.00 84.06 220 GLN A O 1
ATOM 1836 N N . ARG A 1 221 ? 6.159 -1.955 23.486 1.00 81.69 221 ARG A N 1
ATOM 1837 C CA . ARG A 1 221 ? 6.209 -1.074 22.309 1.00 81.69 221 ARG A CA 1
ATOM 1838 C C . ARG A 1 221 ? 5.822 0.348 22.685 1.00 81.69 221 ARG A C 1
ATOM 1840 O O . ARG A 1 221 ? 6.574 1.255 22.355 1.00 81.69 221 ARG A O 1
ATOM 1847 N N . PHE A 1 222 ? 4.738 0.514 23.439 1.00 77.81 222 PHE A N 1
ATOM 1848 C CA . PHE A 1 222 ? 4.295 1.815 23.923 1.00 77.81 222 PHE A CA 1
ATOM 1849 C C . PHE A 1 222 ? 5.374 2.505 24.764 1.00 77.81 222 PHE A C 1
ATOM 1851 O O . PHE A 1 222 ? 5.707 3.652 24.491 1.00 77.81 222 PHE A O 1
ATOM 1858 N N . LYS A 1 223 ? 6.008 1.793 25.710 1.00 79.56 223 LYS A N 1
ATOM 1859 C CA . LYS A 1 223 ? 7.135 2.336 26.492 1.00 79.56 223 LYS A CA 1
ATOM 1860 C C . LYS A 1 223 ? 8.274 2.818 25.588 1.00 79.56 223 LYS A C 1
ATOM 1862 O O . LYS A 1 223 ? 8.651 3.984 25.655 1.00 79.56 223 LYS A O 1
ATOM 1867 N N . LYS A 1 224 ? 8.739 1.977 24.659 1.00 83.56 224 LYS A N 1
ATOM 1868 C CA . LYS A 1 224 ? 9.797 2.345 23.697 1.00 83.56 224 LYS A CA 1
ATOM 1869 C C . LYS A 1 224 ? 9.414 3.511 22.784 1.00 83.56 224 LYS A C 1
ATOM 1871 O O . LYS A 1 224 ? 10.282 4.262 22.352 1.00 83.56 224 LYS A O 1
ATOM 1876 N N . GLU A 1 225 ? 8.145 3.628 22.411 1.00 75.00 225 GLU A N 1
ATOM 1877 C CA . GLU A 1 225 ? 7.653 4.740 21.594 1.00 75.00 225 GLU A CA 1
ATOM 1878 C C . GLU A 1 225 ? 7.528 6.029 22.407 1.00 75.00 225 GLU A C 1
ATOM 1880 O O . GLU A 1 225 ? 7.923 7.083 21.915 1.00 75.00 225 GLU A O 1
ATOM 1885 N N . SER A 1 226 ? 7.086 5.947 23.664 1.00 68.38 226 SER A N 1
ATOM 1886 C CA . SER A 1 226 ? 7.050 7.086 24.585 1.00 68.38 226 SER A CA 1
ATOM 1887 C C . SER A 1 226 ? 8.450 7.628 24.894 1.00 68.38 226 SER A C 1
ATOM 1889 O O . SER A 1 226 ? 8.648 8.838 24.883 1.00 68.38 226 SER A O 1
ATOM 1891 N N . GLU A 1 227 ? 9.452 6.754 25.038 1.00 76.56 227 GLU A N 1
ATOM 1892 C CA . GLU A 1 227 ? 10.865 7.135 25.199 1.00 76.56 227 GLU A CA 1
ATOM 1893 C C . GLU A 1 227 ? 11.414 7.883 23.974 1.00 76.56 227 GLU A C 1
ATOM 1895 O O . GLU A 1 227 ? 12.242 8.782 24.106 1.00 76.56 227 GLU A O 1
ATOM 1900 N N . LYS A 1 228 ? 10.939 7.543 22.769 1.00 70.06 228 LYS A N 1
ATOM 1901 C CA . LYS A 1 228 ? 11.314 8.240 21.527 1.00 70.06 228 LYS A CA 1
ATOM 1902 C C . LYS A 1 228 ? 10.621 9.592 21.365 1.00 70.06 228 LYS A C 1
ATOM 1904 O O . LYS A 1 228 ? 11.115 10.421 20.606 1.00 70.06 228 LYS A O 1
ATOM 1909 N N . CYS A 1 229 ? 9.501 9.815 22.052 1.00 55.06 229 CYS A N 1
ATOM 1910 C CA . CYS A 1 229 ? 8.677 11.019 21.944 1.00 55.06 229 CYS A CA 1
ATOM 1911 C C . CYS A 1 229 ? 8.503 11.716 23.313 1.00 55.06 229 CYS A C 1
ATOM 1913 O O . CYS A 1 229 ? 7.387 11.799 23.829 1.00 55.06 229 CYS A O 1
ATOM 1915 N N . PRO A 1 230 ? 9.580 12.269 23.906 1.00 58.03 230 PRO A N 1
ATOM 1916 C CA . PRO A 1 230 ? 9.525 12.878 25.237 1.00 58.03 230 PRO A CA 1
ATOM 1917 C C . PRO A 1 230 ? 8.743 14.202 25.284 1.00 58.03 230 PRO A C 1
ATOM 1919 O O . PRO A 1 230 ? 8.253 14.578 26.343 1.00 58.03 230 PRO A O 1
ATOM 1922 N N . SER A 1 231 ? 8.593 14.911 24.156 1.00 57.38 231 SER A N 1
ATOM 1923 C CA . SER A 1 231 ? 7.944 16.232 24.109 1.00 57.38 231 SER A CA 1
ATOM 1924 C C . SER A 1 231 ? 6.417 16.190 24.012 1.00 57.38 231 SER A C 1
ATOM 1926 O O . SER A 1 231 ? 5.784 17.236 24.089 1.00 57.38 231 SER A O 1
ATOM 1928 N N . GLY A 1 232 ? 5.806 15.017 23.801 1.00 60.94 232 GLY A N 1
ATOM 1929 C CA . GLY A 1 232 ? 4.350 14.877 23.660 1.00 60.94 232 GLY A CA 1
ATOM 1930 C C . GLY A 1 232 ? 3.731 15.518 22.406 1.00 60.94 232 GLY A C 1
ATOM 1931 O O . GLY A 1 232 ? 2.550 15.300 22.151 1.00 60.94 232 GLY A O 1
ATOM 1932 N N . ASP A 1 233 ? 4.505 16.255 21.605 1.00 67.44 233 ASP A N 1
ATOM 1933 C CA . ASP A 1 233 ? 4.027 16.917 20.392 1.00 67.44 233 ASP A CA 1
ATOM 1934 C C . ASP A 1 233 ? 4.174 16.012 19.156 1.00 67.44 233 ASP A C 1
ATOM 1936 O O . ASP A 1 233 ? 5.225 15.928 18.511 1.00 67.44 233 ASP A O 1
ATOM 1940 N N . LEU A 1 234 ? 3.086 15.307 18.842 1.00 63.78 234 LEU A N 1
ATOM 1941 C CA . LEU A 1 234 ? 2.969 14.403 17.698 1.00 63.78 234 LEU A CA 1
ATOM 1942 C C . LEU A 1 234 ? 3.202 15.123 16.358 1.00 63.78 234 LEU A C 1
ATOM 1944 O O . LEU A 1 234 ? 3.741 14.524 15.424 1.00 63.78 234 LEU A O 1
ATOM 1948 N N . PHE A 1 235 ? 2.836 16.403 16.257 1.00 62.94 235 PHE A N 1
ATOM 1949 C CA . PHE A 1 235 ? 2.958 17.167 15.015 1.00 62.94 235 PHE A CA 1
ATOM 1950 C C . PHE A 1 235 ? 4.416 17.467 14.674 1.00 62.94 235 PHE A C 1
ATOM 1952 O O . PHE A 1 235 ? 4.829 17.277 13.526 1.00 62.94 235 PHE A O 1
ATOM 1959 N N . ALA A 1 236 ? 5.220 17.839 15.673 1.00 69.38 236 ALA A N 1
ATOM 1960 C CA . ALA A 1 236 ? 6.654 18.048 15.500 1.00 69.38 236 ALA A CA 1
ATOM 1961 C C . ALA A 1 236 ? 7.370 16.776 15.007 1.00 69.38 236 ALA A C 1
ATOM 1963 O O . ALA A 1 236 ? 8.272 16.843 14.171 1.00 69.38 236 ALA A O 1
ATOM 1964 N N . GLU A 1 237 ? 6.950 15.598 15.469 1.00 68.75 237 GLU A N 1
ATOM 1965 C CA . GLU A 1 237 ? 7.536 14.322 15.048 1.00 68.75 237 GLU A CA 1
ATOM 1966 C C . GLU A 1 237 ? 7.092 13.904 13.635 1.00 68.75 237 GLU A C 1
ATOM 1968 O O . GLU A 1 237 ? 7.902 13.407 12.846 1.00 68.75 237 GLU A O 1
ATOM 1973 N N . ILE A 1 238 ? 5.833 14.155 13.258 1.00 75.25 238 ILE A N 1
ATOM 1974 C CA . ILE A 1 238 ? 5.360 13.958 11.876 1.00 75.25 238 ILE A CA 1
ATOM 1975 C C . ILE A 1 238 ? 6.154 14.849 10.913 1.00 75.25 238 ILE A C 1
ATOM 1977 O O . ILE A 1 238 ? 6.583 14.373 9.856 1.00 75.25 238 ILE A O 1
ATOM 1981 N N . ALA A 1 239 ? 6.410 16.102 11.299 1.00 74.44 239 ALA A N 1
ATOM 1982 C CA . ALA A 1 239 ? 7.228 17.030 10.526 1.00 74.44 239 ALA A CA 1
ATOM 1983 C C . ALA A 1 239 ? 8.673 16.523 10.377 1.00 74.44 239 ALA A C 1
ATOM 1985 O O . ALA A 1 239 ? 9.169 16.432 9.254 1.00 74.44 239 ALA A O 1
ATOM 1986 N N . LYS A 1 240 ? 9.313 16.069 11.465 1.00 79.62 240 LYS A N 1
ATOM 1987 C CA . LYS A 1 240 ? 10.658 15.460 11.418 1.00 79.62 240 LYS A CA 1
ATOM 1988 C C . LYS A 1 240 ? 10.717 14.238 10.501 1.00 79.62 240 LYS A C 1
ATOM 1990 O O . LYS A 1 240 ? 11.663 14.077 9.731 1.00 79.62 240 LYS A O 1
ATOM 1995 N N . ARG A 1 241 ? 9.699 13.373 10.536 1.00 81.38 241 ARG A N 1
ATOM 1996 C CA . ARG A 1 241 ? 9.613 12.197 9.651 1.00 81.38 241 ARG A CA 1
ATOM 1997 C C . ARG A 1 241 ? 9.373 12.580 8.194 1.00 81.38 241 ARG A C 1
ATOM 1999 O O . ARG A 1 241 ? 9.882 11.907 7.299 1.00 81.38 241 ARG A O 1
ATOM 2006 N N . ALA A 1 242 ? 8.591 13.624 7.933 1.00 79.81 242 ALA A N 1
ATOM 2007 C CA . ALA A 1 242 ? 8.419 14.167 6.589 1.00 79.81 242 ALA A CA 1
ATOM 2008 C C . ALA A 1 242 ? 9.734 14.757 6.061 1.00 79.81 242 ALA A C 1
ATOM 2010 O O . ALA A 1 242 ? 10.127 14.454 4.938 1.00 79.81 242 ALA A O 1
ATOM 2011 N N . GLU A 1 243 ? 10.461 15.500 6.894 1.00 81.69 243 GLU A N 1
ATOM 2012 C CA . GLU A 1 243 ? 11.757 16.072 6.536 1.00 81.69 243 GLU A CA 1
ATOM 2013 C C . GLU A 1 243 ? 12.812 14.989 6.288 1.00 81.69 243 GLU A C 1
ATOM 2015 O O . GLU A 1 243 ? 13.562 15.073 5.318 1.00 81.69 243 GLU A O 1
ATOM 2020 N N . LYS A 1 244 ? 12.830 13.927 7.102 1.00 86.75 244 LYS A N 1
ATOM 2021 C CA . LYS A 1 244 ? 13.693 12.766 6.865 1.00 86.75 244 LYS A CA 1
ATOM 2022 C C . LYS A 1 244 ? 13.381 12.102 5.523 1.00 86.75 244 LYS A C 1
ATOM 2024 O O . LYS A 1 244 ? 14.295 11.886 4.739 1.00 86.75 244 LYS A O 1
ATOM 2029 N N . ARG A 1 245 ? 12.100 11.852 5.217 1.00 86.06 245 ARG A N 1
ATOM 2030 C CA . ARG A 1 245 ? 11.686 11.311 3.908 1.00 86.06 245 ARG A CA 1
ATOM 2031 C C . ARG A 1 245 ? 12.099 12.221 2.750 1.00 86.06 245 ARG A C 1
ATOM 2033 O O . ARG A 1 245 ? 12.512 11.710 1.715 1.00 86.06 245 ARG A O 1
ATOM 2040 N N . ARG A 1 246 ? 12.015 13.545 2.926 1.00 82.06 246 ARG A N 1
ATOM 2041 C CA . ARG A 1 246 ? 12.488 14.521 1.934 1.00 82.06 246 ARG A CA 1
ATOM 2042 C C . ARG A 1 246 ? 13.995 14.396 1.716 1.00 82.06 246 ARG A C 1
ATOM 2044 O O . ARG A 1 246 ? 14.410 14.240 0.578 1.00 82.06 246 ARG A O 1
ATOM 2051 N N . LYS A 1 247 ? 14.793 14.392 2.790 1.00 87.44 247 LYS A N 1
ATOM 2052 C CA . LYS A 1 247 ? 16.259 14.244 2.724 1.00 87.44 247 LYS A CA 1
ATOM 2053 C C . LYS A 1 247 ? 16.679 12.914 2.100 1.00 87.44 247 LYS A C 1
ATOM 2055 O O . LYS A 1 247 ? 17.579 12.889 1.270 1.00 87.44 247 LYS A O 1
ATOM 2060 N N . ASP A 1 248 ? 16.003 11.824 2.457 1.00 86.31 248 ASP A N 1
ATOM 2061 C CA . ASP A 1 248 ? 16.244 10.506 1.865 1.00 86.31 248 ASP A CA 1
ATOM 2062 C C . ASP A 1 248 ? 15.901 10.503 0.360 1.00 86.31 248 ASP A C 1
ATOM 2064 O O . ASP A 1 248 ? 16.613 9.891 -0.439 1.00 86.31 248 ASP A O 1
ATOM 2068 N N . GLY A 1 249 ? 14.844 11.223 -0.038 1.00 84.00 249 GLY A N 1
ATOM 2069 C CA . GLY A 1 249 ? 14.471 11.443 -1.436 1.00 84.00 249 GLY A CA 1
ATOM 2070 C C . GLY A 1 249 ? 15.486 12.291 -2.208 1.00 84.00 249 GLY A C 1
ATOM 2071 O O . GLY A 1 249 ? 15.872 11.913 -3.309 1.00 84.00 249 GLY A O 1
ATOM 2072 N N . GLU A 1 250 ? 15.968 13.388 -1.627 1.00 86.38 250 GLU A N 1
ATOM 2073 C CA . GLU A 1 250 ? 17.012 14.241 -2.217 1.00 86.38 250 GLU A CA 1
ATOM 2074 C C . GLU A 1 250 ? 18.321 13.474 -2.389 1.00 86.38 250 GLU A C 1
ATOM 2076 O O . GLU A 1 250 ? 18.852 13.412 -3.491 1.00 86.38 250 GLU A O 1
ATOM 2081 N N . ALA A 1 251 ? 18.768 12.755 -1.359 1.00 86.62 251 ALA A N 1
ATOM 2082 C CA . ALA A 1 251 ? 19.958 11.914 -1.446 1.00 86.62 251 ALA A CA 1
ATOM 2083 C C . ALA A 1 251 ? 19.829 10.808 -2.512 1.00 86.62 251 ALA A C 1
ATOM 2085 O O . ALA A 1 251 ? 20.822 10.386 -3.108 1.00 86.62 251 ALA A O 1
ATOM 2086 N N . PHE A 1 252 ? 18.616 10.305 -2.755 1.00 86.38 252 PHE A N 1
ATOM 2087 C CA . PHE A 1 252 ? 18.346 9.367 -3.842 1.00 86.38 252 PHE A CA 1
ATOM 2088 C C . PHE A 1 252 ? 18.439 10.039 -5.219 1.00 86.38 252 PHE A C 1
ATOM 2090 O O . PHE A 1 252 ? 19.064 9.475 -6.120 1.00 86.38 252 PHE A O 1
ATOM 2097 N N . LEU A 1 253 ? 17.870 11.238 -5.375 1.00 82.06 253 LEU A N 1
ATOM 2098 C CA . LEU A 1 253 ? 17.969 12.023 -6.607 1.00 82.06 253 LEU A CA 1
ATOM 2099 C C . LEU A 1 253 ? 19.415 12.435 -6.904 1.00 82.06 253 LEU A C 1
ATOM 2101 O O . LEU A 1 253 ? 19.839 12.317 -8.048 1.00 82.06 253 LEU A O 1
ATOM 2105 N N . ASP A 1 254 ? 20.199 12.798 -5.891 1.00 78.62 254 ASP A N 1
ATOM 2106 C CA . ASP A 1 254 ? 21.621 13.124 -6.037 1.00 78.62 254 ASP A CA 1
ATOM 2107 C C . ASP A 1 254 ? 22.437 11.911 -6.499 1.00 78.62 254 ASP A C 1
ATOM 2109 O O . ASP A 1 254 ? 23.276 12.018 -7.395 1.00 78.62 254 ASP A O 1
ATOM 2113 N N . ARG A 1 255 ? 22.165 10.720 -5.946 1.00 82.56 255 ARG A N 1
ATOM 2114 C CA . ARG A 1 255 ? 22.791 9.468 -6.412 1.00 82.56 255 ARG A CA 1
ATOM 2115 C C . ARG A 1 255 ? 22.397 9.133 -7.845 1.00 82.56 255 ARG A C 1
ATOM 2117 O O . ARG A 1 255 ? 23.241 8.670 -8.609 1.00 82.56 255 ARG A O 1
ATOM 2124 N N . LEU A 1 256 ? 21.137 9.360 -8.214 1.00 73.56 256 LEU A N 1
ATOM 2125 C CA . LEU A 1 256 ? 20.673 9.180 -9.587 1.00 73.56 256 LEU A CA 1
ATOM 2126 C C . LEU A 1 256 ? 21.364 10.160 -10.534 1.00 73.56 256 LEU A C 1
ATOM 2128 O O . LEU A 1 256 ? 21.909 9.726 -11.545 1.00 73.56 256 LEU A O 1
ATOM 2132 N N . ALA A 1 257 ? 21.409 11.444 -10.184 1.00 69.62 257 ALA A N 1
ATOM 2133 C CA . ALA A 1 257 ? 22.072 12.483 -10.959 1.00 69.62 257 ALA A CA 1
ATOM 2134 C C . ALA A 1 257 ? 23.576 12.210 -11.115 1.00 69.62 257 ALA A C 1
ATOM 2136 O O . ALA A 1 257 ? 24.118 12.400 -12.198 1.00 69.62 257 ALA A O 1
ATOM 2137 N N . ALA A 1 258 ? 24.238 11.690 -10.078 1.00 72.12 258 ALA A N 1
ATOM 2138 C CA . ALA A 1 258 ? 25.636 11.265 -10.145 1.00 72.12 258 ALA A CA 1
ATOM 2139 C C . ALA A 1 258 ? 25.848 10.005 -11.007 1.00 72.12 258 ALA A C 1
ATOM 2141 O O . ALA A 1 258 ? 26.916 9.833 -11.590 1.00 72.12 258 ALA A O 1
ATOM 2142 N N . SER A 1 259 ? 24.846 9.122 -11.095 1.00 68.88 259 SER A N 1
ATOM 2143 C CA . SER A 1 259 ? 24.891 7.918 -11.940 1.00 68.88 259 SER A CA 1
ATOM 2144 C C . SER A 1 259 ? 24.546 8.185 -13.410 1.00 68.88 259 SER A C 1
ATOM 2146 O O . SER A 1 259 ? 24.904 7.394 -14.283 1.00 68.88 259 SER A O 1
ATOM 2148 N N . CYS A 1 260 ? 23.860 9.295 -13.691 1.00 51.19 260 CYS A N 1
ATOM 2149 C CA . CYS A 1 260 ? 23.535 9.733 -15.039 1.00 51.19 260 CYS A CA 1
ATOM 2150 C C . CYS A 1 260 ? 24.726 10.520 -15.616 1.00 51.19 260 CYS A C 1
ATOM 2152 O O . CYS A 1 260 ? 25.077 11.571 -15.079 1.00 51.19 260 CYS A O 1
ATOM 2154 N N . PRO A 1 261 ? 25.368 10.066 -16.708 1.00 56.81 261 PRO A N 1
ATOM 2155 C CA . PRO A 1 261 ? 26.433 10.842 -17.333 1.00 56.81 261 PRO A CA 1
ATOM 2156 C C . PRO A 1 261 ? 25.874 12.186 -17.824 1.00 56.81 261 PRO A C 1
ATOM 2158 O O . PRO A 1 261 ? 24.910 12.214 -18.587 1.00 56.81 261 PRO A O 1
ATOM 2161 N N . LYS A 1 262 ? 26.490 13.298 -17.389 1.00 56.88 262 LYS A N 1
ATOM 2162 C CA . LYS A 1 262 ? 26.077 14.684 -17.708 1.00 56.88 262 LYS A CA 1
ATOM 2163 C C . LYS A 1 262 ? 26.007 14.987 -19.214 1.00 56.88 262 LYS A C 1
ATOM 2165 O O . LYS A 1 262 ? 25.326 15.923 -19.604 1.00 56.88 262 LYS A O 1
ATOM 2170 N N . MET A 1 263 ? 26.653 14.178 -20.056 1.00 53.94 263 MET A N 1
ATOM 2171 C CA . MET A 1 263 ? 26.433 14.149 -21.502 1.00 53.94 263 MET A CA 1
ATOM 2172 C C . MET A 1 263 ? 25.929 12.770 -21.920 1.00 53.94 263 MET A C 1
ATOM 2174 O O . MET A 1 263 ? 26.652 11.773 -21.851 1.00 53.94 263 MET A O 1
ATOM 2178 N N . LEU A 1 264 ? 24.699 12.720 -22.428 1.00 57.97 264 LEU A N 1
ATOM 2179 C CA . LEU A 1 264 ? 24.245 11.598 -23.241 1.00 57.97 264 LEU A CA 1
ATOM 2180 C C . LEU A 1 264 ? 25.049 11.610 -24.547 1.00 57.97 264 LEU A C 1
ATOM 2182 O O . LEU A 1 264 ? 24.857 12.493 -25.389 1.00 57.97 264 LEU A O 1
ATOM 2186 N N . SER A 1 265 ? 25.947 10.635 -24.716 1.00 67.06 265 SER A N 1
ATOM 2187 C CA . SER A 1 265 ? 26.647 10.446 -25.988 1.00 67.06 265 SER A CA 1
ATOM 2188 C C . SER A 1 265 ? 25.631 10.153 -27.099 1.00 67.06 265 SER A C 1
ATOM 2190 O O . SER A 1 265 ? 24.617 9.484 -26.868 1.00 67.06 265 SER A O 1
ATOM 2192 N N . GLN A 1 266 ? 25.886 10.647 -28.317 1.00 70.69 266 GLN A N 1
ATOM 2193 C CA . GLN A 1 266 ? 24.975 10.484 -29.463 1.00 70.69 266 GLN A CA 1
ATOM 2194 C C . GLN A 1 266 ? 24.594 9.011 -29.706 1.00 70.69 266 GLN A C 1
ATOM 2196 O O . GLN A 1 266 ? 23.453 8.713 -30.051 1.00 70.69 266 GLN A O 1
ATOM 2201 N N . ILE A 1 267 ? 25.505 8.077 -29.417 1.00 75.12 267 ILE A N 1
ATOM 2202 C CA . ILE A 1 267 ? 25.282 6.626 -29.511 1.00 75.12 267 ILE A CA 1
ATOM 2203 C C . ILE A 1 267 ? 24.216 6.145 -28.512 1.00 75.12 267 ILE A C 1
ATOM 2205 O O . ILE A 1 267 ? 23.356 5.330 -28.855 1.00 75.12 267 ILE A O 1
ATOM 2209 N N . VAL A 1 268 ? 24.247 6.627 -27.266 1.00 78.12 268 VAL A N 1
ATOM 2210 C CA . VAL A 1 268 ? 23.257 6.244 -26.244 1.00 78.12 268 VAL A CA 1
ATOM 2211 C C . VAL A 1 268 ? 21.884 6.803 -26.608 1.00 78.12 268 VAL A C 1
ATOM 2213 O O . VAL A 1 268 ? 20.886 6.088 -26.491 1.00 78.12 268 VAL A O 1
ATOM 2216 N N . LEU A 1 269 ? 21.837 8.033 -27.127 1.00 81.12 269 LEU A N 1
ATOM 2217 C CA . LEU A 1 269 ? 20.599 8.640 -27.609 1.00 81.12 269 LEU A CA 1
ATOM 2218 C C . LEU A 1 269 ? 20.017 7.854 -28.797 1.00 81.12 269 LEU A C 1
ATOM 2220 O O . LEU A 1 269 ? 18.826 7.545 -28.796 1.00 81.12 269 LEU A O 1
ATOM 2224 N N . GLN A 1 270 ? 20.848 7.456 -29.767 1.00 78.88 270 GLN A N 1
ATOM 2225 C CA . GLN A 1 270 ? 20.436 6.615 -30.899 1.00 78.88 270 GLN A CA 1
ATOM 2226 C C . GLN A 1 270 ? 19.863 5.268 -30.432 1.00 78.88 270 GLN A C 1
ATOM 2228 O O . GLN A 1 270 ? 18.795 4.857 -30.891 1.00 78.88 270 GLN A O 1
ATOM 2233 N N . LYS A 1 271 ? 20.517 4.596 -29.473 1.00 80.94 271 LYS A N 1
ATOM 2234 C CA . LYS A 1 271 ? 20.028 3.330 -28.893 1.00 80.94 271 LYS A CA 1
ATOM 2235 C C . LYS A 1 271 ? 18.695 3.505 -28.156 1.00 80.94 271 LYS A C 1
ATOM 2237 O O . LYS A 1 271 ? 17.797 2.670 -28.298 1.00 80.94 271 LYS A O 1
ATOM 2242 N N . ALA A 1 272 ? 18.544 4.581 -27.384 1.00 82.50 272 ALA A N 1
ATOM 2243 C CA . ALA A 1 272 ? 17.304 4.893 -26.675 1.00 82.50 272 ALA A CA 1
ATOM 2244 C C . ALA A 1 272 ? 16.153 5.188 -27.651 1.00 82.50 272 ALA A C 1
ATOM 2246 O O . ALA A 1 272 ? 15.060 4.629 -27.507 1.00 82.50 272 ALA A O 1
ATOM 2247 N N . TYR A 1 273 ? 16.423 5.988 -28.685 1.00 84.19 273 TYR A N 1
ATOM 2248 C CA . TYR A 1 273 ? 15.474 6.296 -29.749 1.00 84.19 273 TYR A CA 1
ATOM 2249 C C . TYR A 1 273 ? 15.050 5.047 -30.517 1.00 84.19 273 TYR A C 1
ATOM 2251 O O . TYR A 1 273 ? 13.854 4.836 -30.708 1.00 84.19 273 TYR A O 1
ATOM 2259 N N . TYR A 1 274 ? 15.989 4.172 -30.883 1.00 81.69 274 TYR A N 1
ATOM 2260 C CA . TYR A 1 274 ? 15.692 2.902 -31.546 1.00 81.69 274 TYR A CA 1
ATOM 2261 C C . TYR A 1 274 ? 14.740 2.032 -30.708 1.00 81.69 274 TYR A C 1
ATOM 2263 O O . TYR A 1 274 ? 13.701 1.578 -31.194 1.00 81.69 274 TYR A O 1
ATOM 2271 N N . LYS A 1 275 ? 15.028 1.866 -29.410 1.00 84.62 275 LYS A N 1
ATOM 2272 C CA . LYS A 1 275 ? 14.193 1.074 -28.492 1.00 84.62 275 LYS A CA 1
ATOM 2273 C C . LYS A 1 275 ? 12.783 1.654 -28.329 1.00 84.62 275 LYS A C 1
ATOM 2275 O O . LYS A 1 275 ? 11.807 0.903 -28.314 1.00 84.62 275 LYS A O 1
ATOM 2280 N N . ALA A 1 276 ? 12.665 2.975 -28.207 1.00 84.69 276 ALA A N 1
ATOM 2281 C CA . ALA A 1 276 ? 11.374 3.651 -28.107 1.00 84.69 276 ALA A CA 1
ATOM 2282 C C . ALA A 1 276 ? 10.594 3.605 -29.437 1.00 84.69 276 ALA A C 1
ATOM 2284 O O . ALA A 1 276 ? 9.387 3.359 -29.433 1.00 84.69 276 ALA A O 1
ATOM 2285 N N . SER A 1 277 ? 11.293 3.734 -30.567 1.00 83.75 277 SER A N 1
ATOM 2286 C CA . SER A 1 277 ? 10.738 3.657 -31.925 1.00 83.75 277 SER A CA 1
ATOM 2287 C C . SER A 1 277 ? 10.113 2.292 -32.192 1.00 83.75 277 SER A C 1
ATOM 2289 O O . SER A 1 277 ? 8.988 2.209 -32.675 1.00 83.75 277 SER A O 1
ATOM 2291 N N . LEU A 1 278 ? 10.780 1.209 -31.778 1.00 81.19 278 LEU A N 1
ATOM 2292 C CA . LEU A 1 278 ? 10.236 -0.148 -31.877 1.00 81.19 278 LEU A CA 1
ATOM 2293 C C . LEU A 1 278 ? 8.956 -0.351 -31.059 1.00 81.19 278 LEU A C 1
ATOM 2295 O O . LEU A 1 278 ? 8.145 -1.208 -31.408 1.00 81.19 278 LEU A O 1
ATOM 2299 N N . LYS A 1 279 ? 8.762 0.378 -29.954 1.00 82.94 279 LYS A N 1
ATOM 2300 C CA . LYS A 1 279 ? 7.560 0.250 -29.115 1.00 82.94 279 LYS A CA 1
ATOM 2301 C C . LYS A 1 279 ? 6.333 0.873 -29.779 1.00 82.94 279 LYS A C 1
ATOM 2303 O O . LYS A 1 279 ? 5.247 0.314 -29.670 1.00 82.94 279 LYS A O 1
ATOM 2308 N N . TYR A 1 280 ? 6.514 2.002 -30.458 1.00 81.00 280 TYR A N 1
ATOM 2309 C CA . TYR A 1 280 ? 5.432 2.766 -31.085 1.00 81.00 280 TYR A CA 1
ATOM 2310 C C . TYR A 1 280 ? 5.397 2.617 -32.612 1.00 81.00 280 TYR A C 1
ATOM 2312 O O . TYR A 1 280 ? 4.766 3.419 -33.292 1.00 81.00 280 TYR A O 1
ATOM 2320 N N . HIS A 1 281 ? 6.069 1.601 -33.159 1.00 80.19 281 HIS A N 1
ATOM 2321 C CA . HIS A 1 281 ? 6.132 1.391 -34.600 1.00 80.19 281 HIS A CA 1
ATOM 2322 C C . HIS A 1 281 ? 4.745 1.030 -35.176 1.00 80.19 281 HIS A C 1
ATOM 2324 O O . HIS A 1 281 ? 4.128 0.078 -34.682 1.00 80.19 281 HIS A O 1
ATOM 2330 N N . PRO A 1 282 ? 4.272 1.706 -36.243 1.00 78.12 282 PRO A N 1
ATOM 2331 C CA . PRO A 1 282 ? 2.944 1.471 -36.822 1.00 78.12 282 PRO A CA 1
ATOM 2332 C C . PRO A 1 282 ? 2.689 0.030 -37.285 1.00 78.12 282 PRO A C 1
ATOM 2334 O O . PRO A 1 282 ? 1.554 -0.433 -37.244 1.00 78.12 282 PRO A O 1
ATOM 2337 N N . ASP A 1 283 ? 3.729 -0.699 -37.698 1.00 75.25 283 ASP A N 1
ATOM 2338 C CA . ASP A 1 283 ? 3.589 -2.084 -38.185 1.00 75.25 283 ASP A CA 1
ATOM 2339 C C . ASP A 1 283 ? 3.437 -3.142 -37.079 1.00 75.25 283 ASP A C 1
ATOM 2341 O O . ASP A 1 283 ? 3.157 -4.300 -37.379 1.00 75.25 283 ASP A O 1
ATOM 2345 N N . ARG A 1 284 ? 3.593 -2.779 -35.796 1.00 74.50 284 ARG A N 1
ATOM 2346 C CA . ARG A 1 284 ? 3.326 -3.701 -34.670 1.00 74.50 284 ARG A CA 1
ATOM 2347 C C . ARG A 1 284 ? 1.864 -3.705 -34.224 1.00 74.50 284 ARG A C 1
ATOM 2349 O O . ARG A 1 284 ? 1.503 -4.504 -33.365 1.00 74.50 284 ARG A O 1
ATOM 2356 N N . VAL A 1 285 ? 1.049 -2.805 -34.767 1.00 76.06 285 VAL A N 1
ATOM 2357 C CA . VAL A 1 285 ? -0.341 -2.588 -34.367 1.00 76.06 285 VAL A CA 1
ATOM 2358 C C . VAL A 1 285 ? -1.261 -3.010 -35.510 1.00 76.06 285 VAL A C 1
ATOM 2360 O O . VAL A 1 285 ? -1.066 -2.606 -36.655 1.00 76.06 285 VAL A O 1
ATOM 2363 N N . HIS A 1 286 ? -2.262 -3.838 -35.207 1.00 69.19 286 HIS A N 1
ATOM 2364 C CA . HIS A 1 286 ? -3.170 -4.405 -36.211 1.00 69.19 286 HIS A CA 1
ATOM 2365 C C . HIS A 1 286 ? -4.500 -3.633 -36.348 1.00 69.19 286 HIS A C 1
ATOM 2367 O O . HIS A 1 286 ? -5.194 -3.810 -37.347 1.00 69.19 286 HIS A O 1
ATOM 2373 N N . GLY A 1 287 ? -4.845 -2.760 -35.390 1.00 77.19 287 GLY A N 1
ATOM 2374 C CA . GLY A 1 287 ? -6.043 -1.908 -35.427 1.00 77.19 287 GLY A CA 1
ATOM 2375 C C . GLY A 1 287 ? -5.822 -0.587 -36.175 1.00 77.19 287 GLY A C 1
ATOM 2376 O O . GLY A 1 287 ? -4.780 0.044 -36.021 1.00 77.19 287 GLY A O 1
ATOM 2377 N N . LYS A 1 288 ? -6.803 -0.149 -36.979 1.00 72.12 288 LYS A N 1
ATOM 2378 C CA . LYS A 1 288 ? -6.701 1.058 -37.826 1.00 72.12 288 LYS A CA 1
ATOM 2379 C C . LYS A 1 288 ? -6.540 2.347 -37.003 1.00 72.12 288 LYS A C 1
ATOM 2381 O O . LYS A 1 288 ? -5.599 3.097 -37.246 1.00 72.12 288 LYS A O 1
ATOM 2386 N N . ASP A 1 289 ? -7.369 2.537 -35.977 1.00 74.06 289 ASP A N 1
ATOM 2387 C CA . ASP A 1 289 ? -7.343 3.733 -35.116 1.00 74.06 289 ASP A CA 1
ATOM 2388 C C . ASP A 1 289 ? -6.097 3.763 -34.211 1.00 74.06 289 ASP A C 1
ATOM 2390 O O . ASP A 1 289 ? -5.462 4.797 -33.991 1.00 74.06 289 ASP A O 1
ATOM 2394 N N . GLU A 1 290 ? -5.675 2.592 -33.731 1.00 76.50 290 GLU A N 1
ATOM 2395 C CA . GLU A 1 290 ? -4.455 2.450 -32.936 1.00 76.50 290 GLU A CA 1
ATOM 2396 C C . GLU A 1 290 ? -3.190 2.685 -33.778 1.00 76.50 290 GLU A C 1
ATOM 2398 O O . GLU A 1 290 ? -2.201 3.222 -33.271 1.00 76.50 290 GLU A O 1
ATOM 2403 N N . LYS A 1 291 ? -3.220 2.339 -35.074 1.00 78.94 291 LYS A N 1
ATOM 2404 C CA . LYS A 1 291 ? -2.126 2.592 -36.021 1.00 78.94 291 LYS A CA 1
ATOM 2405 C C . LYS A 1 291 ? -1.931 4.087 -36.269 1.00 78.94 291 LYS A C 1
ATOM 2407 O O . LYS A 1 291 ? -0.789 4.548 -36.331 1.00 78.94 291 LYS A O 1
ATOM 2412 N N . GLU A 1 292 ? -3.008 4.865 -36.340 1.00 78.88 292 GLU A N 1
ATOM 2413 C CA . GLU A 1 292 ? -2.925 6.328 -36.430 1.00 78.88 292 GLU A CA 1
ATOM 2414 C C . GLU A 1 292 ? -2.306 6.939 -35.166 1.00 78.88 292 GLU A C 1
ATOM 2416 O O . GLU A 1 292 ? -1.405 7.780 -35.251 1.00 78.88 292 GLU A O 1
ATOM 2421 N N . LEU A 1 293 ? -2.716 6.474 -33.981 1.00 81.38 293 LEU A N 1
ATOM 2422 C CA . LEU A 1 293 ? -2.150 6.935 -32.711 1.00 81.38 293 LEU A CA 1
ATOM 2423 C C . LEU A 1 293 ? -0.670 6.549 -32.562 1.00 81.38 293 LEU A C 1
ATOM 2425 O O . LEU A 1 293 ? 0.137 7.357 -32.097 1.00 81.38 293 LEU A O 1
ATOM 2429 N N . ALA A 1 294 ? -0.299 5.332 -32.968 1.00 81.38 294 ALA A N 1
ATOM 2430 C CA . ALA A 1 294 ? 1.086 4.869 -32.991 1.00 81.38 294 ALA A CA 1
ATOM 2431 C C . ALA A 1 294 ? 1.946 5.723 -33.933 1.00 81.38 294 ALA A C 1
ATOM 2433 O O . ALA A 1 294 ? 3.034 6.148 -33.553 1.00 81.38 294 ALA A O 1
ATOM 2434 N N . THR A 1 295 ? 1.416 6.075 -35.108 1.00 80.44 295 THR A N 1
ATOM 2435 C CA . THR A 1 295 ? 2.095 6.945 -36.080 1.00 80.44 295 THR A CA 1
ATOM 2436 C C . THR A 1 295 ? 2.353 8.339 -35.505 1.00 80.44 295 THR A C 1
ATOM 2438 O O . THR A 1 295 ? 3.476 8.832 -35.580 1.00 80.44 295 THR A O 1
ATOM 2441 N N . LYS A 1 296 ? 1.359 8.950 -34.842 1.00 82.12 296 LYS A N 1
ATOM 2442 C CA . LYS A 1 296 ? 1.525 10.247 -34.158 1.00 82.12 296 LYS A CA 1
ATOM 2443 C C . LYS A 1 296 ? 2.578 10.178 -33.048 1.00 82.12 296 LYS A C 1
ATOM 2445 O O . LYS A 1 296 ? 3.453 11.036 -32.971 1.00 82.12 296 LYS A O 1
ATOM 2450 N N . LYS A 1 297 ? 2.540 9.133 -32.213 1.00 82.88 297 LYS A N 1
ATOM 2451 C CA . LYS A 1 297 ? 3.531 8.912 -31.142 1.00 82.88 297 LYS A CA 1
ATOM 2452 C C . LYS A 1 297 ? 4.943 8.725 -31.695 1.00 82.88 297 LYS A C 1
ATOM 2454 O O . LYS A 1 297 ? 5.890 9.268 -31.133 1.00 82.88 297 LYS A O 1
ATOM 2459 N N . PHE A 1 298 ? 5.081 7.996 -32.799 1.00 82.19 298 PHE A N 1
ATOM 2460 C CA . PHE A 1 298 ? 6.358 7.796 -33.473 1.00 82.19 298 PHE A CA 1
ATOM 2461 C C . PHE A 1 298 ? 6.911 9.109 -34.037 1.00 82.19 298 PHE A C 1
ATOM 2463 O O . PHE A 1 298 ? 8.072 9.426 -33.813 1.00 82.19 298 PHE A O 1
ATOM 2470 N N . GLN A 1 299 ? 6.074 9.917 -34.693 1.00 80.62 299 GLN A N 1
ATOM 2471 C CA . GLN A 1 299 ? 6.475 11.230 -35.208 1.00 80.62 299 GLN A CA 1
ATOM 2472 C C . GLN A 1 299 ? 6.950 12.170 -34.095 1.00 80.62 299 GLN A C 1
ATOM 2474 O O . GLN A 1 299 ? 7.970 12.837 -34.254 1.00 80.62 299 GLN A O 1
ATOM 2479 N N . ILE A 1 300 ? 6.238 12.209 -32.963 1.00 81.75 300 ILE A N 1
ATOM 2480 C CA . ILE A 1 300 ? 6.646 12.992 -31.786 1.00 81.75 300 ILE A CA 1
ATOM 2481 C C . ILE A 1 300 ? 8.010 12.515 -31.280 1.00 81.75 300 ILE A C 1
ATOM 2483 O O . ILE A 1 300 ? 8.886 13.327 -30.997 1.00 81.75 300 ILE A O 1
ATOM 2487 N N . LEU A 1 301 ? 8.217 11.199 -31.222 1.00 83.62 301 LEU A N 1
ATOM 2488 C CA . LEU A 1 301 ? 9.483 10.616 -30.798 1.00 83.62 301 LEU A CA 1
ATOM 2489 C C . LEU A 1 301 ? 10.638 10.972 -31.753 1.00 83.62 301 LEU A C 1
ATOM 2491 O O . LEU A 1 301 ? 11.720 11.312 -31.283 1.00 83.62 301 LEU A O 1
ATOM 2495 N N . SER A 1 302 ? 10.423 10.926 -33.072 1.00 81.50 302 SER A N 1
ATOM 2496 C CA . SER A 1 302 ? 11.427 11.332 -34.070 1.00 81.50 302 SER A CA 1
ATOM 2497 C C . SER A 1 302 ? 11.806 12.804 -33.939 1.00 81.50 302 SER A C 1
ATOM 2499 O O . SER A 1 302 ? 12.975 13.150 -34.071 1.00 81.50 302 SER A O 1
ATOM 2501 N N . LYS A 1 303 ? 10.828 13.662 -33.636 1.00 78.38 303 LYS A N 1
ATOM 2502 C CA . LYS A 1 303 ? 11.035 15.100 -33.425 1.00 78.38 303 LYS A CA 1
ATOM 2503 C C . LYS A 1 303 ? 11.823 15.379 -32.150 1.00 78.38 303 LYS A C 1
ATOM 2505 O O . LYS A 1 303 ? 12.783 16.137 -32.185 1.00 78.38 303 LYS A O 1
ATOM 2510 N N . ALA A 1 304 ? 11.470 14.708 -31.053 1.00 83.25 304 ALA A N 1
ATOM 2511 C CA . ALA A 1 304 ? 12.238 14.778 -29.814 1.00 83.25 304 ALA A CA 1
ATOM 2512 C C . ALA A 1 304 ? 13.685 14.310 -30.028 1.00 83.25 304 ALA A C 1
ATOM 2514 O O . ALA A 1 304 ? 14.614 14.914 -29.503 1.00 83.25 304 ALA A O 1
ATOM 2515 N N . PHE A 1 305 ? 13.889 13.265 -30.835 1.00 83.50 305 PHE A N 1
ATOM 2516 C CA . PHE A 1 305 ? 15.230 12.815 -31.185 1.00 83.50 305 PHE A CA 1
ATOM 2517 C C . PHE A 1 305 ? 16.000 13.847 -32.014 1.00 83.50 305 PHE A C 1
ATOM 2519 O O . PHE A 1 305 ? 17.153 14.065 -31.694 1.00 83.50 305 PHE A O 1
ATOM 2526 N N . ASP A 1 306 ? 15.403 14.508 -33.011 1.00 81.94 306 ASP A N 1
ATOM 2527 C CA . ASP A 1 306 ? 16.095 15.530 -33.823 1.00 81.94 306 ASP A CA 1
ATOM 2528 C C . ASP A 1 306 ? 16.576 16.728 -32.988 1.00 81.94 306 ASP A C 1
ATOM 2530 O O . ASP A 1 306 ? 17.718 17.161 -33.120 1.00 81.94 306 ASP A O 1
ATOM 2534 N N . VAL A 1 307 ? 15.729 17.213 -32.074 1.00 81.38 307 VAL A N 1
ATOM 2535 C CA . VAL A 1 307 ? 16.079 18.301 -31.142 1.00 81.38 307 VAL A CA 1
ATOM 2536 C C . VAL A 1 307 ? 17.197 17.874 -30.202 1.00 81.38 307 VAL A C 1
ATOM 2538 O O . VAL A 1 307 ? 18.124 18.635 -29.959 1.00 81.38 307 VAL A O 1
ATOM 2541 N N . LEU A 1 308 ? 17.124 16.650 -29.679 1.00 81.69 308 LEU A N 1
ATOM 2542 C CA . LEU A 1 308 ? 18.145 16.143 -28.776 1.00 81.69 308 LEU A CA 1
ATOM 2543 C C . LEU A 1 308 ? 19.411 15.713 -29.517 1.00 81.69 308 LEU A C 1
ATOM 2545 O O . LEU A 1 308 ? 20.454 15.646 -28.888 1.00 81.69 308 LEU A O 1
ATOM 2549 N N . TYR A 1 309 ? 19.370 15.354 -30.796 1.00 81.56 309 TYR A N 1
ATOM 2550 C CA . TYR A 1 309 ? 20.533 14.835 -31.519 1.00 81.56 309 TYR A CA 1
ATOM 2551 C C . TYR A 1 309 ? 21.533 15.940 -31.869 1.00 81.56 309 TYR A C 1
ATOM 2553 O O . TYR A 1 309 ? 22.742 15.709 -31.807 1.00 81.56 309 TYR A O 1
ATOM 2561 N N . ASP A 1 310 ? 21.012 17.120 -32.194 1.00 81.06 310 ASP A N 1
ATOM 2562 C CA . ASP A 1 310 ? 21.771 18.331 -32.478 1.00 81.06 310 ASP A CA 1
ATOM 2563 C C . ASP A 1 310 ? 22.161 19.041 -31.170 1.00 81.06 310 ASP A C 1
ATOM 2565 O O . ASP A 1 310 ? 21.321 19.282 -30.303 1.00 81.06 310 ASP A O 1
ATOM 2569 N N . GLU A 1 311 ? 23.449 19.331 -30.995 1.00 77.44 311 GLU A N 1
ATOM 2570 C CA . GLU A 1 311 ? 23.997 19.869 -29.745 1.00 77.44 311 GLU A CA 1
ATOM 2571 C C . GLU A 1 311 ? 23.531 21.308 -29.492 1.00 77.44 311 GLU A C 1
ATOM 2573 O O . GLU A 1 311 ? 23.196 21.653 -28.359 1.00 77.44 311 GLU A O 1
ATOM 2578 N N . GLU A 1 312 ? 23.397 22.111 -30.551 1.00 77.06 312 GLU A N 1
ATOM 2579 C CA . GLU A 1 312 ? 22.926 23.498 -30.466 1.00 77.06 312 GLU A CA 1
ATOM 2580 C C . GLU A 1 312 ? 21.436 23.560 -30.102 1.00 77.06 312 GLU A C 1
ATOM 2582 O O . GLU A 1 312 ? 21.031 24.315 -29.216 1.00 77.06 312 GLU A O 1
ATOM 2587 N N . LYS A 1 313 ? 20.609 22.708 -30.726 1.00 78.25 313 LYS A N 1
ATOM 2588 C CA . LYS A 1 313 ? 19.174 22.610 -30.401 1.00 78.25 313 LYS A CA 1
ATOM 2589 C C . LYS A 1 313 ? 18.945 22.047 -29.000 1.00 78.25 313 LYS A C 1
ATOM 2591 O O . LYS A 1 313 ? 18.012 22.476 -28.322 1.00 78.25 313 LYS A O 1
ATOM 2596 N N . ARG A 1 314 ? 19.782 21.101 -28.563 1.00 80.38 314 ARG A N 1
ATOM 2597 C CA . ARG A 1 314 ? 19.730 20.543 -27.208 1.00 80.38 314 ARG A CA 1
ATOM 2598 C C . ARG A 1 314 ? 20.060 21.612 -26.168 1.00 80.38 314 ARG A C 1
ATOM 2600 O O . ARG A 1 314 ? 19.309 21.743 -25.212 1.00 80.38 314 ARG A O 1
ATOM 2607 N N . ALA A 1 315 ? 21.113 22.401 -26.385 1.00 77.56 315 ALA A N 1
ATOM 2608 C CA . ALA A 1 315 ? 21.477 23.497 -25.489 1.00 77.56 315 ALA A CA 1
ATOM 2609 C C . ALA A 1 315 ? 20.362 24.553 -25.399 1.00 77.56 315 ALA A C 1
ATOM 2611 O O . ALA A 1 315 ? 19.969 24.942 -24.303 1.00 77.56 315 ALA A O 1
ATOM 2612 N N . ALA A 1 316 ? 19.776 24.936 -26.539 1.00 77.25 316 ALA A N 1
ATOM 2613 C CA . ALA A 1 316 ? 18.635 25.851 -26.566 1.00 77.25 316 ALA A CA 1
ATOM 2614 C C . ALA A 1 316 ? 17.410 25.289 -25.818 1.00 77.25 316 ALA A C 1
ATOM 2616 O O . ALA A 1 316 ? 16.727 26.025 -25.108 1.00 77.25 316 ALA A O 1
ATOM 2617 N N . TYR A 1 317 ? 17.137 23.985 -25.935 1.00 79.19 317 TYR A N 1
ATOM 2618 C CA . TYR A 1 317 ? 16.078 23.320 -25.173 1.00 79.19 317 TYR A CA 1
ATOM 2619 C C . TYR A 1 317 ? 16.371 23.286 -23.667 1.00 79.19 317 TYR A C 1
ATOM 2621 O O . TYR A 1 317 ? 15.473 23.559 -22.872 1.00 79.19 317 TYR A O 1
ATOM 2629 N N . ASP A 1 318 ? 17.608 22.979 -23.277 1.00 76.88 318 ASP A N 1
ATOM 2630 C CA . ASP A 1 318 ? 18.021 22.914 -21.873 1.00 76.88 318 ASP A CA 1
ATOM 2631 C C . ASP A 1 318 ? 17.965 24.299 -21.192 1.00 76.88 318 ASP A C 1
ATOM 2633 O O . ASP A 1 318 ? 17.667 24.378 -20.000 1.00 76.88 318 ASP A O 1
ATOM 2637 N N . GLU A 1 319 ? 18.182 25.389 -21.940 1.00 77.00 319 GLU A N 1
ATOM 2638 C CA . GLU A 1 319 ? 18.074 26.769 -21.439 1.00 77.00 319 GLU A CA 1
ATOM 2639 C C . GLU A 1 319 ? 16.639 27.325 -21.447 1.00 77.00 319 GLU A C 1
ATOM 2641 O O . GLU A 1 319 ? 16.224 27.974 -20.486 1.00 77.00 319 GLU A O 1
ATOM 2646 N N . MET A 1 320 ? 15.872 27.096 -22.518 1.00 72.88 320 MET A N 1
ATOM 2647 C CA . MET A 1 320 ? 14.582 27.772 -22.746 1.00 72.88 320 MET A CA 1
ATOM 2648 C C . MET A 1 320 ? 13.363 26.899 -22.420 1.00 72.88 320 MET A C 1
ATOM 2650 O O . MET A 1 320 ? 12.255 27.414 -22.269 1.00 72.88 320 MET A O 1
ATOM 2654 N N . GLY A 1 321 ? 13.526 25.574 -22.346 1.00 70.44 321 GLY A N 1
ATOM 2655 C CA . GLY A 1 321 ? 12.448 24.618 -22.063 1.00 70.44 321 GLY A CA 1
ATOM 2656 C C . GLY A 1 321 ? 11.333 24.547 -23.118 1.00 70.44 321 GLY A C 1
ATOM 2657 O O . GLY A 1 321 ? 10.328 23.869 -22.894 1.00 70.44 321 GLY A O 1
ATOM 2658 N N . LEU A 1 322 ? 11.480 25.226 -24.261 1.00 62.41 322 LEU A N 1
ATOM 2659 C CA . LEU A 1 322 ? 10.494 25.290 -25.340 1.00 62.41 322 LEU A CA 1
ATOM 2660 C C . LEU A 1 322 ? 11.118 24.900 -26.682 1.00 62.41 322 LEU A C 1
ATOM 2662 O O . LEU A 1 322 ? 12.209 25.341 -27.029 1.00 62.41 322 LEU A O 1
ATOM 2666 N N . VAL A 1 323 ? 10.387 24.097 -27.456 1.00 58.34 323 VAL A N 1
ATOM 2667 C CA . VAL A 1 323 ? 10.716 23.768 -28.849 1.00 58.34 323 VAL A CA 1
ATOM 2668 C C . VAL A 1 323 ? 9.623 24.360 -29.733 1.00 58.34 323 VAL A C 1
ATOM 2670 O O . VAL A 1 323 ? 8.451 24.017 -29.562 1.00 58.34 323 VAL A O 1
ATOM 2673 N N . ASP A 1 324 ? 9.995 25.235 -30.668 1.00 54.19 324 ASP A N 1
ATOM 2674 C CA . ASP A 1 324 ? 9.047 25.891 -31.571 1.00 54.19 324 ASP A CA 1
ATOM 2675 C C . ASP A 1 324 ? 8.258 24.890 -32.424 1.00 54.19 324 ASP A C 1
ATOM 2677 O O . ASP A 1 324 ? 8.803 23.985 -33.066 1.00 54.19 324 ASP A O 1
ATOM 2681 N N . ASN A 1 325 ? 6.939 25.096 -32.460 1.00 53.41 325 ASN A N 1
ATOM 2682 C CA . ASN A 1 325 ? 5.982 24.211 -33.124 1.00 53.41 325 ASN A CA 1
ATOM 2683 C C . ASN A 1 325 ? 6.132 24.198 -34.666 1.00 53.41 325 ASN A C 1
ATOM 2685 O O . ASN A 1 325 ? 5.663 23.277 -35.329 1.00 53.41 325 ASN A O 1
ATOM 2689 N N . ASP A 1 326 ? 6.802 25.191 -35.256 1.00 49.78 326 ASP A N 1
ATOM 2690 C CA . ASP A 1 326 ? 6.879 25.387 -36.714 1.00 49.78 326 ASP A CA 1
ATOM 2691 C C . ASP A 1 326 ? 7.876 24.451 -37.427 1.00 49.78 326 ASP A C 1
ATOM 2693 O O . ASP A 1 326 ? 7.747 24.164 -38.622 1.00 49.78 326 ASP A O 1
ATOM 2697 N N . LEU A 1 327 ? 8.817 23.862 -36.680 1.00 45.47 327 LEU A N 1
ATOM 2698 C CA . LEU A 1 327 ? 9.706 22.794 -37.160 1.00 45.47 327 LEU A CA 1
ATOM 2699 C C . LEU A 1 327 ? 8.967 21.457 -37.383 1.00 45.47 327 LEU A C 1
ATOM 2701 O O . LEU A 1 327 ? 9.510 20.540 -38.004 1.00 45.47 327 LEU A O 1
ATOM 2705 N N . LEU A 1 328 ? 7.711 21.327 -36.924 1.00 42.97 328 LEU A N 1
ATOM 2706 C CA . LEU A 1 328 ? 6.935 20.084 -37.002 1.00 42.97 328 LEU A CA 1
ATOM 2707 C C . LEU A 1 328 ? 6.310 19.788 -38.373 1.00 42.97 328 LEU A C 1
ATOM 2709 O O . LEU A 1 328 ? 5.817 18.668 -38.552 1.00 42.97 328 LEU A O 1
ATOM 2713 N N . SER A 1 329 ? 6.323 20.727 -39.320 1.00 50.66 329 SER A N 1
ATOM 2714 C CA . SER A 1 329 ? 5.608 20.602 -40.602 1.00 50.66 329 SER A CA 1
ATOM 2715 C C . SER A 1 329 ? 6.402 19.903 -41.718 1.00 50.66 329 SER A C 1
ATOM 2717 O O . SER A 1 329 ? 5.803 19.433 -42.681 1.00 50.66 329 SER A O 1
ATOM 2719 N N . LYS A 1 330 ? 7.735 19.785 -41.604 1.00 49.34 330 LYS A N 1
ATOM 2720 C CA . LYS A 1 330 ? 8.597 19.354 -42.728 1.00 49.34 330 LYS A CA 1
ATOM 2721 C C . LYS A 1 330 ? 8.987 17.872 -42.759 1.00 49.34 330 LYS A C 1
ATOM 2723 O O . LYS A 1 330 ? 9.540 17.422 -43.760 1.00 49.34 330 LYS A O 1
ATOM 2728 N N . VAL A 1 331 ? 8.691 17.076 -41.729 1.00 48.97 331 VAL A N 1
ATOM 2729 C CA . VAL A 1 331 ? 9.017 15.632 -41.732 1.00 48.97 331 VAL A CA 1
ATOM 2730 C C . VAL A 1 331 ? 7.875 14.842 -42.378 1.00 48.97 331 VAL A C 1
ATOM 2732 O O . VAL A 1 331 ? 7.140 14.123 -41.704 1.00 48.97 331 VAL A O 1
ATOM 2735 N N . SER A 1 332 ? 7.698 15.016 -43.690 1.00 50.38 332 SER A N 1
ATOM 2736 C CA . SER A 1 332 ? 6.670 14.295 -44.457 1.00 50.38 332 SER A CA 1
ATOM 2737 C C . SER A 1 332 ? 7.033 12.815 -44.679 1.00 50.38 332 SER A C 1
ATOM 2739 O O . SER A 1 332 ? 6.146 11.976 -44.782 1.00 50.38 332 SER A O 1
ATOM 2741 N N . ASP A 1 333 ? 8.323 12.456 -44.630 1.00 62.25 333 ASP A N 1
ATOM 2742 C CA . ASP A 1 333 ? 8.801 11.077 -44.810 1.00 62.25 333 ASP A CA 1
ATOM 2743 C C . ASP A 1 333 ? 9.632 10.584 -43.614 1.00 62.25 333 ASP A C 1
ATOM 2745 O O . ASP A 1 333 ? 10.852 10.434 -43.656 1.00 62.25 333 ASP A O 1
ATOM 2749 N N . TRP A 1 334 ? 8.965 10.279 -42.502 1.00 60.88 334 TRP A N 1
ATOM 2750 C CA . TRP A 1 334 ? 9.625 9.695 -41.324 1.00 60.88 334 TRP A CA 1
ATOM 2751 C C . TRP A 1 334 ? 10.317 8.350 -41.630 1.00 60.88 334 TRP A C 1
ATOM 2753 O O . TRP A 1 334 ? 11.331 8.025 -41.011 1.00 60.88 334 TRP A O 1
ATOM 2763 N N . MET A 1 335 ? 9.809 7.574 -42.600 1.00 60.94 335 MET A N 1
ATOM 2764 C CA . MET A 1 335 ? 10.427 6.312 -43.025 1.00 60.94 335 MET A CA 1
ATOM 2765 C C . MET A 1 335 ? 11.788 6.532 -43.690 1.00 60.94 335 MET A C 1
ATOM 2767 O O . MET A 1 335 ? 12.694 5.726 -43.482 1.00 60.94 335 MET A O 1
ATOM 2771 N N . THR A 1 336 ? 11.959 7.603 -44.471 1.00 65.81 336 THR A N 1
ATOM 2772 C CA . THR A 1 336 ? 13.247 7.892 -45.121 1.00 65.81 336 THR A CA 1
ATOM 2773 C C . THR A 1 336 ? 14.265 8.377 -44.095 1.00 65.81 336 THR A C 1
ATOM 2775 O O . THR A 1 336 ? 15.406 7.919 -44.117 1.00 65.81 336 THR A O 1
ATOM 2778 N N . PHE A 1 337 ? 13.843 9.196 -43.124 1.00 67.50 337 PHE A N 1
ATOM 2779 C CA . PHE A 1 337 ? 14.671 9.602 -41.985 1.00 67.50 337 PHE A CA 1
ATOM 2780 C C . PHE A 1 337 ? 15.137 8.398 -41.157 1.00 67.50 337 PHE A C 1
ATOM 2782 O O . PHE A 1 337 ? 16.331 8.235 -40.907 1.00 67.50 337 PHE A O 1
ATOM 2789 N N . TRP A 1 338 ? 14.212 7.506 -40.791 1.00 67.12 338 TRP A N 1
ATOM 2790 C CA . TRP A 1 338 ? 14.537 6.316 -40.007 1.00 67.12 338 TRP A CA 1
ATOM 2791 C C . TRP A 1 338 ? 15.467 5.359 -40.763 1.00 67.12 338 TRP A C 1
ATOM 2793 O O . TRP A 1 338 ? 16.433 4.883 -40.180 1.00 67.12 338 TRP A O 1
ATOM 2803 N N . ARG A 1 339 ? 15.248 5.138 -42.068 1.00 71.31 339 ARG A N 1
ATOM 2804 C CA . ARG A 1 339 ? 16.130 4.311 -42.917 1.00 71.31 339 ARG A CA 1
ATOM 2805 C C . ARG A 1 339 ? 17.502 4.940 -43.166 1.00 71.31 339 ARG A C 1
ATOM 2807 O O . ARG A 1 339 ? 18.472 4.217 -43.370 1.00 71.31 339 ARG A O 1
ATOM 2814 N N . LYS A 1 340 ? 17.597 6.274 -43.160 1.00 75.06 340 LYS A N 1
ATOM 2815 C CA . LYS A 1 340 ? 18.874 6.994 -43.265 1.00 75.06 340 LYS A CA 1
ATOM 2816 C C . LYS A 1 340 ? 19.697 6.859 -41.981 1.00 75.06 340 LYS A C 1
ATOM 2818 O O . LYS A 1 340 ? 20.912 6.716 -42.064 1.00 75.06 340 LYS A O 1
ATOM 2823 N N . LEU A 1 341 ? 19.037 6.891 -40.820 1.00 71.88 341 LEU A N 1
ATOM 2824 C CA . LEU A 1 341 ? 19.671 6.699 -39.511 1.00 71.88 341 LEU A CA 1
ATOM 2825 C C . LEU A 1 341 ? 20.022 5.233 -39.230 1.00 71.88 341 LEU A C 1
ATOM 2827 O O . LEU A 1 341 ? 21.095 4.947 -38.710 1.00 71.88 341 LEU A O 1
ATOM 2831 N N . PHE A 1 342 ? 19.126 4.311 -39.581 1.00 75.44 342 PHE A N 1
ATOM 2832 C CA . PHE A 1 342 ? 19.276 2.874 -39.379 1.00 75.44 342 PHE A CA 1
ATOM 2833 C C . PHE A 1 342 ? 19.191 2.179 -40.735 1.00 75.44 342 PHE A C 1
ATOM 2835 O O . PHE A 1 342 ? 18.106 1.807 -41.195 1.00 75.44 342 PHE A O 1
ATOM 2842 N N . LYS A 1 343 ? 20.346 2.032 -41.393 1.00 72.38 343 LYS A N 1
ATOM 2843 C CA . LYS A 1 343 ? 20.433 1.266 -42.639 1.00 72.38 343 LYS A CA 1
ATOM 2844 C C . LYS A 1 343 ? 19.931 -0.165 -42.389 1.00 72.38 343 LYS A C 1
ATOM 2846 O O . LYS A 1 343 ? 20.189 -0.713 -41.313 1.00 72.38 343 LYS A O 1
ATOM 2851 N N . PRO A 1 344 ? 19.185 -0.762 -43.334 1.00 67.12 344 PRO A N 1
ATOM 2852 C CA . PRO A 1 344 ? 18.800 -2.161 -43.219 1.00 67.12 344 PRO A CA 1
ATOM 2853 C C . PRO A 1 344 ? 20.065 -3.014 -43.130 1.00 67.12 344 PRO A C 1
ATOM 2855 O O . PRO A 1 344 ? 21.015 -2.771 -43.863 1.00 67.12 344 PRO A O 1
ATOM 2858 N N . VAL A 1 345 ? 20.067 -3.985 -42.219 1.00 70.50 345 VAL A N 1
ATOM 2859 C CA . VAL A 1 345 ? 21.203 -4.892 -42.042 1.00 70.50 345 VAL A CA 1
ATOM 2860 C C . VAL A 1 345 ? 21.316 -5.766 -43.287 1.00 70.50 345 VAL A C 1
ATOM 2862 O O . VAL A 1 345 ? 20.416 -6.564 -43.568 1.00 70.50 345 VAL A O 1
ATOM 2865 N N . GLU A 1 346 ? 22.405 -5.611 -44.032 1.00 76.94 346 GLU A N 1
ATOM 2866 C CA .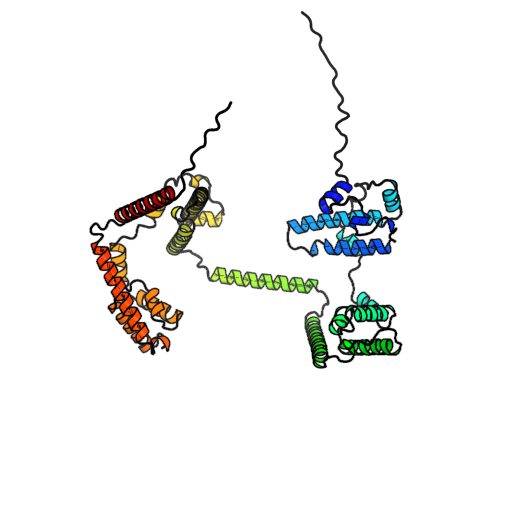 GLU A 1 346 ? 22.710 -6.455 -45.179 1.00 76.94 346 GLU A CA 1
ATOM 2867 C C . GLU A 1 346 ? 23.460 -7.717 -44.740 1.00 76.94 346 GLU A C 1
ATOM 2869 O O . GLU A 1 346 ? 24.048 -7.795 -43.660 1.00 76.94 346 GLU A O 1
ATOM 2874 N N . LYS A 1 347 ? 23.471 -8.740 -45.599 1.00 73.56 347 LYS A N 1
ATOM 2875 C CA . LYS A 1 347 ? 24.207 -9.982 -45.320 1.00 73.56 347 LYS A CA 1
ATOM 2876 C C . LYS A 1 347 ? 25.703 -9.716 -45.081 1.00 73.56 347 LYS A C 1
ATOM 2878 O O . LYS A 1 347 ? 26.303 -10.350 -44.221 1.00 73.56 347 LYS A O 1
ATOM 2883 N N . GLN A 1 348 ? 26.268 -8.743 -45.795 1.00 75.81 348 GLN A N 1
ATOM 2884 C CA . GLN A 1 348 ? 27.665 -8.322 -45.656 1.00 75.81 348 GLN A CA 1
ATOM 2885 C C . GLN A 1 348 ? 27.946 -7.650 -44.301 1.00 75.81 348 GLN A C 1
ATOM 2887 O O . GLN A 1 348 ? 29.013 -7.856 -43.723 1.00 75.81 348 GLN A O 1
ATOM 2892 N N . ASP A 1 349 ? 26.983 -6.909 -43.744 1.00 74.38 349 ASP A N 1
ATOM 2893 C CA . ASP A 1 349 ? 27.105 -6.309 -42.407 1.00 74.38 349 ASP A CA 1
ATOM 2894 C C . ASP A 1 349 ? 27.145 -7.390 -41.319 1.00 74.38 349 ASP A C 1
ATOM 2896 O O . ASP A 1 349 ? 27.893 -7.295 -40.350 1.00 74.38 349 ASP A O 1
ATOM 2900 N N . ILE A 1 350 ? 26.367 -8.459 -41.502 1.00 73.69 350 ILE A N 1
ATOM 2901 C CA . ILE A 1 350 ? 26.353 -9.611 -40.594 1.00 73.69 350 ILE A CA 1
ATOM 2902 C C . ILE A 1 350 ? 27.680 -10.373 -40.687 1.00 73.69 350 ILE A C 1
ATOM 2904 O O . ILE A 1 350 ? 28.285 -10.683 -39.664 1.00 73.69 350 ILE A O 1
ATOM 2908 N N . GLU A 1 351 ? 28.153 -10.659 -41.902 1.00 78.12 351 GLU A N 1
ATOM 2909 C CA . GLU A 1 351 ? 29.414 -11.376 -42.134 1.00 78.12 351 GLU A CA 1
ATOM 2910 C C . GLU A 1 351 ? 30.626 -10.593 -41.597 1.00 78.12 351 GLU A C 1
ATOM 2912 O O . GLU A 1 351 ? 31.483 -11.171 -40.927 1.00 78.12 351 GLU A O 1
ATOM 2917 N N . SER A 1 352 ? 30.671 -9.275 -41.814 1.00 81.19 352 SER A N 1
ATOM 2918 C CA . SER A 1 352 ? 31.727 -8.408 -41.273 1.00 81.19 352 SER A CA 1
ATOM 2919 C C . SER A 1 352 ? 31.666 -8.281 -39.750 1.00 81.19 352 SER A C 1
ATOM 2921 O O . SER A 1 352 ? 32.709 -8.291 -39.096 1.00 81.19 352 SER A O 1
ATOM 2923 N N . PHE A 1 353 ? 30.466 -8.239 -39.160 1.00 79.56 353 PHE A N 1
ATOM 2924 C CA . PHE A 1 353 ? 30.305 -8.293 -37.709 1.00 79.56 353 PHE A CA 1
ATOM 2925 C C . PHE A 1 353 ? 30.876 -9.593 -37.133 1.00 79.56 353 PHE A C 1
ATOM 2927 O O . PHE A 1 353 ? 31.682 -9.537 -36.209 1.00 79.56 353 PHE A O 1
ATOM 2934 N N . TYR A 1 354 ? 30.528 -10.754 -37.699 1.00 75.06 354 TYR A N 1
ATOM 2935 C CA . TYR A 1 354 ? 31.065 -12.038 -37.236 1.00 75.06 354 TYR A CA 1
ATOM 2936 C C . TYR A 1 354 ? 32.585 -12.128 -37.391 1.00 75.06 354 TYR A C 1
ATOM 2938 O O . TYR A 1 354 ? 33.252 -12.607 -36.477 1.00 75.06 354 TYR A O 1
ATOM 2946 N N . ALA A 1 355 ? 33.141 -11.626 -38.497 1.00 81.25 355 ALA A N 1
ATOM 2947 C CA . ALA A 1 355 ? 34.586 -11.604 -38.714 1.00 81.25 355 ALA A CA 1
ATOM 2948 C C . ALA A 1 355 ? 35.333 -10.778 -37.653 1.00 81.25 355 ALA A C 1
ATOM 2950 O O . ALA A 1 355 ? 36.423 -11.162 -37.239 1.00 81.25 355 ALA A O 1
ATOM 2951 N N . ASN A 1 356 ? 34.735 -9.677 -37.191 1.00 82.00 356 ASN A N 1
ATOM 2952 C CA . ASN A 1 356 ? 35.322 -8.818 -36.163 1.00 82.00 356 ASN A CA 1
ATOM 2953 C C . ASN A 1 356 ? 35.047 -9.316 -34.738 1.00 82.00 356 ASN A C 1
ATOM 2955 O O . ASN A 1 356 ? 35.852 -9.073 -33.846 1.00 82.00 356 ASN A O 1
ATOM 2959 N N . TYR A 1 357 ? 33.914 -9.984 -34.509 1.00 83.00 357 TYR A N 1
ATOM 2960 C CA . TYR A 1 357 ? 33.498 -10.452 -33.188 1.00 83.00 357 TYR A CA 1
ATOM 2961 C C . TYR A 1 357 ? 34.229 -11.732 -32.771 1.00 83.00 357 TYR A C 1
ATOM 2963 O O . TYR A 1 357 ? 34.669 -11.848 -31.626 1.00 83.00 357 TYR A O 1
ATOM 2971 N N . ILE A 1 358 ? 34.398 -12.683 -33.692 1.00 80.00 358 ILE A N 1
ATOM 2972 C CA . ILE A 1 358 ? 35.062 -13.965 -33.432 1.00 80.00 358 ILE A CA 1
ATOM 2973 C C . ILE A 1 358 ? 36.531 -13.718 -33.049 1.00 80.00 358 ILE A C 1
ATOM 2975 O O . ILE A 1 358 ? 37.320 -13.209 -33.837 1.00 80.00 358 ILE A O 1
ATOM 2979 N N . GLY A 1 359 ? 36.913 -14.110 -31.833 1.00 77.19 359 GLY A N 1
ATOM 2980 C CA . GLY A 1 359 ? 38.261 -13.951 -31.282 1.00 77.19 359 GLY A CA 1
ATOM 2981 C C . GLY A 1 359 ? 38.536 -12.586 -30.643 1.00 77.19 359 GLY A C 1
ATOM 2982 O O . GLY A 1 359 ? 39.639 -12.375 -30.139 1.00 77.19 359 GLY A O 1
ATOM 2983 N N . SER A 1 360 ? 37.560 -11.675 -30.632 1.00 84.38 360 SER A N 1
ATOM 2984 C CA . SER A 1 360 ? 37.696 -10.343 -30.034 1.00 84.38 360 SER A CA 1
ATOM 2985 C C . SER A 1 360 ? 37.626 -10.355 -28.502 1.00 84.38 360 SER A C 1
ATOM 2987 O O . SER A 1 360 ? 37.144 -11.299 -27.866 1.00 84.38 360 SER A O 1
ATOM 2989 N N . GLU A 1 361 ? 38.063 -9.255 -27.885 1.00 82.69 361 GLU A N 1
ATOM 2990 C CA . GLU A 1 361 ? 37.840 -9.015 -26.455 1.00 82.69 361 GLU A CA 1
ATOM 2991 C C . GLU A 1 361 ? 36.345 -8.898 -26.108 1.00 82.69 361 GLU A C 1
ATOM 2993 O O . GLU A 1 361 ? 35.948 -9.268 -25.002 1.00 82.69 361 GLU A O 1
ATOM 2998 N N . GLU A 1 362 ? 35.506 -8.451 -27.051 1.00 81.62 362 GLU A N 1
ATOM 2999 C CA . GLU A 1 362 ? 34.053 -8.345 -26.868 1.00 81.62 362 GLU A CA 1
ATOM 3000 C C . GLU A 1 362 ? 33.409 -9.725 -26.702 1.00 81.62 362 GLU A C 1
ATOM 3002 O O . GLU A 1 362 ? 32.625 -9.937 -25.777 1.00 81.62 362 GLU A O 1
ATOM 3007 N N . GLU A 1 363 ? 33.814 -10.700 -27.518 1.00 84.38 363 GLU A N 1
ATOM 3008 C CA . GLU A 1 363 ? 33.359 -12.087 -27.389 1.00 84.38 363 GLU A CA 1
ATOM 3009 C C . GLU A 1 363 ? 33.770 -12.688 -26.039 1.00 84.38 363 GLU A C 1
ATOM 3011 O O . GLU A 1 363 ? 32.965 -13.328 -25.354 1.00 84.38 363 GLU A O 1
ATOM 3016 N N . ARG A 1 364 ? 35.010 -12.435 -25.604 1.00 85.94 364 ARG A N 1
ATOM 3017 C CA . ARG A 1 364 ? 35.497 -12.868 -24.285 1.00 85.94 364 ARG A CA 1
ATOM 3018 C C . ARG A 1 364 ? 34.694 -12.231 -23.148 1.00 85.94 364 ARG A C 1
ATOM 3020 O O . ARG A 1 364 ? 34.352 -12.910 -22.174 1.00 85.94 364 ARG A O 1
ATOM 3027 N N . TYR A 1 365 ? 34.373 -10.947 -23.266 1.00 86.94 365 TYR A N 1
ATOM 3028 C CA . TYR A 1 365 ? 33.566 -10.225 -22.289 1.00 86.94 365 TYR A CA 1
ATOM 3029 C C . TYR A 1 365 ? 32.130 -10.763 -22.213 1.00 86.94 365 TYR A C 1
ATOM 3031 O O . TYR A 1 365 ? 31.626 -11.021 -21.114 1.00 86.94 365 TYR A O 1
ATOM 3039 N N . ASP A 1 366 ? 31.483 -10.986 -23.356 1.00 86.94 366 ASP A N 1
ATOM 3040 C CA . ASP A 1 366 ? 30.118 -11.509 -23.422 1.00 86.94 366 ASP A CA 1
ATOM 3041 C C . ASP A 1 366 ? 30.027 -12.940 -22.877 1.00 86.94 366 ASP A C 1
ATOM 3043 O O . ASP A 1 366 ? 29.125 -13.238 -22.085 1.00 86.94 366 ASP A O 1
ATOM 3047 N N . LEU A 1 367 ? 31.008 -13.796 -23.194 1.00 86.38 367 LEU A N 1
ATOM 3048 C CA . LEU A 1 367 ? 31.157 -15.134 -22.609 1.00 86.38 367 LEU A CA 1
ATOM 3049 C C . LEU A 1 367 ? 31.261 -15.075 -21.087 1.00 86.38 367 LEU A C 1
ATOM 3051 O O . LEU A 1 367 ? 30.512 -15.756 -20.380 1.00 86.38 367 LEU A O 1
ATOM 3055 N N . LYS A 1 368 ? 32.142 -14.216 -20.567 1.00 88.06 368 LYS A N 1
ATOM 3056 C CA . LYS A 1 368 ? 32.317 -14.013 -19.125 1.00 88.06 368 LYS A CA 1
ATOM 3057 C C . LYS A 1 368 ? 31.026 -13.546 -18.459 1.00 88.06 368 LYS A C 1
ATOM 3059 O O . LYS A 1 368 ? 30.636 -14.069 -17.412 1.00 88.06 368 LYS A O 1
ATOM 3064 N N . LYS A 1 369 ? 30.332 -12.588 -19.070 1.00 89.88 369 LYS A N 1
ATOM 3065 C CA . LYS A 1 369 ? 29.074 -12.033 -18.564 1.00 89.88 369 LYS A CA 1
ATOM 3066 C C . LYS A 1 369 ? 27.956 -13.076 -18.540 1.00 89.88 369 LYS A C 1
ATOM 3068 O O . LYS A 1 369 ? 27.280 -13.210 -17.518 1.00 89.88 369 LYS A O 1
ATOM 3073 N N . ALA A 1 370 ? 27.778 -13.832 -19.623 1.00 87.38 370 ALA A N 1
ATOM 3074 C CA . ALA A 1 370 ? 26.774 -14.892 -19.708 1.00 87.38 370 ALA A CA 1
ATOM 3075 C C . ALA A 1 370 ? 27.059 -16.021 -18.702 1.00 87.38 370 ALA A C 1
ATOM 3077 O O . ALA A 1 370 ? 26.151 -16.470 -17.995 1.00 87.38 370 ALA A O 1
ATOM 3078 N N . TYR A 1 371 ? 28.330 -16.411 -18.566 1.00 87.38 371 TYR A N 1
ATOM 3079 C CA . TYR A 1 371 ? 28.767 -17.430 -17.617 1.00 87.38 371 TYR A CA 1
ATOM 3080 C C . TYR A 1 371 ? 28.490 -17.027 -16.162 1.00 87.38 371 TYR A C 1
ATOM 3082 O O . TYR A 1 371 ? 27.943 -17.822 -15.392 1.00 87.38 371 TYR A O 1
ATOM 3090 N N . LEU A 1 372 ? 28.804 -15.786 -15.775 1.00 88.69 372 LEU A N 1
ATOM 3091 C CA . LEU A 1 372 ? 28.526 -15.276 -14.426 1.00 88.69 372 LEU A CA 1
ATOM 3092 C C . LEU A 1 372 ? 27.020 -15.149 -14.151 1.00 88.69 372 LEU A C 1
ATOM 3094 O O . LEU A 1 372 ? 26.571 -15.469 -13.050 1.00 88.69 372 LEU A O 1
ATOM 3098 N N . ALA A 1 373 ? 26.229 -14.736 -15.146 1.00 90.12 373 ALA A N 1
ATOM 3099 C CA . ALA A 1 373 ? 24.790 -14.514 -14.990 1.00 90.12 373 ALA A CA 1
ATOM 3100 C C . ALA A 1 373 ? 24.017 -15.786 -14.601 1.00 90.12 373 ALA A C 1
ATOM 3102 O O . ALA A 1 373 ? 23.081 -15.720 -13.798 1.00 90.12 373 ALA A O 1
ATOM 3103 N N . LYS A 1 374 ? 24.401 -16.947 -15.148 1.00 88.94 374 LYS A N 1
ATOM 3104 C CA . LYS A 1 374 ? 23.737 -18.238 -14.887 1.00 88.94 374 LYS A CA 1
ATOM 3105 C C . LYS A 1 374 ? 24.660 -19.307 -14.317 1.00 88.94 374 LYS A C 1
ATOM 3107 O O . LYS A 1 374 ? 24.376 -20.490 -14.448 1.00 88.94 374 LYS A O 1
ATOM 3112 N N . LYS A 1 375 ? 25.731 -18.898 -13.634 1.00 86.69 375 LYS A N 1
ATOM 3113 C CA . LYS A 1 375 ? 26.649 -19.802 -12.921 1.00 86.69 375 LYS A CA 1
ATOM 3114 C C . LYS A 1 375 ? 27.170 -20.960 -13.795 1.00 86.69 375 LYS A C 1
ATOM 3116 O O . LYS A 1 375 ? 27.302 -22.087 -13.323 1.00 86.69 375 LYS A O 1
ATOM 3121 N N . GLY A 1 376 ? 27.495 -20.671 -15.054 1.00 82.44 376 GLY A N 1
ATOM 3122 C CA . GLY A 1 376 ? 28.092 -21.634 -15.983 1.00 82.44 376 GLY A CA 1
ATOM 3123 C C . GLY A 1 376 ? 27.117 -22.566 -16.710 1.00 82.44 376 GLY A C 1
ATOM 3124 O O . GLY A 1 376 ? 27.539 -23.615 -17.190 1.00 82.44 376 GLY A O 1
ATOM 3125 N N . ASP A 1 377 ? 25.832 -22.215 -16.800 1.00 86.38 377 ASP A N 1
ATOM 3126 C CA . ASP A 1 377 ? 24.871 -22.946 -17.633 1.00 86.38 377 ASP A CA 1
ATOM 3127 C C . ASP A 1 377 ? 25.156 -22.755 -19.134 1.00 86.38 377 ASP A C 1
ATOM 3129 O O . ASP A 1 377 ? 24.940 -21.678 -19.696 1.00 86.38 377 ASP A O 1
ATOM 3133 N N . MET A 1 378 ? 25.624 -23.821 -19.788 1.00 82.06 378 MET A N 1
ATOM 3134 C CA . MET A 1 378 ? 25.950 -23.810 -21.213 1.00 82.06 378 MET A CA 1
ATOM 3135 C C . MET A 1 378 ? 24.725 -23.655 -22.111 1.00 82.06 378 MET A C 1
ATOM 3137 O O . MET A 1 378 ? 24.874 -23.070 -23.175 1.00 82.06 378 MET A O 1
ATOM 3141 N N . ASP A 1 379 ? 23.530 -24.108 -21.710 1.00 82.75 379 ASP A N 1
ATOM 3142 C CA . ASP A 1 379 ? 22.316 -23.897 -22.516 1.00 82.75 379 ASP A CA 1
ATOM 3143 C C . ASP A 1 379 ? 22.044 -22.390 -22.673 1.00 82.75 379 ASP A C 1
ATOM 3145 O O . ASP A 1 379 ? 21.801 -21.901 -23.775 1.00 82.75 379 ASP A O 1
ATOM 3149 N N . TYR A 1 380 ? 22.183 -21.644 -21.575 1.00 84.44 380 TYR A N 1
ATOM 3150 C CA . TYR A 1 380 ? 21.984 -20.197 -21.549 1.00 84.44 380 TYR A CA 1
ATOM 3151 C C . TYR A 1 380 ? 23.092 -19.429 -22.273 1.00 84.44 380 TYR A C 1
ATOM 3153 O O . TYR A 1 380 ? 22.805 -18.476 -22.994 1.00 84.44 380 TYR A O 1
ATOM 3161 N N . ILE A 1 381 ? 24.357 -19.823 -22.089 1.00 84.25 381 ILE A N 1
ATOM 3162 C CA . ILE A 1 381 ? 25.497 -19.176 -22.759 1.00 84.25 381 ILE A CA 1
ATOM 3163 C C . ILE A 1 381 ? 25.348 -19.302 -24.279 1.00 84.25 381 ILE A C 1
ATOM 3165 O O . ILE A 1 381 ? 25.494 -18.315 -24.995 1.00 84.25 381 ILE A O 1
ATOM 3169 N N . VAL A 1 382 ? 24.987 -20.500 -24.743 1.00 80.75 382 VAL A N 1
ATOM 3170 C CA . VAL A 1 382 ? 24.772 -20.825 -26.157 1.00 80.75 382 VAL A CA 1
ATOM 3171 C C . VAL A 1 382 ? 23.607 -20.028 -26.756 1.00 80.75 382 VAL A C 1
ATOM 3173 O O . VAL A 1 382 ? 23.686 -19.585 -27.894 1.00 80.75 382 VAL A O 1
ATOM 3176 N N . GLU A 1 383 ? 22.525 -19.831 -26.002 1.00 79.62 383 GLU A N 1
ATOM 3177 C CA . GLU A 1 383 ? 21.355 -19.072 -26.462 1.00 79.62 383 GLU A CA 1
ATOM 3178 C C . GLU A 1 383 ? 21.574 -17.550 -26.433 1.00 79.62 383 GLU A C 1
ATOM 3180 O O . GLU A 1 383 ? 21.017 -16.820 -27.251 1.00 79.62 383 GLU A O 1
ATOM 3185 N N . THR A 1 384 ? 22.376 -17.063 -25.484 1.00 80.44 384 THR A N 1
ATOM 3186 C CA . THR A 1 384 ? 22.582 -15.624 -25.259 1.00 80.44 384 THR A CA 1
ATOM 3187 C C . THR A 1 384 ? 23.604 -15.025 -26.223 1.00 80.44 384 THR A C 1
ATOM 3189 O O . THR A 1 384 ? 23.477 -13.861 -26.602 1.00 80.44 384 THR A O 1
ATOM 3192 N N . ILE A 1 385 ? 24.628 -15.790 -26.599 1.00 79.00 385 ILE A N 1
ATOM 3193 C CA . ILE A 1 385 ? 25.712 -15.311 -27.458 1.00 79.00 385 ILE A CA 1
ATOM 3194 C C . ILE A 1 385 ? 25.346 -15.602 -28.908 1.00 79.00 385 ILE A C 1
ATOM 3196 O O . ILE A 1 385 ? 24.987 -16.720 -29.271 1.00 79.00 385 ILE A O 1
ATOM 3200 N N . CYS A 1 386 ? 25.384 -14.559 -29.734 1.00 60.53 386 CYS A N 1
ATOM 3201 C CA . CYS A 1 386 ? 24.941 -14.637 -31.117 1.00 60.53 386 CYS A CA 1
ATOM 3202 C C . CYS A 1 386 ? 25.813 -15.615 -31.914 1.00 60.53 386 CYS A C 1
ATOM 3204 O O . CYS A 1 386 ? 27.011 -15.398 -32.053 1.00 60.53 386 CYS A O 1
ATOM 3206 N N . GLY A 1 387 ? 25.181 -16.617 -32.533 1.00 56.69 387 GLY A N 1
ATOM 3207 C CA . GLY A 1 387 ? 25.803 -17.415 -33.591 1.00 56.69 387 GLY A CA 1
ATOM 3208 C C . GLY A 1 387 ? 26.244 -18.817 -33.199 1.00 56.69 387 GLY A C 1
ATOM 3209 O O . GLY A 1 387 ? 27.377 -19.175 -33.478 1.00 56.69 387 GLY A O 1
ATOM 3210 N N . ILE A 1 388 ? 25.353 -19.641 -32.643 1.00 52.72 388 ILE A N 1
ATOM 3211 C CA . ILE A 1 388 ? 25.590 -21.090 -32.645 1.00 52.72 388 ILE A CA 1
ATOM 3212 C C . ILE A 1 388 ? 24.742 -21.715 -33.730 1.00 52.72 388 ILE A C 1
ATOM 3214 O O . ILE A 1 388 ? 23.566 -22.024 -33.547 1.00 52.72 388 ILE A O 1
ATOM 3218 N N . SER A 1 389 ? 25.374 -21.873 -34.885 1.00 53.31 389 SER A N 1
ATOM 3219 C CA . SER A 1 389 ? 24.840 -22.682 -35.980 1.00 53.31 389 SER A CA 1
ATOM 3220 C C . SER A 1 389 ? 25.623 -23.987 -36.131 1.00 53.31 389 SER A C 1
ATOM 3222 O O . SER A 1 389 ? 25.151 -24.901 -36.810 1.00 53.31 389 SER A O 1
ATOM 3224 N N . SER A 1 390 ? 26.792 -24.108 -35.484 1.00 62.53 390 SER A N 1
ATOM 3225 C CA . SER A 1 390 ? 27.688 -25.254 -35.620 1.00 62.53 390 SER A CA 1
ATOM 3226 C C . SER A 1 390 ? 28.054 -25.906 -34.275 1.00 62.53 390 SER A C 1
ATOM 3228 O O . SER A 1 390 ? 28.382 -25.220 -33.308 1.00 62.53 390 SER A O 1
ATOM 3230 N N . PRO A 1 391 ? 28.089 -27.252 -34.198 1.00 66.12 391 PRO A N 1
ATOM 3231 C CA . PRO A 1 391 ? 28.650 -27.983 -33.056 1.00 66.12 391 PRO A CA 1
ATOM 3232 C C . PRO A 1 391 ? 30.116 -27.647 -32.729 1.00 66.12 391 PRO A C 1
ATOM 3234 O O . PRO A 1 391 ? 30.567 -27.920 -31.619 1.00 66.12 391 PRO A O 1
ATOM 3237 N N . GLU A 1 392 ? 30.863 -27.096 -33.685 1.00 69.50 392 GLU A N 1
ATOM 3238 C CA . GLU A 1 392 ? 32.271 -26.709 -33.522 1.00 69.50 392 GLU A CA 1
ATOM 3239 C C . GLU A 1 392 ? 32.421 -25.438 -32.665 1.00 69.50 392 GLU A C 1
ATOM 3241 O O . GLU A 1 392 ? 33.378 -25.307 -31.902 1.00 69.50 392 GLU A O 1
ATOM 3246 N N . GLU A 1 393 ? 31.427 -24.545 -32.699 1.00 73.19 393 GLU A N 1
ATOM 3247 C CA . GLU A 1 393 ? 31.428 -23.273 -31.965 1.00 73.19 393 GLU A CA 1
ATOM 3248 C C . GLU A 1 393 ? 31.247 -23.483 -30.450 1.00 73.19 393 GLU A C 1
ATOM 3250 O O . GLU A 1 393 ? 31.902 -22.813 -29.652 1.00 73.19 393 GLU A O 1
ATOM 3255 N N . GLU A 1 394 ? 30.446 -24.478 -30.032 1.00 76.25 394 GLU A N 1
ATOM 3256 C CA . GLU A 1 394 ? 30.297 -24.836 -28.608 1.00 76.25 394 GLU A CA 1
ATOM 3257 C C . GLU A 1 394 ? 31.634 -25.300 -28.005 1.00 76.25 394 GLU A C 1
ATOM 3259 O O . GLU A 1 394 ? 31.940 -24.987 -26.851 1.00 76.25 394 GLU A O 1
ATOM 3264 N N . SER A 1 395 ? 32.441 -26.040 -28.773 1.00 81.69 395 SER A N 1
ATOM 3265 C CA . SER A 1 395 ? 33.758 -26.509 -28.325 1.00 81.69 395 SER A CA 1
ATOM 3266 C C . SER A 1 395 ? 34.712 -25.338 -28.096 1.00 81.69 395 SER A C 1
ATOM 3268 O O . SER A 1 395 ? 35.327 -25.263 -27.033 1.00 81.69 395 SER A O 1
ATOM 3270 N N . ARG A 1 396 ? 34.740 -24.368 -29.018 1.00 85.19 396 ARG A N 1
ATOM 3271 C CA . ARG A 1 396 ? 35.548 -23.145 -28.897 1.00 85.19 396 ARG A CA 1
ATOM 3272 C C . ARG A 1 396 ? 35.185 -22.333 -27.651 1.00 85.19 396 ARG A C 1
ATOM 3274 O O . ARG A 1 396 ? 36.065 -21.924 -26.900 1.00 85.19 396 ARG A O 1
ATOM 3281 N N . TYR A 1 397 ? 33.892 -22.150 -27.373 1.00 85.56 397 TYR A N 1
ATOM 3282 C CA . TYR A 1 397 ? 33.447 -21.446 -26.163 1.00 85.56 397 TYR A CA 1
ATOM 3283 C C . TYR A 1 397 ? 33.856 -22.156 -24.877 1.00 85.56 397 TYR A C 1
ATOM 3285 O O . TYR A 1 397 ? 34.248 -21.501 -23.910 1.00 85.56 397 TYR A O 1
ATOM 3293 N N . ARG A 1 398 ? 33.822 -23.492 -24.853 1.00 86.00 398 ARG A N 1
ATOM 3294 C CA . ARG A 1 398 ? 34.315 -24.249 -23.695 1.00 86.00 398 ARG A CA 1
ATOM 3295 C C . ARG A 1 398 ? 35.809 -24.073 -23.488 1.00 86.00 398 ARG A C 1
ATOM 3297 O O . ARG A 1 398 ? 36.218 -23.937 -22.342 1.00 86.00 398 ARG A O 1
ATOM 3304 N N . GLU A 1 399 ? 36.600 -24.079 -24.554 1.00 87.25 399 GLU A N 1
ATOM 3305 C CA . GLU A 1 399 ? 38.047 -23.868 -24.470 1.00 87.25 399 GLU A CA 1
ATOM 3306 C C . GLU A 1 399 ? 38.372 -22.487 -23.893 1.00 87.25 399 GLU A C 1
ATOM 3308 O O . GLU A 1 399 ? 39.121 -22.401 -22.921 1.00 87.25 399 GLU A O 1
ATOM 3313 N N . ILE A 1 400 ? 37.716 -21.433 -24.393 1.00 87.19 400 ILE A N 1
ATOM 3314 C CA . ILE A 1 400 ? 37.883 -20.059 -23.892 1.00 87.19 400 ILE A CA 1
ATOM 3315 C C . ILE A 1 400 ? 37.493 -19.961 -22.408 1.00 87.19 400 ILE A C 1
ATOM 3317 O O . ILE A 1 400 ? 38.216 -19.380 -21.600 1.00 87.19 400 ILE A O 1
ATOM 3321 N N . LEU A 1 401 ? 36.366 -20.557 -22.008 1.00 88.25 401 LEU A N 1
ATOM 3322 C CA . LEU A 1 401 ? 35.924 -20.539 -20.609 1.00 88.25 401 LEU A CA 1
ATOM 3323 C C . LEU A 1 401 ? 36.854 -21.350 -19.691 1.00 88.25 401 LEU A C 1
ATOM 3325 O O . LEU A 1 401 ? 37.111 -20.936 -18.561 1.00 88.25 401 LEU A O 1
ATOM 3329 N N . LEU A 1 402 ? 37.388 -22.483 -20.160 1.00 89.69 402 LEU A N 1
ATOM 3330 C CA . LEU A 1 402 ? 38.385 -23.267 -19.424 1.00 89.69 402 LEU A CA 1
ATOM 3331 C C . LEU A 1 402 ? 39.701 -22.495 -19.260 1.00 89.69 402 LEU A C 1
ATOM 3333 O O . LEU A 1 402 ? 40.300 -22.547 -18.184 1.00 89.69 402 LEU A O 1
ATOM 3337 N N . GLU A 1 403 ? 40.120 -21.743 -20.279 1.00 90.12 403 GLU A N 1
ATOM 3338 C CA . GLU A 1 403 ? 41.268 -20.835 -20.211 1.00 90.12 403 GLU A CA 1
ATOM 3339 C C . GLU A 1 403 ? 41.046 -19.739 -19.152 1.00 90.12 403 GLU A C 1
ATOM 3341 O O . GLU A 1 403 ? 41.889 -19.544 -18.276 1.00 90.12 403 GLU A O 1
ATOM 3346 N N . MET A 1 404 ? 39.871 -19.101 -19.135 1.00 88.06 404 MET A N 1
ATOM 3347 C CA . MET A 1 404 ? 39.515 -18.084 -18.132 1.00 88.06 404 MET A CA 1
ATOM 3348 C C . MET A 1 404 ? 39.470 -18.641 -16.701 1.00 88.06 404 MET A C 1
ATOM 3350 O O . MET A 1 404 ? 39.882 -17.967 -15.753 1.00 88.06 404 MET A O 1
ATOM 3354 N N . ILE A 1 405 ? 38.996 -19.879 -16.525 1.00 90.12 405 ILE A N 1
ATOM 3355 C CA . ILE A 1 405 ? 39.014 -20.571 -15.228 1.00 90.12 405 ILE A CA 1
ATOM 3356 C C . ILE A 1 405 ? 40.458 -20.852 -14.795 1.00 90.12 405 ILE A C 1
ATOM 3358 O O . ILE A 1 405 ? 40.805 -20.632 -13.632 1.00 90.12 405 ILE A O 1
ATOM 3362 N N . LYS A 1 406 ? 41.316 -21.293 -15.722 1.00 91.62 406 LYS A N 1
ATOM 3363 C CA . LYS A 1 406 ? 42.742 -21.540 -15.462 1.00 91.62 406 LYS A CA 1
ATOM 3364 C C . LYS A 1 406 ? 43.466 -20.259 -15.038 1.00 91.62 406 LYS A C 1
ATOM 3366 O O . LYS A 1 406 ? 44.227 -20.289 -14.073 1.00 91.62 406 LYS A O 1
ATOM 3371 N N . ASN A 1 407 ? 43.159 -19.137 -15.688 1.00 90.31 407 ASN A N 1
ATOM 3372 C CA . ASN A 1 407 ? 43.706 -17.813 -15.373 1.00 90.31 407 ASN A CA 1
ATOM 3373 C C . ASN A 1 407 ? 43.082 -17.172 -14.114 1.00 90.31 407 ASN A C 1
ATOM 3375 O O . ASN A 1 407 ? 43.467 -16.071 -13.731 1.00 90.31 407 ASN A O 1
ATOM 3379 N N . ARG A 1 408 ? 42.146 -17.861 -13.435 1.00 83.69 408 ARG A N 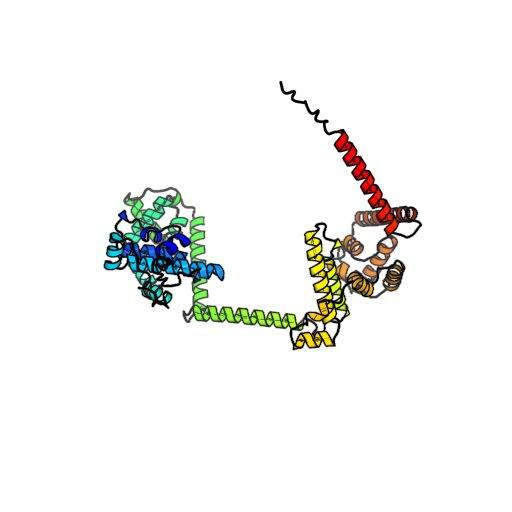1
ATOM 3380 C CA . ARG A 1 408 ? 41.401 -17.390 -12.247 1.00 83.69 408 ARG A CA 1
ATOM 3381 C C . ARG A 1 408 ? 40.566 -16.123 -12.477 1.00 83.69 408 ARG A C 1
ATOM 3383 O O . ARG A 1 408 ? 40.222 -15.430 -11.523 1.00 83.69 408 ARG A O 1
ATOM 3390 N N . GLU A 1 409 ? 40.181 -15.841 -13.717 1.00 85.94 409 GLU A N 1
ATOM 3391 C CA . GLU A 1 409 ? 39.332 -14.691 -14.051 1.00 85.94 409 GLU A CA 1
ATOM 3392 C C . GLU A 1 409 ? 37.851 -14.923 -13.733 1.00 85.94 409 GLU A C 1
ATOM 3394 O O . GLU A 1 409 ? 37.079 -13.969 -13.592 1.00 85.94 409 GLU A O 1
ATOM 3399 N N . ILE A 1 410 ? 37.448 -16.194 -13.673 1.00 88.12 410 ILE A N 1
ATOM 3400 C CA . ILE A 1 410 ? 36.070 -16.643 -13.491 1.00 88.12 410 ILE A CA 1
ATOM 3401 C C . ILE A 1 410 ? 36.057 -17.863 -12.548 1.00 88.12 410 ILE A C 1
ATOM 3403 O O . ILE A 1 410 ? 36.915 -18.740 -12.671 1.00 88.12 410 ILE A O 1
ATOM 3407 N N . PRO A 1 411 ? 35.092 -17.970 -11.613 1.00 88.12 411 PRO A N 1
ATOM 3408 C CA . PRO A 1 411 ? 34.973 -19.129 -10.731 1.00 88.12 411 PRO A CA 1
ATOM 3409 C C . PRO A 1 411 ? 34.524 -20.402 -11.470 1.00 88.12 411 PRO A C 1
ATOM 3411 O O . PRO A 1 411 ? 33.644 -20.384 -12.333 1.00 88.12 411 PRO A O 1
ATOM 3414 N N . ALA A 1 412 ? 35.075 -21.547 -11.065 1.00 89.12 412 ALA A N 1
ATOM 3415 C CA . ALA A 1 412 ? 34.657 -22.857 -11.557 1.00 89.12 412 ALA A CA 1
ATOM 3416 C C . ALA A 1 412 ? 33.322 -23.277 -10.914 1.00 89.12 412 ALA A C 1
ATOM 3418 O O . ALA A 1 412 ? 33.275 -23.678 -9.749 1.00 89.12 412 ALA A O 1
ATOM 3419 N N . TYR A 1 413 ? 32.222 -23.197 -11.665 1.00 89.44 413 TYR A N 1
ATOM 3420 C CA . TYR A 1 413 ? 30.915 -23.641 -11.185 1.00 89.44 413 TYR A CA 1
ATOM 3421 C C . TYR A 1 413 ? 30.674 -25.114 -11.510 1.00 89.44 413 TYR A C 1
ATOM 3423 O O . TYR A 1 413 ? 30.969 -25.579 -12.609 1.00 89.44 413 TYR A O 1
ATOM 3431 N N . LYS A 1 414 ? 30.045 -25.836 -10.572 1.00 85.06 414 LYS A N 1
ATOM 3432 C CA . LYS A 1 414 ? 29.701 -27.261 -10.730 1.00 85.06 414 LYS A CA 1
ATOM 3433 C C . LYS A 1 414 ? 28.836 -27.537 -11.964 1.00 85.06 414 LYS A C 1
ATOM 3435 O O . LYS A 1 414 ? 28.970 -28.590 -12.568 1.00 85.06 414 LYS A O 1
ATOM 3440 N N . GLN A 1 415 ? 27.977 -26.590 -12.346 1.00 83.31 415 GLN A N 1
ATOM 3441 C CA . GLN A 1 415 ? 27.100 -26.723 -13.515 1.00 83.31 415 GLN A CA 1
ATOM 3442 C C . GLN A 1 415 ? 27.874 -26.795 -14.839 1.00 83.31 415 GLN A C 1
ATOM 3444 O O . GLN A 1 415 ? 27.426 -27.479 -15.753 1.00 83.31 415 GLN A O 1
ATOM 3449 N N . PHE A 1 416 ? 29.039 -26.144 -14.917 1.00 86.00 416 PHE A N 1
ATOM 3450 C CA . PHE A 1 416 ? 29.908 -26.170 -16.093 1.00 86.00 416 PHE A CA 1
ATOM 3451 C C . PHE A 1 416 ? 30.911 -27.331 -16.045 1.00 86.00 416 PHE A C 1
ATOM 3453 O O . PHE A 1 416 ? 31.122 -28.014 -17.044 1.00 86.00 416 PHE A O 1
ATOM 3460 N N . THR A 1 417 ? 31.527 -27.579 -14.883 1.00 82.50 417 THR A N 1
ATOM 3461 C CA . THR A 1 417 ? 32.585 -28.595 -14.741 1.00 82.50 417 THR A CA 1
ATOM 3462 C C . THR A 1 417 ? 32.059 -30.028 -14.669 1.00 82.50 417 THR A C 1
ATOM 3464 O O . THR A 1 417 ? 32.750 -30.947 -15.099 1.00 82.50 417 THR A O 1
ATOM 3467 N N . GLN A 1 418 ? 30.847 -30.230 -14.144 1.00 82.25 418 GLN A N 1
ATOM 3468 C CA . GLN A 1 418 ? 30.193 -31.537 -13.991 1.00 82.25 418 GLN A CA 1
ATOM 3469 C C . GLN A 1 418 ? 28.878 -31.576 -14.774 1.00 82.25 418 GLN A C 1
ATOM 3471 O O . GLN A 1 418 ? 27.825 -31.954 -14.258 1.00 82.25 418 GLN A O 1
ATOM 3476 N N . GLU A 1 419 ? 28.919 -31.121 -16.021 1.00 80.94 419 GLU A N 1
ATOM 3477 C CA . GLU A 1 419 ? 27.739 -31.130 -16.870 1.00 80.94 419 GLU A CA 1
ATOM 3478 C C . GLU A 1 419 ? 27.328 -32.556 -17.281 1.00 80.94 419 GLU A C 1
ATOM 3480 O O . GLU A 1 419 ? 28.164 -33.381 -17.649 1.00 80.94 419 GLU A O 1
ATOM 3485 N N . ASP A 1 420 ? 26.017 -32.820 -17.280 1.00 82.62 420 ASP A N 1
ATOM 3486 C CA . ASP A 1 420 ? 25.441 -34.076 -17.764 1.00 82.62 420 ASP A CA 1
ATOM 3487 C C . ASP A 1 420 ? 25.741 -34.277 -19.271 1.00 82.62 420 ASP A C 1
ATOM 3489 O O . ASP A 1 420 ? 25.319 -33.457 -20.103 1.00 82.62 420 ASP A O 1
ATOM 3493 N N . PRO A 1 421 ? 26.412 -35.378 -19.667 1.00 81.06 421 PRO A N 1
ATOM 3494 C CA . PRO A 1 421 ? 26.754 -35.648 -21.063 1.00 81.06 421 PRO A CA 1
ATOM 3495 C C . PRO A 1 421 ? 25.523 -35.730 -21.980 1.00 81.06 421 PRO A C 1
ATOM 3497 O O . PRO A 1 421 ? 25.608 -35.368 -23.157 1.00 81.06 421 PRO A O 1
ATOM 3500 N N . ASN A 1 422 ? 24.355 -36.122 -21.460 1.00 83.19 422 ASN A N 1
ATOM 3501 C CA . ASN A 1 422 ? 23.114 -36.161 -22.232 1.00 83.19 422 ASN A CA 1
ATOM 3502 C C . ASN A 1 422 ? 22.621 -34.762 -22.611 1.00 83.19 422 ASN A C 1
ATOM 3504 O O . ASN A 1 422 ? 22.049 -34.592 -23.690 1.00 83.19 422 ASN A O 1
ATOM 3508 N N . LYS A 1 423 ? 22.838 -33.749 -21.760 1.00 81.25 423 LYS A N 1
ATOM 3509 C CA . LYS A 1 423 ? 22.475 -32.357 -22.076 1.00 81.25 423 LYS A CA 1
ATOM 3510 C C . LYS A 1 423 ? 23.338 -31.816 -23.212 1.00 81.25 423 LYS A C 1
ATOM 3512 O O . LYS A 1 423 ? 22.802 -31.320 -24.203 1.00 81.25 423 LYS A O 1
ATOM 3517 N N . LYS A 1 424 ? 24.650 -32.050 -23.139 1.00 79.69 424 LYS A N 1
ATOM 3518 C CA . LYS A 1 424 ? 25.597 -31.727 -24.217 1.00 79.69 424 LYS A CA 1
ATOM 3519 C C . LYS A 1 424 ? 25.240 -32.441 -25.529 1.00 79.69 424 LYS A C 1
ATOM 3521 O O . LYS A 1 424 ? 25.205 -31.828 -26.596 1.00 79.69 424 LYS A O 1
ATOM 3526 N N . MET A 1 425 ? 24.900 -33.730 -25.470 1.00 80.19 425 MET A N 1
ATOM 3527 C CA . MET A 1 425 ? 24.471 -34.491 -26.650 1.00 80.19 425 MET A CA 1
ATOM 3528 C C . MET A 1 425 ? 23.171 -33.937 -27.262 1.00 80.19 425 MET A C 1
ATOM 3530 O O . MET A 1 425 ? 23.040 -33.844 -28.482 1.00 80.19 425 MET A O 1
ATOM 3534 N N . LYS A 1 426 ? 22.197 -33.534 -26.438 1.00 83.69 426 LYS A N 1
ATOM 3535 C CA . LYS A 1 426 ? 20.951 -32.921 -26.926 1.00 83.69 426 LYS A CA 1
ATOM 3536 C C . LYS A 1 426 ? 21.203 -31.581 -27.617 1.00 83.69 426 LYS A C 1
ATOM 3538 O O . LYS A 1 426 ? 20.648 -31.369 -28.696 1.00 83.69 426 LYS A O 1
ATOM 3543 N N . ARG A 1 427 ? 22.056 -30.719 -27.052 1.00 83.12 427 ARG A N 1
ATOM 3544 C CA . ARG A 1 427 ? 22.446 -29.442 -27.675 1.00 83.12 427 ARG A CA 1
ATOM 3545 C C . ARG A 1 427 ? 23.124 -29.634 -29.026 1.00 83.12 427 ARG A C 1
ATOM 3547 O O . ARG A 1 427 ? 22.668 -29.081 -30.023 1.00 83.12 427 ARG A O 1
ATOM 3554 N N . THR A 1 428 ? 24.137 -30.494 -29.093 1.00 79.81 428 THR A N 1
ATOM 3555 C CA . THR A 1 428 ? 24.858 -30.770 -30.350 1.00 79.81 428 THR A CA 1
ATOM 3556 C C . THR A 1 428 ? 23.941 -31.357 -31.428 1.00 79.81 428 THR A C 1
ATOM 3558 O O . THR A 1 428 ? 24.021 -30.971 -32.595 1.00 79.81 428 THR A O 1
ATOM 3561 N N . ASN A 1 429 ? 23.008 -32.241 -31.059 1.00 83.69 429 ASN A N 1
ATOM 3562 C CA . ASN A 1 429 ? 22.007 -32.772 -31.987 1.00 83.69 429 ASN A CA 1
ATOM 3563 C C . ASN A 1 429 ? 20.993 -31.713 -32.446 1.00 83.69 429 ASN A C 1
ATOM 3565 O O . ASN A 1 429 ? 20.552 -31.758 -33.597 1.00 83.69 429 ASN A O 1
ATOM 3569 N N . ARG A 1 430 ? 20.621 -30.760 -31.582 1.00 81.50 430 ARG A N 1
ATOM 3570 C CA . ARG A 1 430 ? 19.771 -29.618 -31.951 1.00 81.50 430 ARG A CA 1
ATOM 3571 C C . ARG A 1 430 ? 20.475 -28.723 -32.973 1.00 81.50 430 ARG A C 1
ATOM 3573 O O . ARG A 1 430 ? 19.901 -28.504 -34.036 1.00 81.50 430 ARG A O 1
ATOM 3580 N N . ALA A 1 431 ? 21.724 -28.335 -32.716 1.00 77.31 431 ALA A N 1
ATOM 3581 C CA . ALA A 1 431 ? 22.529 -27.535 -33.642 1.00 77.31 431 ALA A CA 1
ATOM 3582 C C . ALA A 1 431 ? 22.669 -28.217 -35.017 1.00 77.31 431 ALA A C 1
ATOM 3584 O O . ALA A 1 431 ? 22.415 -27.608 -36.053 1.00 77.31 431 ALA A O 1
ATOM 3585 N N . LYS A 1 432 ? 22.946 -29.532 -35.050 1.00 81.25 432 LYS A N 1
ATOM 3586 C CA . LYS A 1 432 ? 22.996 -30.308 -36.307 1.00 81.25 432 LYS A CA 1
ATOM 3587 C C . LYS A 1 432 ? 21.674 -30.275 -37.081 1.00 81.25 432 LYS A C 1
ATOM 3589 O O . LYS A 1 432 ? 21.682 -30.158 -38.306 1.00 81.25 432 LYS A O 1
ATOM 3594 N N . ARG A 1 433 ? 20.535 -30.393 -36.391 1.00 81.19 433 ARG A N 1
ATOM 3595 C CA . ARG A 1 433 ? 19.203 -30.335 -37.020 1.00 81.19 433 ARG A CA 1
ATOM 3596 C C . ARG A 1 433 ? 18.894 -28.943 -37.563 1.00 81.19 433 ARG A C 1
ATOM 3598 O O . ARG A 1 433 ? 18.327 -28.843 -38.648 1.00 81.19 433 ARG A O 1
ATOM 3605 N N . GLU A 1 434 ? 19.251 -27.894 -36.830 1.00 79.00 434 GLU A N 1
ATOM 3606 C CA . GLU A 1 434 ? 19.068 -26.501 -37.251 1.00 79.00 434 GLU A CA 1
ATOM 3607 C C . GLU A 1 434 ? 19.945 -26.177 -38.471 1.00 79.00 434 GLU A C 1
ATOM 3609 O O . GLU A 1 434 ? 19.416 -25.703 -39.475 1.00 79.00 434 GLU A O 1
ATOM 3614 N N . ALA A 1 435 ? 21.218 -26.586 -38.480 1.00 77.00 435 ALA A N 1
ATOM 3615 C CA . ALA A 1 435 ? 22.105 -26.455 -39.640 1.00 77.00 435 ALA A CA 1
ATOM 3616 C C . ALA A 1 435 ? 21.577 -27.197 -40.883 1.00 77.00 435 ALA A C 1
ATOM 3618 O O . ALA A 1 435 ? 21.613 -26.678 -41.999 1.00 77.00 435 ALA A O 1
ATOM 3619 N N . GLN A 1 436 ? 21.040 -28.411 -40.710 1.00 81.00 436 GLN A N 1
ATOM 3620 C CA . GLN A 1 436 ? 20.410 -29.157 -41.805 1.00 81.00 436 GLN A CA 1
ATOM 3621 C C . GLN A 1 436 ? 19.139 -28.476 -42.328 1.00 81.00 436 GLN A C 1
ATOM 3623 O O . GLN A 1 436 ? 18.884 -28.508 -43.532 1.00 81.00 436 GLN A O 1
ATOM 3628 N N . ARG A 1 437 ? 18.327 -27.876 -41.447 1.00 77.25 437 ARG A N 1
ATOM 3629 C CA . ARG A 1 437 ? 17.148 -27.097 -41.855 1.00 77.25 437 ARG A CA 1
ATOM 3630 C C . ARG A 1 437 ? 17.554 -25.857 -42.633 1.00 77.25 437 ARG A C 1
ATOM 3632 O O . ARG A 1 437 ? 16.987 -25.630 -43.694 1.00 77.25 437 ARG A O 1
ATOM 3639 N N . PHE A 1 438 ? 18.558 -25.130 -42.152 1.00 72.88 438 PHE A N 1
ATOM 3640 C CA . PHE A 1 438 ? 19.079 -23.950 -42.828 1.00 72.88 438 PHE A CA 1
ATOM 3641 C C . PHE A 1 438 ? 19.569 -24.283 -44.239 1.00 72.88 438 PHE A C 1
ATOM 3643 O O . PHE A 1 438 ? 19.131 -23.645 -45.187 1.00 72.88 438 PHE A O 1
ATOM 3650 N N . LYS A 1 439 ? 20.363 -25.354 -44.407 1.00 76.38 439 LYS A N 1
ATOM 3651 C CA . LYS A 1 439 ? 20.807 -25.829 -45.733 1.00 76.38 439 LYS A CA 1
ATOM 3652 C C . LYS A 1 439 ? 19.629 -26.120 -46.675 1.00 76.38 439 LYS A C 1
ATOM 3654 O O . LYS A 1 439 ? 19.585 -25.616 -47.794 1.00 76.38 439 LYS A O 1
ATOM 3659 N N . LYS A 1 440 ? 18.619 -26.851 -46.190 1.00 80.31 440 LYS A N 1
ATOM 3660 C CA . LYS A 1 440 ? 17.398 -27.149 -46.963 1.00 80.31 440 LYS A CA 1
ATOM 3661 C C . LYS A 1 440 ? 16.568 -25.905 -47.289 1.00 80.31 440 LYS A C 1
ATOM 3663 O O . LYS A 1 440 ? 15.843 -25.900 -48.279 1.00 80.31 440 LYS A O 1
ATOM 3668 N N . GLU A 1 441 ? 16.585 -24.885 -46.436 1.00 71.12 441 GLU A N 1
ATOM 3669 C CA . GLU A 1 441 ? 15.872 -23.627 -46.670 1.00 71.12 441 GLU A CA 1
ATOM 3670 C C . GLU A 1 441 ? 16.633 -22.697 -47.617 1.00 71.12 441 GLU A C 1
ATOM 3672 O O . GLU A 1 441 ? 15.997 -22.091 -48.478 1.00 71.12 441 GLU A O 1
ATOM 3677 N N . SER A 1 442 ? 17.966 -22.647 -47.540 1.00 65.06 442 SER A N 1
ATOM 3678 C CA . SER A 1 442 ? 18.797 -21.921 -48.507 1.00 65.06 442 SER A CA 1
ATOM 3679 C C . SER A 1 442 ? 18.676 -22.506 -49.914 1.00 65.06 442 SER A C 1
ATOM 3681 O O . SER A 1 442 ? 18.585 -21.758 -50.879 1.00 65.06 442 SER A O 1
ATOM 3683 N N . GLU A 1 443 ? 18.565 -23.832 -50.039 1.00 71.75 443 GLU A N 1
ATOM 3684 C CA . GLU A 1 443 ? 18.313 -24.508 -51.322 1.00 71.75 443 GLU A CA 1
ATOM 3685 C C . GLU A 1 443 ? 16.940 -24.154 -51.921 1.00 71.75 443 GLU A C 1
ATOM 3687 O O . GLU A 1 443 ? 16.772 -24.135 -53.138 1.00 71.75 443 GLU A O 1
ATOM 3692 N N . LYS A 1 444 ? 15.946 -23.840 -51.079 1.00 67.06 444 LYS A N 1
ATOM 3693 C CA . LYS A 1 444 ? 14.599 -23.432 -51.517 1.00 67.06 444 LYS A CA 1
ATOM 3694 C C . LYS A 1 444 ? 14.504 -21.964 -51.926 1.00 67.06 444 LYS A C 1
ATOM 3696 O O . LYS A 1 444 ? 13.503 -21.593 -52.533 1.00 67.06 444 LYS A O 1
ATOM 3701 N N . CYS A 1 445 ? 15.497 -21.136 -51.597 1.00 51.53 445 CYS A N 1
ATOM 3702 C CA . CYS A 1 445 ? 15.495 -19.702 -51.881 1.00 51.53 445 CYS A CA 1
ATOM 3703 C C . CYS A 1 445 ? 16.780 -19.290 -52.631 1.00 51.53 445 CYS A C 1
ATOM 3705 O O . CYS A 1 445 ? 17.669 -18.677 -52.040 1.00 51.53 445 CYS A O 1
ATOM 3707 N N . PRO A 1 446 ? 16.905 -19.609 -53.936 1.00 54.50 446 PRO A N 1
ATOM 3708 C CA . PRO A 1 446 ? 18.143 -19.388 -54.690 1.00 54.50 446 PRO A CA 1
ATOM 3709 C C . PRO A 1 446 ? 18.392 -17.913 -55.036 1.00 54.50 446 PRO A C 1
ATOM 3711 O O . PRO A 1 446 ? 19.521 -17.535 -55.328 1.00 54.50 446 PRO A O 1
ATOM 3714 N N . SER A 1 447 ? 17.344 -17.079 -55.039 1.00 54.69 447 SER A N 1
ATOM 3715 C CA . SER A 1 447 ? 17.394 -15.699 -55.543 1.00 54.69 447 SER A CA 1
ATOM 3716 C C . SER A 1 447 ? 17.806 -14.654 -54.504 1.00 54.69 447 SER A C 1
ATOM 3718 O O . SER A 1 447 ? 17.900 -13.482 -54.850 1.00 54.69 447 SER A O 1
ATOM 3720 N N . GLY A 1 448 ? 17.997 -15.028 -53.233 1.00 57.38 448 GLY A N 1
ATOM 3721 C CA . GLY A 1 448 ? 18.390 -14.105 -52.155 1.00 57.38 448 GLY A CA 1
ATOM 3722 C C . GLY A 1 448 ? 17.338 -13.056 -51.752 1.00 57.38 448 GLY A C 1
ATOM 3723 O O . GLY A 1 448 ? 17.472 -12.440 -50.698 1.00 57.38 448 GLY A O 1
ATOM 3724 N N . ASP A 1 449 ? 16.273 -12.875 -52.536 1.00 63.47 449 ASP A N 1
ATOM 3725 C CA . ASP A 1 449 ? 15.222 -11.893 -52.268 1.00 63.47 449 ASP A CA 1
ATOM 3726 C C . ASP A 1 449 ? 14.155 -12.430 -51.297 1.00 63.47 449 ASP A C 1
ATOM 3728 O O . ASP A 1 449 ? 13.146 -13.041 -51.669 1.00 63.47 449 ASP A O 1
ATOM 3732 N N . LEU A 1 450 ? 14.407 -12.192 -50.010 1.00 57.50 450 LEU A N 1
ATOM 3733 C CA . LEU A 1 450 ? 13.548 -12.585 -48.896 1.00 57.50 450 LEU A CA 1
ATOM 3734 C C . LEU A 1 450 ? 12.136 -11.978 -48.994 1.00 57.50 450 LEU A C 1
ATOM 3736 O O . LEU A 1 450 ? 11.167 -12.612 -48.571 1.00 57.50 450 LEU A O 1
ATOM 3740 N N . PHE A 1 451 ? 11.991 -10.779 -49.566 1.00 52.25 451 PHE A N 1
ATOM 3741 C CA . PHE A 1 451 ? 10.698 -10.097 -49.665 1.00 52.25 451 PHE A CA 1
ATOM 3742 C C . PHE A 1 451 ? 9.773 -10.776 -50.672 1.00 52.25 451 PHE A C 1
ATOM 3744 O O . PHE A 1 451 ? 8.595 -10.993 -50.372 1.00 52.25 451 PHE A O 1
ATOM 3751 N N . ALA A 1 452 ? 10.310 -11.186 -51.823 1.00 63.22 452 ALA A N 1
ATOM 3752 C CA . ALA A 1 452 ? 9.564 -11.940 -52.825 1.00 63.22 452 ALA A CA 1
ATOM 3753 C C . ALA A 1 452 ? 9.060 -13.285 -52.269 1.00 63.22 452 ALA A C 1
ATOM 3755 O O . ALA A 1 452 ? 7.926 -13.693 -52.529 1.00 63.22 452 ALA A O 1
ATOM 3756 N N . GLU A 1 453 ? 9.863 -13.960 -51.448 1.00 63.88 453 GLU A N 1
ATOM 3757 C CA . GLU A 1 453 ? 9.488 -15.239 -50.839 1.00 63.88 453 GLU A CA 1
ATOM 3758 C C . GLU A 1 453 ? 8.479 -15.072 -49.686 1.00 63.88 453 GLU A C 1
ATOM 3760 O O . GLU A 1 453 ? 7.535 -15.857 -49.558 1.00 63.88 453 GLU A O 1
ATOM 3765 N N . ILE A 1 454 ? 8.602 -14.012 -48.876 1.00 65.69 454 ILE A N 1
ATOM 3766 C CA . ILE A 1 454 ? 7.589 -13.648 -47.869 1.00 65.69 454 ILE A CA 1
ATOM 3767 C C . ILE A 1 454 ? 6.249 -13.341 -48.546 1.00 65.69 454 ILE A C 1
ATOM 3769 O O . ILE A 1 454 ? 5.210 -13.800 -48.060 1.00 65.69 454 ILE A O 1
ATOM 3773 N N . ALA A 1 455 ? 6.264 -12.631 -49.677 1.00 69.50 455 ALA A N 1
ATOM 3774 C CA . ALA A 1 455 ? 5.070 -12.344 -50.466 1.00 69.50 455 ALA A CA 1
ATOM 3775 C C . ALA A 1 455 ? 4.427 -13.631 -51.006 1.00 69.50 455 ALA A C 1
ATOM 3777 O O . ALA A 1 455 ? 3.234 -13.847 -50.795 1.00 69.50 455 ALA A O 1
ATOM 3778 N N . LYS A 1 456 ? 5.217 -14.552 -51.578 1.00 73.94 456 LYS A N 1
ATOM 3779 C CA . LYS A 1 456 ? 4.729 -15.872 -52.026 1.00 73.94 456 LYS A CA 1
ATOM 3780 C C . LYS A 1 456 ? 4.114 -16.685 -50.885 1.00 73.94 456 LYS A C 1
ATOM 3782 O O . LYS A 1 456 ? 3.052 -17.288 -51.044 1.00 73.94 456 LYS A O 1
ATOM 3787 N N . ARG A 1 457 ? 4.736 -16.688 -49.701 1.00 74.81 457 ARG A N 1
ATOM 3788 C CA . ARG A 1 457 ? 4.201 -17.371 -48.507 1.00 74.81 457 ARG A CA 1
ATOM 3789 C C . ARG A 1 457 ? 2.937 -16.704 -47.969 1.00 74.81 457 ARG A C 1
ATOM 3791 O O . ARG A 1 457 ? 2.051 -17.395 -47.467 1.00 74.81 457 ARG A O 1
ATOM 3798 N N . ALA A 1 458 ? 2.839 -15.378 -48.036 1.00 71.19 458 ALA A N 1
ATOM 3799 C CA . ALA A 1 458 ? 1.624 -14.648 -47.687 1.00 71.19 458 ALA A CA 1
ATOM 3800 C C . ALA A 1 458 ? 0.486 -14.981 -48.659 1.00 71.19 458 ALA A C 1
ATOM 3802 O O . ALA A 1 458 ? -0.623 -15.270 -48.219 1.00 71.19 458 ALA A O 1
ATOM 3803 N N . GLU A 1 459 ? 0.778 -15.047 -49.957 1.00 74.31 459 GLU A N 1
ATOM 3804 C CA . GLU A 1 459 ? -0.193 -15.418 -50.982 1.00 74.31 459 GLU A CA 1
ATOM 3805 C C . GLU A 1 459 ? -0.661 -16.870 -50.830 1.00 74.31 459 GLU A C 1
ATOM 3807 O O . GLU A 1 459 ? -1.855 -17.147 -50.928 1.00 74.31 459 GLU A O 1
ATOM 3812 N N . LYS A 1 460 ? 0.250 -17.796 -50.504 1.00 79.56 460 LYS A N 1
ATOM 3813 C CA . LYS A 1 460 ? -0.109 -19.182 -50.186 1.00 79.56 460 LYS A CA 1
ATOM 3814 C C . LYS A 1 460 ? -1.023 -19.266 -48.961 1.00 79.56 460 LYS A C 1
ATOM 3816 O O . LYS A 1 460 ? -2.066 -19.899 -49.040 1.00 79.56 460 LYS A O 1
ATOM 3821 N N . ARG A 1 461 ? -0.694 -18.566 -47.866 1.00 78.75 461 ARG A N 1
ATOM 3822 C CA . ARG A 1 461 ? -1.560 -18.489 -46.672 1.00 78.75 461 ARG A CA 1
ATOM 3823 C C . ARG A 1 461 ? -2.930 -17.888 -46.985 1.00 78.75 461 ARG A C 1
ATOM 3825 O O . ARG A 1 461 ? -3.923 -18.339 -46.425 1.00 78.75 461 ARG A O 1
ATOM 3832 N N . ARG A 1 462 ? -2.988 -16.902 -47.887 1.00 72.00 462 ARG A N 1
ATOM 3833 C CA . ARG A 1 462 ? -4.242 -16.313 -48.373 1.00 72.00 462 ARG A CA 1
ATOM 3834 C C . ARG A 1 462 ? -5.085 -17.356 -49.107 1.00 72.00 462 ARG A C 1
ATOM 3836 O O . ARG A 1 462 ? -6.242 -17.525 -48.753 1.00 72.00 462 ARG A O 1
ATOM 3843 N N . LYS A 1 463 ? -4.487 -18.104 -50.042 1.00 80.88 463 LYS A N 1
ATOM 3844 C CA . LYS A 1 463 ? -5.156 -19.189 -50.786 1.00 80.88 463 LYS A CA 1
ATOM 3845 C C . LYS A 1 463 ? -5.616 -20.327 -49.871 1.00 80.88 463 LYS A C 1
ATOM 3847 O O . LYS A 1 463 ? -6.734 -20.806 -50.013 1.00 80.88 463 LYS A O 1
ATOM 3852 N N . ASP A 1 464 ? -4.790 -20.727 -48.906 1.00 78.62 464 ASP A N 1
ATOM 3853 C CA . ASP A 1 464 ? -5.145 -21.754 -47.918 1.00 78.62 464 ASP A CA 1
ATOM 3854 C C . ASP A 1 464 ? -6.303 -21.281 -47.011 1.00 78.62 464 ASP A C 1
ATOM 3856 O O . ASP A 1 464 ? -7.191 -22.064 -46.671 1.00 78.62 464 ASP A O 1
ATOM 3860 N N . GLY A 1 465 ? -6.325 -19.990 -46.656 1.00 76.50 465 GLY A N 1
ATOM 3861 C CA . GLY A 1 465 ? -7.421 -19.352 -45.923 1.00 76.50 465 GLY A CA 1
ATOM 3862 C C . GLY A 1 465 ? -8.715 -19.257 -46.734 1.00 76.50 465 GLY A C 1
ATOM 3863 O O . GLY A 1 465 ? -9.778 -19.580 -46.212 1.00 76.50 465 GLY A O 1
ATOM 3864 N N . GLU A 1 466 ? -8.636 -18.884 -48.013 1.00 80.06 466 GLU A N 1
ATOM 3865 C CA . GLU A 1 466 ? -9.775 -18.897 -48.945 1.00 80.06 466 GLU A CA 1
ATOM 3866 C C . GLU A 1 466 ? -10.345 -20.313 -49.090 1.00 80.06 466 GLU A C 1
ATOM 3868 O O . GLU A 1 466 ? -11.536 -20.519 -48.881 1.00 80.06 466 GLU A O 1
ATOM 3873 N N . ALA A 1 467 ? -9.489 -21.320 -49.290 1.00 81.56 467 ALA A N 1
ATOM 3874 C CA . ALA A 1 467 ? -9.909 -22.718 -49.359 1.00 81.56 467 ALA A CA 1
ATOM 3875 C C . ALA A 1 467 ? -10.556 -23.220 -48.052 1.00 81.56 467 ALA A C 1
ATOM 3877 O O . ALA A 1 467 ? -11.443 -24.076 -48.076 1.00 81.56 467 ALA A O 1
ATOM 3878 N N . PHE A 1 468 ? -10.124 -22.711 -46.894 1.00 82.00 468 PHE A N 1
ATOM 3879 C CA . PHE A 1 468 ? -10.758 -22.996 -45.606 1.00 82.00 468 PHE A CA 1
ATOM 3880 C C . PHE A 1 468 ? -12.145 -22.345 -45.488 1.00 82.00 468 PHE A C 1
ATOM 3882 O O . PHE A 1 468 ? -13.088 -23.001 -45.040 1.00 82.00 468 PHE A O 1
ATOM 3889 N N . LEU A 1 469 ? -12.291 -21.093 -45.931 1.00 78.38 469 LEU A N 1
ATOM 3890 C CA . LEU A 1 469 ? -13.577 -20.391 -45.968 1.00 78.38 469 LEU A CA 1
ATOM 3891 C C . LEU A 1 469 ? -14.563 -21.057 -46.936 1.00 78.38 469 LEU A C 1
ATOM 3893 O O . LEU A 1 469 ? -15.731 -21.213 -46.587 1.00 78.38 469 LEU A O 1
ATOM 3897 N N . ASP A 1 470 ? -14.095 -21.535 -48.088 1.00 80.38 470 ASP A N 1
ATOM 3898 C CA . ASP A 1 470 ? -14.917 -22.274 -49.052 1.00 80.38 470 ASP A CA 1
ATOM 3899 C C . ASP A 1 470 ? -15.432 -23.597 -48.468 1.00 80.38 470 ASP A C 1
ATOM 3901 O O . ASP A 1 470 ? -16.605 -23.945 -48.628 1.00 80.38 470 ASP A O 1
ATOM 3905 N N . ARG A 1 471 ? -14.588 -24.321 -47.718 1.00 82.44 471 ARG A N 1
ATOM 3906 C CA . ARG A 1 471 ? -15.005 -25.537 -46.993 1.00 82.44 471 ARG A CA 1
ATOM 3907 C C . ARG A 1 471 ? -16.046 -25.235 -45.917 1.00 82.44 471 ARG A C 1
ATOM 3909 O O . ARG A 1 471 ? -16.998 -26.000 -45.765 1.00 82.44 471 ARG A O 1
ATOM 3916 N N . LEU A 1 472 ? -15.893 -24.127 -45.190 1.00 74.31 472 LEU A N 1
ATOM 3917 C CA . LEU A 1 472 ? -16.878 -23.679 -44.203 1.00 74.31 472 LEU A CA 1
ATOM 3918 C C . LEU A 1 472 ? -18.209 -23.318 -44.865 1.00 74.31 472 LEU A C 1
ATOM 3920 O O . LEU A 1 472 ? -19.253 -23.799 -44.424 1.00 74.31 472 LEU A O 1
ATOM 3924 N N . ALA A 1 473 ? -18.170 -22.541 -45.950 1.00 73.94 473 ALA A N 1
ATOM 3925 C CA . ALA A 1 473 ? -19.347 -22.140 -46.714 1.00 73.94 473 ALA A CA 1
ATOM 3926 C C . ALA A 1 473 ? -20.095 -23.345 -47.307 1.00 73.94 473 ALA A C 1
ATOM 3928 O O . ALA A 1 473 ? -21.325 -23.354 -47.319 1.00 73.94 473 ALA A O 1
ATOM 3929 N N . ALA A 1 474 ? -19.373 -24.385 -47.736 1.00 76.19 474 ALA A N 1
ATOM 3930 C CA . ALA A 1 474 ? -19.961 -25.639 -48.202 1.00 76.19 474 ALA A CA 1
ATOM 3931 C C . ALA A 1 474 ? -20.630 -26.459 -47.080 1.00 76.19 474 ALA A C 1
ATOM 3933 O O . ALA A 1 474 ? -21.558 -27.215 -47.359 1.00 76.19 474 ALA A O 1
ATOM 3934 N N . SER A 1 475 ? -20.190 -26.308 -45.823 1.00 72.62 475 SER A N 1
ATOM 3935 C CA . SER A 1 475 ? -20.778 -27.008 -44.667 1.00 72.62 475 SER A CA 1
ATOM 3936 C C . SER A 1 475 ? -22.010 -26.306 -44.074 1.00 72.62 475 SER A C 1
ATOM 3938 O O . SER A 1 475 ? -22.786 -26.928 -43.350 1.00 72.62 475 SER A O 1
ATOM 3940 N N . CYS A 1 476 ? -22.224 -25.025 -44.391 1.00 56.50 476 CYS A N 1
ATOM 3941 C CA . CYS A 1 476 ? -23.380 -24.264 -43.921 1.00 56.50 476 CYS A CA 1
ATOM 3942 C C . CYS A 1 476 ? -24.650 -24.625 -44.729 1.00 56.50 476 CYS A C 1
ATOM 3944 O O . CYS A 1 476 ? -24.648 -24.503 -45.957 1.00 56.50 476 CYS A O 1
ATOM 3946 N N . PRO A 1 477 ? -25.769 -25.028 -44.090 1.00 60.91 477 PRO A N 1
ATOM 3947 C CA . PRO A 1 477 ? -26.989 -25.403 -44.804 1.00 60.91 477 PRO A CA 1
ATOM 3948 C C . PRO A 1 477 ? -27.610 -24.197 -45.527 1.00 60.91 477 PRO A C 1
ATOM 3950 O O . PRO A 1 477 ? -27.883 -23.157 -44.926 1.00 60.91 477 PRO A O 1
ATOM 3953 N N . LYS A 1 478 ? -27.863 -24.338 -46.836 1.00 59.06 478 LYS A N 1
ATOM 3954 C CA . LYS A 1 478 ? -28.510 -23.303 -47.658 1.00 59.06 478 LYS A CA 1
ATOM 3955 C C . LYS A 1 478 ? -29.947 -23.083 -47.172 1.00 59.06 478 LYS A C 1
ATOM 3957 O O . LYS A 1 478 ? -30.809 -23.935 -47.372 1.00 59.06 478 LYS A O 1
ATOM 3962 N N . VAL A 1 479 ? -30.222 -21.929 -46.564 1.00 50.66 479 VAL A N 1
ATOM 3963 C CA . VAL A 1 479 ? -31.577 -21.527 -46.160 1.00 50.66 479 VAL A CA 1
ATOM 3964 C C . VAL A 1 479 ? -32.429 -21.319 -47.415 1.00 50.66 479 VAL A C 1
ATOM 3966 O O . VAL A 1 479 ? -32.343 -20.293 -48.089 1.00 50.66 479 VAL A O 1
ATOM 3969 N N . THR A 1 480 ? -33.265 -22.299 -47.754 1.00 48.44 480 THR A N 1
ATOM 3970 C CA . THR A 1 480 ? -34.270 -22.157 -48.811 1.00 48.44 480 THR A CA 1
ATOM 3971 C C . THR A 1 480 ? -35.337 -21.167 -48.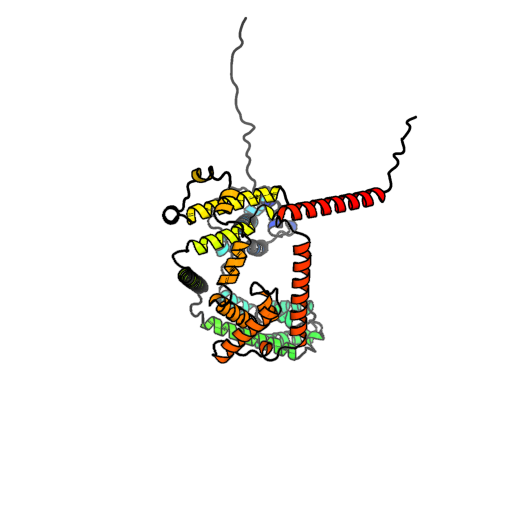346 1.00 48.44 480 THR A C 1
ATOM 3973 O O . THR A 1 480 ? -36.131 -21.474 -47.454 1.00 48.44 480 THR A O 1
ATOM 3976 N N . LYS A 1 481 ? -35.368 -19.965 -48.935 1.00 49.44 481 LYS A N 1
ATOM 3977 C CA . LYS A 1 481 ? -36.434 -18.978 -48.714 1.00 49.44 481 LYS A CA 1
ATOM 3978 C C . LYS A 1 481 ? -37.779 -19.573 -49.158 1.00 49.44 481 LYS A C 1
ATOM 3980 O O . LYS A 1 481 ? -38.068 -19.615 -50.350 1.00 49.44 481 LYS A O 1
ATOM 3985 N N . LYS A 1 482 ? -38.619 -20.008 -48.212 1.00 44.59 482 LYS A N 1
ATOM 3986 C CA . LYS A 1 482 ? -40.044 -20.267 -48.476 1.00 44.59 482 LYS A CA 1
ATOM 3987 C C . LYS A 1 482 ? -40.726 -18.933 -48.787 1.00 44.59 482 LYS A C 1
ATOM 3989 O O . LYS A 1 482 ? -40.859 -18.077 -47.914 1.00 44.59 482 LYS A O 1
ATOM 3994 N N . SER A 1 483 ? -41.142 -18.758 -50.036 1.00 46.19 483 SER A N 1
ATOM 3995 C CA . SER A 1 483 ? -41.997 -17.662 -50.478 1.00 46.19 483 SER A CA 1
ATOM 3996 C C . SER A 1 483 ? -43.375 -17.778 -49.814 1.00 46.19 483 SER A C 1
ATOM 3998 O O . SER A 1 483 ? -44.115 -18.735 -50.031 1.00 46.19 483 SER A O 1
ATOM 4000 N N . ARG A 1 484 ? -43.741 -16.794 -48.986 1.00 40.53 484 ARG A N 1
ATOM 4001 C CA . ARG A 1 484 ? -45.132 -16.591 -48.558 1.00 40.53 484 ARG A CA 1
ATOM 4002 C C . ARG A 1 484 ? -45.915 -16.054 -49.760 1.00 40.53 484 ARG A C 1
ATOM 4004 O O . ARG A 1 484 ? -45.781 -14.881 -50.096 1.00 40.53 484 ARG A O 1
ATOM 4011 N N . LYS A 1 485 ? -46.712 -16.906 -50.414 1.00 44.09 485 LYS A N 1
ATOM 4012 C CA . LYS A 1 485 ? -47.791 -16.456 -51.306 1.00 44.09 485 LYS A CA 1
ATOM 4013 C C . LYS A 1 485 ? -48.853 -15.760 -50.447 1.00 44.09 485 LYS A C 1
ATOM 4015 O O . LYS A 1 485 ? -49.404 -16.379 -49.543 1.00 44.09 485 LYS A O 1
ATOM 4020 N N . LYS A 1 486 ? -49.097 -14.475 -50.717 1.00 42.38 486 LYS A N 1
ATOM 4021 C CA . LYS A 1 486 ? -50.333 -13.781 -50.341 1.00 42.38 486 LYS A CA 1
ATOM 4022 C C . LYS A 1 486 ? -51.406 -14.169 -51.358 1.00 42.38 486 LYS A C 1
ATOM 4024 O O . LYS A 1 486 ? -51.263 -13.819 -52.528 1.00 42.38 486 LYS A O 1
ATOM 4029 N N . ASN A 1 487 ? -52.384 -14.948 -50.914 1.00 34.78 487 ASN A N 1
ATOM 4030 C CA . ASN A 1 487 ? -53.828 -14.698 -51.009 1.00 34.78 487 ASN A CA 1
ATOM 4031 C C . ASN A 1 487 ? -54.569 -15.924 -50.496 1.00 34.78 487 ASN A C 1
ATOM 4033 O O . ASN A 1 487 ? -54.238 -17.036 -50.967 1.00 34.78 487 ASN A O 1
#

Secondary structure (DSSP, 8-state):
-------------SS-------HHHHHHHHHS---HHHHTT--GGG---HHHHHHHHHHHHHHS-GGG--SHHHHHHHHHHHHHHHHHHHHHHSHHHHHHHHHH----GGGGTT-TTHHHHHHHHS----HHHHHHHHHHHTTSHHHHHHHHHHHHHTTT-HHHHHHHSTT--SHHHHHHHHHHHHHHHHTTSS---HHHHT--HHHHHHHHHHHHHHHHHHHHHHHH-TT--HHHHHHHHHHHHHHHHHHHHHHHHHHS-SS--HHHHHHHHHHHHHHS-GGG--SHHHHHHHHHHHHHHHHHHHHHHSHHHHHHHHHH----GGGGGS-S-HHHHHHHHS----HHHHHHHHHHHTTSHHHHHHHHHHHHHTTT-HHHHHHHSS---SHHHHHHHHHHHHHHHHTTSS---HHHHT--HHHHHHHHHHHHHHHHHHHHHHHH-TT--HHHHHHHHHHHHHHHHHHHHHHHHHHS-----------

Organism: NCBI:txid6335

Foldseek 3Di:
DDDDDDDDDDDDDPPPPDPPPFLQVLCCVLPVDSDLCVLLPHDPVVVDDLVRLLVSLVVQLVVLPLVVDDDPVSSVSSVSSNVSSVLSSVQCNDPVSVVCCVPPVGDDPPPPPPCPPVVVVVCVSPPPCDPVNVVVCCVACVPDVNVLVLLQVQCVVVVQALVSSLVRDPDPLALVVSVVSLVSVVVCCVVVVHPHGCCNVVPDVVVSVVVNVVSVVVNVVVVVVCVVVVPPDPPVVVVVVVVVVVVVVVVVVVVVVVVDPPDDDLVNLLVVLVVQLVVLPLVVDDDPVSSVVSVVSNLVSVVVSVQCNDPVSVVVCVVPVDDDPVVSPPPPDVVVVVCVSPPPCDPVNVVVCCVALVPDPNVLVLLQVQCVVVVQALVRSVVRDPDLLALVVSVVSLVSVVVCVVVVVHPDGCCNVVPDVVVNVVVNVVSVVSNVVVVVVCVVPVPPPPPVVVVVVVVVVVVVVVVVVVVVVVPDDDPDDDDDDDD

Radius of gyration: 41.32 Å; chains: 1; bounding box: 98×92×97 Å

pLDDT: mean 74.88, std 13.67, range [30.97, 92.88]